Protein AF-A0A7K3KIQ4-F1 (afdb_monomer_lite)

Structure (mmCIF, N/CA/C/O backbone):
data_AF-A0A7K3KIQ4-F1
#
_entry.id   AF-A0A7K3KIQ4-F1
#
loop_
_atom_site.group_PDB
_atom_site.id
_atom_site.type_symbol
_atom_site.label_atom_id
_atom_site.label_alt_id
_atom_site.label_comp_id
_atom_site.label_asym_id
_atom_site.label_entity_id
_atom_site.label_seq_id
_atom_site.pdbx_PDB_ins_code
_atom_site.Cartn_x
_atom_site.Cartn_y
_atom_site.Cartn_z
_atom_site.occupancy
_atom_site.B_iso_or_equiv
_atom_site.auth_seq_id
_atom_site.auth_comp_id
_atom_site.auth_asym_id
_atom_site.auth_atom_id
_atom_site.pdbx_PDB_model_num
ATOM 1 N N . MET A 1 1 ? 15.482 20.827 85.074 1.00 37.62 1 MET A N 1
ATOM 2 C CA . MET A 1 1 ? 15.270 22.284 85.259 1.00 37.62 1 MET A CA 1
ATOM 3 C C . MET A 1 1 ? 13.821 22.625 84.924 1.00 37.62 1 MET A C 1
ATOM 5 O O . MET A 1 1 ? 13.287 21.995 84.029 1.00 37.62 1 MET A O 1
ATOM 9 N N . ARG A 1 2 ? 13.215 23.581 85.649 1.00 29.53 2 ARG A N 1
ATOM 10 C CA . ARG A 1 2 ? 11.905 24.237 85.406 1.00 29.53 2 ARG A CA 1
ATOM 11 C C . ARG A 1 2 ? 10.730 23.374 84.890 1.00 29.53 2 ARG A C 1
ATOM 13 O O . ARG A 1 2 ? 10.483 23.278 83.697 1.00 29.53 2 ARG A O 1
ATOM 20 N N . CYS A 1 3 ? 9.889 22.943 85.832 1.00 25.75 3 CYS A N 1
ATOM 21 C CA . CYS A 1 3 ? 8.436 23.132 85.689 1.00 25.75 3 CYS A CA 1
ATOM 22 C C . CYS A 1 3 ? 8.152 24.657 85.792 1.00 25.75 3 CYS A C 1
ATOM 24 O O . CYS A 1 3 ? 8.974 25.347 86.413 1.00 25.75 3 CYS A O 1
ATOM 26 N N . PRO A 1 4 ? 7.052 25.216 85.239 1.00 44.88 4 PRO A N 1
ATOM 27 C CA . PRO A 1 4 ? 5.773 25.130 85.963 1.00 44.88 4 PRO A CA 1
ATOM 28 C C . PRO A 1 4 ? 4.480 25.131 85.091 1.00 44.88 4 PRO A C 1
ATOM 30 O O . PRO A 1 4 ? 4.479 25.725 84.026 1.00 44.88 4 PRO A O 1
ATOM 33 N N . ARG A 1 5 ? 3.385 24.552 85.642 1.00 27.48 5 ARG A N 1
ATOM 34 C CA . ARG A 1 5 ? 2.016 25.140 85.861 1.00 27.48 5 ARG A CA 1
ATOM 35 C C . ARG A 1 5 ? 1.246 25.738 84.636 1.00 27.48 5 ARG A C 1
ATOM 37 O O . ARG A 1 5 ? 1.858 26.208 83.701 1.00 27.48 5 ARG A O 1
ATOM 44 N N . ILE A 1 6 ? -0.091 25.857 84.538 1.00 28.59 6 ILE A N 1
ATOM 45 C CA . ILE A 1 6 ? -1.303 25.663 85.384 1.00 28.59 6 ILE A CA 1
ATOM 46 C C . ILE A 1 6 ? -2.525 25.572 84.398 1.00 28.59 6 ILE A C 1
ATOM 48 O O . ILE A 1 6 ? -2.355 25.960 83.249 1.00 28.59 6 ILE A O 1
ATOM 52 N N . THR A 1 7 ? -3.744 25.057 84.648 1.00 27.72 7 THR A N 1
ATOM 53 C CA . THR A 1 7 ? -4.517 24.723 85.869 1.00 27.72 7 THR A CA 1
ATOM 54 C C . THR A 1 7 ? -5.458 23.500 85.668 1.00 27.72 7 THR A C 1
ATOM 56 O O . THR A 1 7 ? -5.598 22.951 84.584 1.00 27.72 7 THR A O 1
ATOM 59 N N . SER A 1 8 ? -6.144 23.138 86.756 1.00 24.94 8 SER A N 1
ATOM 60 C CA . SER A 1 8 ? -7.456 22.471 86.940 1.00 24.94 8 SER A CA 1
ATOM 61 C C . SER A 1 8 ? -8.624 22.953 86.042 1.00 24.94 8 SER A C 1
ATOM 63 O O . SER A 1 8 ? -8.556 24.067 85.542 1.00 24.94 8 SER A O 1
ATOM 65 N N . LEU A 1 9 ? -9.765 22.257 85.865 1.00 31.41 9 LEU A N 1
ATOM 66 C CA . LEU A 1 9 ? -10.692 21.585 86.820 1.00 31.41 9 LEU A CA 1
ATOM 67 C C . LEU A 1 9 ? -11.381 20.377 86.121 1.00 31.41 9 LEU A C 1
ATOM 69 O O . LEU A 1 9 ? -11.616 20.446 84.925 1.00 31.41 9 LEU A O 1
ATOM 73 N N . ARG A 1 10 ? -11.651 19.194 86.702 1.00 25.69 10 ARG A N 1
ATOM 74 C CA . ARG A 1 10 ? -12.289 18.752 87.973 1.00 25.69 10 ARG A CA 1
ATOM 75 C C . ARG A 1 10 ? -13.822 18.527 87.893 1.00 25.69 10 ARG A C 1
ATOM 77 O O . ARG A 1 10 ? -14.587 19.326 88.415 1.00 25.69 10 ARG A O 1
ATOM 84 N N . GLY A 1 11 ? -14.222 17.323 87.453 1.00 27.09 11 GLY A N 1
ATOM 85 C CA . GLY A 1 11 ? -15.498 16.656 87.806 1.00 27.09 11 GLY A CA 1
ATOM 86 C C . GLY A 1 11 ? -16.768 17.123 87.064 1.00 27.09 11 GLY A C 1
ATOM 87 O O . GLY A 1 11 ? -16.708 18.069 86.297 1.00 27.09 11 GLY A O 1
ATOM 88 N N . LYS A 1 12 ? -17.953 16.514 87.262 1.00 28.52 12 LYS A N 1
ATOM 89 C CA . LYS A 1 12 ? -18.332 15.279 88.001 1.00 28.52 12 LYS A CA 1
ATOM 90 C C . LYS A 1 12 ? -19.821 14.946 87.713 1.00 28.52 12 LYS A C 1
ATOM 92 O O . LYS A 1 12 ? -20.615 15.873 87.793 1.00 28.52 12 LYS A O 1
ATOM 97 N N . ARG A 1 13 ? -20.208 13.654 87.628 1.00 29.17 13 ARG A N 1
ATOM 98 C CA . ARG A 1 13 ? -21.619 13.138 87.606 1.00 29.17 13 ARG A CA 1
ATOM 99 C C . ARG A 1 13 ? -22.435 13.553 86.356 1.00 29.17 13 ARG A C 1
ATOM 101 O O . ARG A 1 13 ? -22.040 14.481 85.672 1.00 29.17 13 ARG A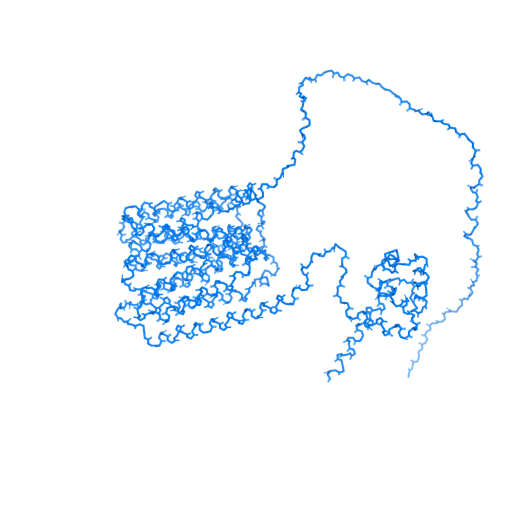 O 1
ATOM 108 N N . GLY A 1 14 ? -23.542 12.908 85.975 1.00 27.58 14 GLY A N 1
ATOM 109 C CA . GLY A 1 14 ? -24.229 11.670 86.401 1.00 27.58 14 GLY A CA 1
ATOM 110 C C . GLY A 1 14 ? -25.168 11.237 85.250 1.00 27.58 14 GLY A C 1
ATOM 111 O O . GLY A 1 14 ? -25.540 12.076 84.442 1.00 27.58 14 GLY A O 1
ATOM 112 N N . ARG A 1 15 ? -25.358 9.941 84.973 1.00 28.09 15 ARG A N 1
ATOM 113 C CA . ARG A 1 15 ? -26.522 9.144 85.423 1.00 28.09 15 ARG A CA 1
ATOM 114 C C . ARG A 1 15 ? -27.868 9.856 85.185 1.00 28.09 15 ARG A C 1
ATOM 116 O O . ARG A 1 15 ? -28.173 10.751 85.957 1.00 28.09 15 ARG A O 1
ATOM 123 N N . ASP A 1 16 ? -28.607 9.424 84.155 1.00 29.34 16 ASP A N 1
ATOM 124 C CA . ASP A 1 16 ? -30.064 9.147 84.122 1.00 29.34 16 ASP A CA 1
ATOM 125 C C . ASP A 1 16 ? -30.517 8.829 82.674 1.00 29.34 16 ASP A C 1
ATOM 127 O O . ASP A 1 16 ? -29.780 9.108 81.728 1.00 29.34 16 ASP A O 1
ATOM 131 N N . GLY A 1 17 ? -31.701 8.223 82.485 1.00 33.38 17 GLY A N 1
ATOM 132 C CA . GLY A 1 17 ? -32.368 8.182 81.166 1.00 33.38 17 GLY A CA 1
ATOM 133 C C . GLY A 1 17 ? -32.438 6.850 80.397 1.00 33.38 17 GLY A C 1
ATOM 134 O O . GLY A 1 17 ? -32.550 6.871 79.173 1.00 33.38 17 GLY A O 1
ATOM 135 N N . ALA A 1 18 ? -32.428 5.691 81.064 1.00 32.34 18 ALA A N 1
ATOM 136 C CA . ALA A 1 18 ? -33.070 4.506 80.475 1.00 32.34 18 ALA A CA 1
ATOM 137 C C . ALA A 1 18 ? -34.604 4.648 80.596 1.00 32.34 18 ALA A C 1
ATOM 139 O O . ALA A 1 18 ? -35.070 5.177 81.601 1.00 32.34 18 ALA A O 1
ATOM 140 N N . ASN A 1 19 ? -35.355 4.136 79.609 1.00 35.97 19 ASN A N 1
ATOM 141 C CA . ASN A 1 19 ? -36.813 4.278 79.399 1.00 35.97 19 ASN A CA 1
ATOM 142 C C . ASN A 1 19 ? -37.273 5.621 78.794 1.00 35.97 19 ASN A C 1
ATOM 144 O O . ASN A 1 19 ? -37.682 6.508 79.532 1.00 35.97 19 ASN A O 1
ATOM 148 N N . HIS A 1 20 ? -37.298 5.735 77.452 1.00 35.69 20 HIS A N 1
ATOM 149 C CA . HIS A 1 20 ? -38.235 6.651 76.759 1.00 35.69 20 HIS A CA 1
ATOM 150 C C . HIS A 1 20 ? -38.463 6.400 75.243 1.00 35.69 20 HIS A C 1
ATOM 152 O O . HIS A 1 20 ? -38.728 7.339 74.499 1.00 35.69 20 HIS A O 1
ATOM 158 N N . ILE A 1 21 ? -38.378 5.153 74.742 1.00 36.75 21 ILE A N 1
ATOM 159 C CA . ILE A 1 21 ? -38.642 4.846 73.305 1.00 36.75 21 ILE A CA 1
ATOM 160 C C . ILE A 1 21 ? -39.666 3.701 73.090 1.00 36.75 21 ILE A C 1
ATOM 162 O O . ILE A 1 21 ? -40.147 3.504 71.979 1.00 36.75 21 ILE A O 1
ATOM 166 N N . ILE A 1 22 ? -40.081 2.972 74.135 1.00 37.38 22 ILE A N 1
ATOM 167 C CA . ILE A 1 22 ? -40.973 1.798 73.989 1.00 37.38 22 ILE A CA 1
ATOM 168 C C . ILE A 1 22 ? -42.479 2.145 74.063 1.00 37.38 22 ILE A C 1
ATOM 170 O O . ILE A 1 22 ? -43.297 1.405 73.518 1.00 37.38 22 ILE A O 1
ATOM 174 N N . ASP A 1 23 ? -42.859 3.300 74.621 1.00 35.59 23 ASP A N 1
ATOM 175 C CA . ASP A 1 23 ? -44.274 3.645 74.874 1.00 35.59 23 ASP A CA 1
ATOM 176 C C . ASP A 1 23 ? -44.964 4.489 73.780 1.00 35.59 23 ASP A C 1
ATOM 178 O O . ASP A 1 23 ? -46.145 4.809 73.895 1.00 35.59 23 ASP A O 1
ATOM 182 N N . ALA A 1 24 ? -44.279 4.822 72.680 1.00 37.88 24 ALA A N 1
ATOM 183 C CA . ALA A 1 24 ? -44.804 5.736 71.653 1.00 37.88 24 ALA A CA 1
ATOM 184 C C . ALA A 1 24 ? -45.556 5.068 70.474 1.00 37.88 24 ALA A C 1
ATOM 186 O O . ALA A 1 24 ? -46.030 5.773 69.588 1.00 37.88 24 ALA A O 1
ATOM 187 N N . MET A 1 25 ? -45.666 3.731 70.420 1.00 35.94 25 MET A N 1
ATOM 188 C CA . MET A 1 25 ? -46.213 3.014 69.242 1.00 35.94 25 MET A CA 1
ATOM 189 C C . MET A 1 25 ? -47.381 2.044 69.514 1.00 35.94 25 MET A C 1
ATOM 191 O O . MET A 1 25 ? -47.837 1.373 68.593 1.00 35.94 25 MET A O 1
ATOM 195 N N . ARG A 1 26 ? -47.927 1.980 70.737 1.00 36.31 26 ARG A N 1
ATOM 196 C CA . ARG A 1 26 ? -49.080 1.105 71.072 1.00 36.31 26 ARG A CA 1
ATOM 197 C C . ARG A 1 26 ? -50.458 1.788 71.045 1.00 36.31 26 ARG A C 1
ATOM 199 O O . ARG A 1 26 ? -51.439 1.187 71.467 1.00 36.31 26 ARG A O 1
ATOM 206 N N . ALA A 1 27 ? -50.550 3.020 70.543 1.00 37.84 27 ALA A N 1
ATOM 207 C CA . ALA A 1 27 ? -51.735 3.868 70.711 1.00 37.84 27 ALA A CA 1
ATOM 208 C C . ALA A 1 27 ? -52.732 3.906 69.529 1.00 37.84 27 ALA A C 1
ATOM 210 O O . ALA A 1 27 ? -53.729 4.609 69.638 1.00 37.84 27 ALA A O 1
ATOM 211 N N . ASN A 1 28 ? -52.503 3.186 68.419 1.00 33.81 28 ASN A N 1
ATOM 212 C CA . ASN A 1 28 ? -53.307 3.355 67.191 1.00 33.81 28 ASN A CA 1
ATOM 213 C C . ASN A 1 28 ? -53.885 2.048 66.605 1.00 33.81 28 ASN A C 1
ATOM 215 O O . ASN A 1 28 ? -53.956 1.879 65.392 1.00 33.81 28 ASN A O 1
ATOM 219 N N . GLN A 1 29 ? -54.266 1.098 67.468 1.00 36.31 29 GLN A N 1
ATOM 220 C CA . GLN A 1 29 ? -54.850 -0.190 67.066 1.00 36.31 29 GLN A CA 1
ATOM 221 C C . GLN A 1 29 ? -56.190 -0.448 67.781 1.00 36.31 29 GLN A C 1
ATOM 223 O O . GLN A 1 29 ? -56.289 -1.320 68.643 1.00 36.31 29 GLN A O 1
ATOM 228 N N . ARG A 1 30 ? -57.204 0.361 67.445 1.00 33.44 30 ARG A N 1
ATOM 229 C CA . ARG A 1 30 ? -58.653 0.208 67.719 1.00 33.44 30 ARG A CA 1
ATOM 230 C C . ARG A 1 30 ? -59.374 1.311 66.931 1.00 33.44 30 ARG A C 1
ATOM 232 O O . ARG A 1 30 ? -58.949 2.455 67.049 1.00 33.44 30 ARG A O 1
ATOM 239 N N . ARG A 1 31 ? -60.470 0.971 66.232 1.00 31.03 31 ARG A N 1
ATOM 240 C CA . ARG A 1 31 ? -61.023 1.669 65.040 1.00 31.03 31 ARG A CA 1
ATOM 241 C C . ARG A 1 31 ? -60.203 1.349 63.774 1.00 31.03 31 ARG A C 1
ATOM 243 O O . ARG A 1 31 ? -58.992 1.529 63.798 1.00 31.03 31 ARG A O 1
ATOM 250 N N . ASP A 1 32 ? -60.749 0.801 62.688 1.00 29.69 32 ASP A N 1
ATOM 251 C CA . ASP A 1 32 ? -62.140 0.410 62.405 1.00 29.69 32 ASP A CA 1
ATOM 252 C C . ASP A 1 32 ? -62.231 -0.978 61.757 1.00 29.69 32 ASP A C 1
ATOM 254 O O . ASP A 1 32 ? -61.280 -1.501 61.174 1.00 29.69 32 ASP A O 1
ATOM 258 N N . SER A 1 33 ? -63.393 -1.610 61.904 1.00 27.58 33 SER A N 1
ATOM 259 C CA . SER A 1 33 ? -63.735 -2.881 61.267 1.00 27.58 33 SER A CA 1
ATOM 260 C C . SER A 1 33 ? -65.238 -2.912 61.013 1.00 27.58 33 SER A C 1
ATOM 262 O O . SER A 1 33 ? -65.973 -3.272 61.924 1.00 27.58 33 SER A O 1
ATOM 264 N N . MET A 1 34 ? -65.673 -2.509 59.813 1.00 29.83 34 MET A N 1
ATOM 265 C CA . MET A 1 34 ? -66.911 -2.914 59.115 1.00 29.83 34 MET A CA 1
ATOM 266 C C . MET A 1 34 ? -67.111 -2.059 57.849 1.00 29.83 34 MET A C 1
ATOM 268 O O . MET A 1 34 ? -66.831 -0.867 57.893 1.00 29.83 34 MET A O 1
ATOM 272 N N . GLU A 1 35 ? -67.646 -2.686 56.787 1.00 30.69 35 GLU A N 1
ATOM 273 C CA . GLU A 1 35 ? -68.237 -2.063 55.574 1.00 30.69 35 GLU A CA 1
ATOM 274 C C . GLU A 1 35 ? -67.273 -1.209 54.697 1.00 30.69 35 GLU A C 1
ATOM 276 O O . GLU A 1 35 ? -66.259 -0.703 55.157 1.00 30.69 35 GLU A O 1
ATOM 281 N N . GLY A 1 36 ? -67.439 -1.039 53.379 1.00 27.22 36 GLY A N 1
ATOM 282 C CA . GLY A 1 36 ? -68.392 -1.564 52.393 1.00 27.22 36 GLY A CA 1
ATOM 283 C C . GLY A 1 36 ? -67.894 -1.251 50.957 1.00 27.22 36 GLY A C 1
ATOM 284 O O . GLY A 1 36 ? -66.883 -0.577 50.777 1.00 27.22 36 GLY A O 1
ATOM 285 N N . THR A 1 37 ? -68.559 -1.780 49.924 1.00 30.84 37 THR A N 1
ATOM 286 C CA . THR A 1 37 ? -68.150 -1.728 48.493 1.00 30.84 37 THR A CA 1
ATOM 287 C C . THR A 1 37 ? -68.300 -0.345 47.795 1.00 30.84 37 THR A C 1
ATOM 289 O O . THR A 1 37 ? -68.918 0.551 48.364 1.00 30.84 37 THR A O 1
ATOM 292 N N . PRO A 1 38 ? -67.719 -0.121 46.586 1.00 43.19 38 PRO A N 1
ATOM 293 C CA . PRO A 1 38 ? -67.282 1.214 46.134 1.00 43.19 38 PRO A CA 1
ATOM 294 C C . PRO A 1 38 ? -68.250 2.000 45.220 1.00 43.19 38 PRO A C 1
ATOM 296 O O . PRO A 1 38 ? -69.052 1.420 44.493 1.00 43.19 38 PRO A O 1
ATOM 299 N N . SER A 1 39 ? -68.069 3.330 45.175 1.00 24.61 39 SER A N 1
ATOM 300 C CA . SER A 1 39 ? -68.641 4.285 44.197 1.00 24.61 39 SER A CA 1
ATOM 301 C C . SER A 1 39 ? -67.752 5.551 44.173 1.00 24.61 39 SER A C 1
ATOM 303 O O . SER A 1 39 ? -67.473 6.103 45.231 1.00 24.61 39 SER A O 1
ATOM 305 N N . ALA A 1 40 ? -67.007 5.840 43.099 1.00 30.50 40 ALA A N 1
ATOM 306 C CA . ALA A 1 40 ? -67.360 6.690 41.944 1.00 30.50 40 ALA A CA 1
ATOM 307 C C . ALA A 1 40 ? -67.444 8.209 42.237 1.00 30.50 40 ALA A C 1
ATOM 309 O O . ALA A 1 40 ? -68.277 8.643 43.024 1.00 30.50 40 ALA A O 1
ATOM 310 N N . VAL A 1 41 ? -66.618 9.012 41.539 1.00 31.42 41 VAL A N 1
ATOM 311 C CA . VAL A 1 41 ? -66.702 10.488 41.482 1.00 31.42 41 VAL A CA 1
ATOM 312 C C . VAL A 1 41 ? -66.436 10.989 40.050 1.00 31.42 41 VAL A C 1
ATOM 314 O O . VAL A 1 41 ? -65.316 10.945 39.553 1.00 31.42 41 VAL A O 1
ATOM 317 N N . ASP A 1 42 ? -67.529 11.409 39.419 1.00 27.11 42 ASP A N 1
ATOM 318 C CA . ASP A 1 42 ? -67.759 12.547 38.514 1.00 27.11 42 ASP A CA 1
ATOM 319 C C . ASP A 1 42 ? -66.946 12.883 37.235 1.00 27.11 42 ASP A C 1
ATOM 321 O O . ASP A 1 42 ? -65.725 12.982 37.161 1.00 27.11 42 ASP A O 1
ATOM 325 N N . ARG A 1 43 ? -67.770 13.165 36.210 1.00 31.38 43 ARG A N 1
ATOM 326 C CA . ARG A 1 43 ? -67.559 13.870 34.920 1.00 31.38 43 ARG A CA 1
ATOM 327 C C . ARG A 1 43 ? -67.711 15.421 35.170 1.00 31.38 43 ARG A C 1
ATOM 329 O O . ARG A 1 43 ? -67.873 15.744 36.343 1.00 31.38 43 ARG A O 1
ATOM 336 N N . PRO A 1 44 ? -67.772 16.399 34.203 1.00 39.66 44 PRO A N 1
ATOM 337 C CA . PRO A 1 44 ? -68.135 16.247 32.779 1.00 39.66 44 PRO A CA 1
ATOM 338 C C . PRO A 1 44 ? -67.666 17.260 31.679 1.00 39.66 44 PRO A C 1
ATOM 340 O O . PRO A 1 44 ? -67.275 18.388 31.925 1.00 39.66 44 PRO A O 1
ATOM 343 N N . CYS A 1 45 ? -67.904 16.830 30.426 1.00 22.83 45 CYS A N 1
ATOM 344 C CA . CYS A 1 45 ? -68.434 17.561 29.244 1.00 22.83 45 CYS A CA 1
ATOM 345 C C . CYS A 1 45 ? -67.781 18.815 28.591 1.00 22.83 45 CYS A C 1
ATOM 347 O O . CYS A 1 45 ? -67.768 19.891 29.173 1.00 22.83 45 CYS A O 1
ATOM 349 N N . LYS A 1 46 ? -67.664 18.693 27.244 1.00 26.75 46 LYS A N 1
ATOM 350 C CA . LYS A 1 46 ? -67.863 19.708 26.163 1.00 26.75 46 LYS A CA 1
ATOM 351 C C . LYS A 1 46 ? -66.718 20.734 25.935 1.00 26.75 46 LYS A C 1
ATOM 353 O O . LYS A 1 46 ? -66.061 21.124 26.884 1.00 26.75 46 LYS A O 1
ATOM 358 N N . ALA A 1 47 ? -66.418 21.201 24.707 1.00 25.88 47 ALA A N 1
ATOM 359 C CA . ALA A 1 47 ? -67.100 21.078 23.397 1.00 25.88 47 ALA A CA 1
ATOM 360 C C . ALA A 1 47 ? -66.142 21.160 22.170 1.00 25.88 47 ALA A C 1
ATOM 362 O O . ALA A 1 47 ? -65.092 21.772 22.300 1.00 25.88 47 ALA A O 1
ATOM 363 N N . ALA A 1 48 ? -66.623 20.675 21.002 1.00 26.75 48 ALA A N 1
ATOM 364 C CA . ALA A 1 48 ? -66.399 21.172 19.614 1.00 26.75 48 ALA A CA 1
ATOM 365 C C . ALA A 1 48 ? -64.955 21.185 19.011 1.00 26.75 48 ALA A C 1
ATOM 367 O O . ALA A 1 48 ? -63.988 21.403 19.726 1.00 26.75 48 ALA A O 1
ATOM 368 N N . THR A 1 49 ? -64.702 20.967 17.706 1.00 27.27 49 THR A N 1
ATOM 369 C CA . THR A 1 49 ? -65.559 20.718 16.507 1.00 27.27 49 THR A CA 1
ATOM 370 C C . THR A 1 49 ? -64.765 19.946 15.425 1.00 27.27 49 THR A C 1
ATOM 372 O O . THR A 1 49 ? -63.551 19.796 15.568 1.00 27.27 49 THR A O 1
ATOM 375 N N . GLU A 1 50 ? -65.421 19.469 14.354 1.00 27.09 50 GLU A N 1
ATOM 376 C CA . GLU A 1 50 ? -64.775 18.842 13.176 1.00 27.09 50 GLU A CA 1
ATOM 377 C C . GLU A 1 50 ? -63.736 19.782 12.516 1.00 27.09 50 GLU A C 1
ATOM 379 O O . GLU A 1 50 ? -63.871 20.999 12.587 1.00 27.09 50 GLU A O 1
ATOM 384 N N . GLN A 1 51 ? -62.608 19.317 11.967 1.00 26.19 51 GLN A N 1
ATOM 385 C CA . GLN A 1 51 ? -62.415 18.592 10.691 1.00 26.19 51 GLN A CA 1
ATOM 386 C C . GLN A 1 51 ? -60.909 18.156 10.624 1.00 26.19 51 GLN A C 1
ATOM 388 O O . GLN A 1 51 ? -60.117 18.660 11.416 1.00 26.19 51 GLN A O 1
ATOM 393 N N . GLU A 1 52 ? -60.365 17.247 9.795 1.00 27.66 52 GLU A N 1
ATOM 394 C CA . GLU A 1 52 ? -60.769 16.583 8.537 1.00 27.66 52 GLU A CA 1
ATOM 395 C C . GLU A 1 52 ? -60.378 15.069 8.491 1.00 27.66 52 GLU A C 1
ATOM 397 O O . GLU A 1 52 ? -59.973 14.456 9.477 1.00 27.66 52 GLU A O 1
ATOM 402 N N . VAL A 1 53 ? -60.537 14.467 7.307 1.00 31.12 53 VAL A N 1
ATOM 403 C CA . VAL A 1 53 ? -60.297 13.084 6.858 1.00 31.12 53 VAL A CA 1
ATOM 404 C C . VAL A 1 53 ? -58.808 12.723 6.639 1.00 31.12 53 VAL A C 1
ATOM 406 O O . VAL A 1 53 ? -58.074 13.482 6.017 1.00 31.12 53 VAL A O 1
ATOM 409 N N . GLY A 1 54 ? -58.416 11.476 6.964 1.00 25.97 54 GLY A N 1
ATOM 410 C CA . GLY A 1 54 ? -57.511 10.706 6.082 1.00 25.97 54 GLY A CA 1
ATOM 411 C C . GLY A 1 54 ? -56.161 10.191 6.612 1.00 25.97 54 GLY A C 1
ATOM 412 O O . GLY A 1 54 ? -55.121 10.714 6.229 1.00 25.97 54 GLY A O 1
ATOM 413 N N . ASN A 1 55 ? -56.155 9.075 7.359 1.00 28.48 55 ASN A N 1
ATOM 414 C CA . ASN A 1 55 ? -55.379 7.863 7.000 1.00 28.48 55 ASN A CA 1
ATOM 415 C C . ASN A 1 55 ? -55.509 6.750 8.056 1.00 28.48 55 ASN A C 1
ATOM 417 O O . ASN A 1 55 ? -54.905 6.807 9.125 1.00 28.48 55 ASN A O 1
ATOM 421 N N . ALA A 1 56 ? -56.224 5.676 7.715 1.00 31.47 56 ALA A N 1
ATOM 422 C CA . ALA A 1 56 ? -56.182 4.427 8.470 1.00 31.47 56 ALA A CA 1
ATOM 423 C C . ALA A 1 56 ? -54.957 3.598 8.038 1.00 31.47 56 ALA A C 1
ATOM 425 O O . ALA A 1 56 ? -55.057 2.705 7.197 1.00 31.47 56 ALA A O 1
ATOM 426 N N . ALA A 1 57 ? -53.787 3.899 8.605 1.00 30.95 57 ALA A N 1
ATOM 427 C CA . ALA A 1 57 ? -52.592 3.078 8.425 1.00 30.95 57 ALA A CA 1
ATOM 428 C C . ALA A 1 57 ? -52.625 1.878 9.389 1.00 30.95 57 ALA A C 1
ATOM 430 O O . ALA A 1 57 ? -52.366 2.000 10.585 1.00 30.95 57 ALA A O 1
ATOM 431 N N . MET A 1 58 ? -52.968 0.712 8.842 1.00 26.38 58 MET A N 1
ATOM 432 C CA . MET A 1 58 ? -52.949 -0.590 9.513 1.00 26.38 58 MET A CA 1
ATOM 433 C C . MET A 1 58 ? -51.581 -0.859 10.179 1.00 26.38 58 MET A C 1
ATOM 435 O O . MET A 1 58 ? -50.552 -0.644 9.531 1.00 26.38 58 MET A O 1
ATOM 439 N N . PRO A 1 59 ? -51.523 -1.353 11.434 1.00 30.81 59 PRO A N 1
ATOM 440 C CA . PRO A 1 59 ? -50.256 -1.662 12.086 1.00 30.81 59 PRO A CA 1
ATOM 441 C C . PRO A 1 59 ? -49.613 -2.867 11.395 1.00 30.81 59 PRO A C 1
ATOM 443 O O . PRO A 1 59 ? -50.007 -4.015 11.607 1.00 30.81 59 PRO A O 1
ATOM 446 N N . LEU A 1 60 ? -48.623 -2.600 10.542 1.00 32.03 60 LEU A N 1
ATOM 447 C CA . LEU A 1 60 ? -47.847 -3.645 9.890 1.00 32.03 60 LEU A CA 1
ATOM 448 C C . LEU A 1 60 ? -47.098 -4.453 10.948 1.00 32.03 60 LEU A C 1
ATOM 450 O O . LEU A 1 60 ? -46.179 -3.962 11.604 1.00 32.03 60 LEU A O 1
ATOM 454 N N . VAL A 1 61 ? -47.518 -5.713 11.073 1.00 34.75 61 VAL A N 1
ATOM 455 C CA . VAL A 1 61 ? -46.852 -6.775 11.826 1.00 34.75 61 VAL A CA 1
ATOM 456 C C . VAL A 1 61 ? -45.345 -6.679 11.609 1.00 34.75 61 VAL A C 1
ATOM 458 O O . VAL A 1 61 ? -44.873 -6.709 10.470 1.00 34.75 61 VAL A O 1
ATOM 461 N N . ALA A 1 62 ? -44.591 -6.589 12.705 1.00 37.59 62 ALA A N 1
ATOM 462 C CA . ALA A 1 62 ? -43.138 -6.626 12.675 1.00 37.59 62 ALA A CA 1
ATOM 463 C C . ALA A 1 62 ? -42.678 -8.006 12.179 1.00 37.59 62 ALA A C 1
ATOM 465 O O . ALA A 1 62 ? -42.489 -8.933 12.963 1.00 37.59 62 ALA A O 1
ATOM 466 N N . SER A 1 63 ? -42.535 -8.155 10.861 1.00 33.00 63 SER A N 1
ATOM 467 C CA . SER A 1 63 ? -42.058 -9.393 10.253 1.00 33.00 63 SER A CA 1
ATOM 468 C C . SER A 1 63 ? -40.657 -9.694 10.775 1.00 33.00 63 SER A C 1
ATOM 470 O O . SER A 1 63 ? -39.750 -8.870 10.602 1.00 33.00 63 SER A O 1
ATOM 472 N N . GLU A 1 64 ? -40.464 -10.875 11.357 1.00 37.75 64 GLU A N 1
ATOM 473 C CA . GLU A 1 64 ? -39.146 -11.372 11.740 1.00 37.75 64 GLU A CA 1
ATOM 474 C C . GLU A 1 64 ? -38.215 -11.391 10.519 1.00 37.75 64 GLU A C 1
ATOM 476 O O . GLU A 1 64 ? -38.238 -12.308 9.691 1.00 37.75 64 GLU A O 1
ATOM 481 N N . ARG A 1 65 ? -37.355 -10.375 10.394 1.00 35.25 65 ARG A N 1
ATOM 482 C CA . ARG A 1 65 ? -36.278 -10.393 9.404 1.00 35.25 65 ARG A CA 1
ATOM 483 C C . ARG A 1 65 ? -35.242 -11.422 9.846 1.00 35.25 65 ARG A C 1
ATOM 485 O O . ARG A 1 65 ? -34.300 -11.093 10.568 1.00 35.25 65 ARG A O 1
ATOM 492 N N . LYS A 1 66 ? -35.391 -12.664 9.369 1.00 36.06 66 LYS A N 1
ATOM 493 C CA . LYS A 1 66 ? -34.304 -13.657 9.361 1.00 36.06 66 LYS A CA 1
ATOM 494 C C . LYS A 1 66 ? -33.024 -12.998 8.825 1.00 36.06 66 LYS A C 1
ATOM 496 O O . LYS A 1 66 ? -33.099 -12.157 7.925 1.00 36.06 66 LYS A O 1
ATOM 501 N N . PRO A 1 67 ? -31.846 -13.332 9.373 1.00 41.97 67 PRO A N 1
ATOM 502 C CA . PRO A 1 67 ? -30.668 -12.500 9.198 1.00 41.97 67 PRO A CA 1
ATOM 503 C C . PRO A 1 67 ? -30.165 -12.536 7.753 1.00 41.97 67 PRO A C 1
ATOM 505 O O . PRO A 1 67 ? -29.521 -13.495 7.331 1.00 41.97 67 PRO A O 1
ATOM 508 N N . ILE A 1 68 ? -30.311 -11.414 7.042 1.00 46.41 68 ILE A N 1
ATOM 509 C CA . ILE A 1 68 ? -29.611 -11.102 5.777 1.00 46.41 68 ILE A CA 1
ATOM 510 C C . ILE A 1 68 ? -28.120 -10.797 6.085 1.00 46.41 68 ILE A C 1
ATOM 512 O O . ILE A 1 68 ? -27.484 -9.915 5.518 1.00 46.41 68 ILE A O 1
ATOM 516 N N . GLY A 1 69 ? -27.539 -11.509 7.056 1.00 50.09 69 GLY A N 1
ATOM 517 C CA . GLY A 1 69 ? -26.285 -11.151 7.715 1.00 50.09 69 GLY A CA 1
ATOM 518 C C . GLY A 1 69 ? -25.056 -11.325 6.831 1.00 50.09 69 GLY A C 1
ATOM 519 O O . GLY A 1 69 ? -24.070 -10.631 7.043 1.00 50.09 69 GLY A O 1
ATOM 520 N N . ALA A 1 70 ? -25.103 -12.214 5.835 1.00 50.69 70 ALA A N 1
ATOM 521 C CA . ALA A 1 70 ? -24.033 -12.352 4.847 1.00 50.69 70 ALA A CA 1
ATOM 522 C C . ALA A 1 70 ? -24.108 -11.246 3.782 1.00 50.69 70 ALA A C 1
ATOM 524 O O . ALA A 1 70 ? -23.122 -10.556 3.545 1.00 50.69 70 ALA A O 1
ATOM 525 N N . LEU A 1 71 ? -25.289 -11.029 3.195 1.00 48.56 71 LEU A N 1
ATOM 526 C CA . LEU A 1 71 ? -25.500 -10.059 2.115 1.00 48.56 71 LEU A CA 1
ATOM 527 C C . LEU A 1 71 ? -25.320 -8.610 2.597 1.00 48.56 71 LEU A C 1
ATOM 529 O O . LEU A 1 71 ? -24.640 -7.834 1.934 1.00 48.56 71 LEU A O 1
ATOM 533 N N . ALA A 1 72 ? -25.812 -8.274 3.795 1.00 56.19 72 ALA A N 1
ATOM 534 C CA . ALA A 1 72 ? -25.562 -6.974 4.421 1.00 56.19 72 ALA A CA 1
ATOM 535 C C . ALA A 1 72 ? -24.078 -6.773 4.785 1.00 56.19 72 ALA A C 1
ATOM 537 O O . ALA A 1 72 ? -23.547 -5.681 4.603 1.00 56.19 72 ALA A O 1
ATOM 538 N N . LYS A 1 73 ? -23.371 -7.825 5.235 1.00 58.59 73 LYS A N 1
ATOM 539 C CA . LYS A 1 73 ? -21.920 -7.743 5.476 1.00 58.59 73 LYS A CA 1
ATOM 540 C C . LYS A 1 73 ? -21.138 -7.522 4.186 1.00 58.59 73 LYS A C 1
ATOM 542 O O . LYS A 1 73 ? -20.248 -6.681 4.189 1.00 58.59 73 LYS A O 1
ATOM 547 N N . VAL A 1 74 ? -21.482 -8.212 3.097 1.00 61.22 74 VAL A N 1
ATOM 548 C CA . VAL A 1 74 ? -20.851 -8.011 1.781 1.00 61.22 74 VAL A CA 1
ATOM 549 C C . VAL A 1 74 ? -21.131 -6.605 1.244 1.00 61.22 74 VAL A C 1
ATOM 551 O O . VAL A 1 74 ? -20.198 -5.944 0.803 1.00 61.22 74 VAL A O 1
ATOM 554 N N . ALA A 1 75 ? -22.364 -6.105 1.361 1.00 61.41 75 ALA A N 1
ATOM 555 C CA . ALA A 1 75 ? -22.706 -4.727 0.997 1.00 61.41 75 ALA A CA 1
ATOM 556 C C . ALA A 1 75 ? -21.943 -3.671 1.826 1.00 61.41 75 ALA A C 1
ATOM 558 O O . ALA A 1 75 ? -21.698 -2.574 1.343 1.00 61.41 75 ALA A O 1
ATOM 559 N N . SER A 1 76 ? -21.526 -4.011 3.052 1.00 71.12 76 SER A N 1
ATOM 560 C CA . SER A 1 76 ? -20.737 -3.136 3.930 1.00 71.12 76 SER A CA 1
ATOM 561 C C . SER A 1 76 ? -19.214 -3.169 3.692 1.00 71.12 76 SER A C 1
ATOM 563 O O . SER A 1 76 ? -18.470 -2.533 4.445 1.00 71.12 76 SER A O 1
ATOM 565 N N . LEU A 1 77 ? -18.725 -3.926 2.697 1.00 82.62 77 LEU A N 1
ATOM 566 C CA . LEU A 1 77 ? -17.295 -4.021 2.380 1.00 82.62 77 LEU A CA 1
ATOM 567 C C . LEU A 1 77 ? -16.819 -2.819 1.538 1.00 82.62 77 LEU A C 1
ATOM 569 O O . LEU A 1 77 ? -17.509 -2.414 0.602 1.00 82.62 77 LEU A O 1
ATOM 573 N N . PRO A 1 78 ? -15.607 -2.285 1.790 1.00 89.06 78 PRO A N 1
ATOM 574 C CA . PRO A 1 78 ? -15.115 -1.048 1.177 1.00 89.06 78 PRO A CA 1
ATOM 575 C C . PRO A 1 78 ? -14.552 -1.270 -0.242 1.00 89.06 78 PRO A C 1
ATOM 577 O O . PRO A 1 78 ? -13.397 -0.954 -0.534 1.00 89.06 78 PRO A O 1
ATOM 580 N N . PHE A 1 79 ? -15.367 -1.823 -1.146 1.00 92.12 79 PHE A N 1
ATOM 581 C CA . PHE A 1 79 ? -14.989 -2.086 -2.540 1.00 92.12 79 PHE A CA 1
ATOM 582 C C . PHE A 1 79 ? -14.536 -0.813 -3.267 1.00 92.12 79 PHE A C 1
ATOM 584 O O . PHE A 1 79 ? -13.499 -0.819 -3.923 1.00 92.12 79 PHE A O 1
ATOM 591 N N . LEU A 1 80 ? -15.269 0.294 -3.112 1.00 93.25 80 LEU A N 1
ATOM 592 C CA . LEU A 1 80 ? -14.953 1.572 -3.760 1.00 93.25 80 LEU A CA 1
ATOM 593 C C . LEU A 1 80 ? -13.607 2.148 -3.290 1.00 93.25 80 LEU A C 1
ATOM 595 O O . LEU A 1 80 ? -12.810 2.591 -4.114 1.00 93.25 80 LEU A O 1
ATOM 599 N N . ALA A 1 81 ? -13.294 2.058 -1.993 1.00 92.88 81 ALA A N 1
ATOM 600 C CA . ALA A 1 81 ? -11.992 2.469 -1.466 1.00 92.88 81 ALA A CA 1
ATOM 601 C C . ALA A 1 81 ? -10.851 1.569 -1.973 1.00 92.88 81 ALA A C 1
ATOM 603 O O . ALA A 1 81 ? -9.757 2.055 -2.273 1.00 92.88 81 ALA A O 1
ATOM 604 N N . ALA A 1 82 ? -11.109 0.263 -2.118 1.00 94.81 82 ALA A N 1
ATOM 605 C CA . ALA A 1 82 ? -10.157 -0.672 -2.709 1.00 94.81 82 ALA A CA 1
ATOM 606 C C . ALA A 1 82 ? -9.881 -0.351 -4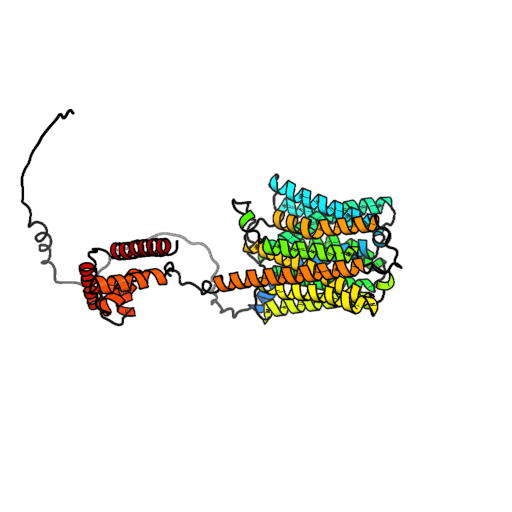.189 1.00 94.81 82 ALA A C 1
ATOM 608 O O . ALA A 1 82 ? -8.721 -0.332 -4.601 1.00 94.81 82 ALA A O 1
ATOM 609 N N . PHE A 1 83 ? -10.921 -0.029 -4.969 1.00 95.56 83 PHE A N 1
ATOM 610 C CA . PHE A 1 83 ? -10.779 0.446 -6.348 1.00 95.56 83 PHE A CA 1
ATOM 611 C C . PHE A 1 83 ? -10.020 1.772 -6.421 1.00 95.56 83 PHE A C 1
ATOM 613 O O . PHE A 1 83 ? -9.104 1.878 -7.229 1.00 95.56 83 PHE A O 1
ATOM 620 N N . ALA A 1 84 ? -10.307 2.741 -5.545 1.00 95.44 84 ALA A N 1
ATOM 621 C CA . ALA A 1 84 ? -9.581 4.012 -5.506 1.00 95.44 84 ALA A CA 1
ATOM 622 C C . ALA A 1 84 ? -8.072 3.803 -5.275 1.00 95.44 84 ALA A C 1
ATOM 624 O O . ALA A 1 84 ? -7.245 4.335 -6.017 1.00 95.44 84 ALA A O 1
ATOM 625 N N . LEU A 1 85 ? -7.699 2.973 -4.293 1.00 95.69 85 LEU A N 1
ATOM 626 C CA . LEU A 1 85 ? -6.296 2.652 -4.018 1.00 95.69 85 LEU A CA 1
ATOM 627 C C . LEU A 1 85 ? -5.642 1.835 -5.147 1.00 95.69 85 LEU A C 1
ATOM 629 O O . LEU A 1 85 ? -4.481 2.084 -5.482 1.00 95.69 85 LEU A O 1
ATOM 633 N N . ALA A 1 86 ? -6.366 0.897 -5.762 1.00 95.19 86 ALA A N 1
ATOM 634 C CA . ALA A 1 86 ? -5.874 0.145 -6.913 1.00 95.19 86 ALA A CA 1
ATOM 635 C C . ALA A 1 86 ? -5.606 1.072 -8.110 1.00 95.19 86 ALA A C 1
ATOM 637 O O . ALA A 1 86 ? -4.491 1.071 -8.631 1.00 95.19 86 ALA A O 1
ATOM 638 N N . SER A 1 87 ? -6.573 1.912 -8.499 1.00 94.75 87 SER A N 1
ATOM 639 C CA . SER A 1 87 ? -6.448 2.899 -9.582 1.00 94.75 87 SER A CA 1
ATOM 640 C C . SER A 1 87 ? -5.253 3.826 -9.373 1.00 94.75 87 SER A C 1
ATOM 642 O O . SER A 1 87 ? -4.451 4.008 -10.290 1.00 94.75 87 SER A O 1
ATOM 644 N N . PHE A 1 88 ? -5.066 4.334 -8.153 1.00 94.56 88 PHE A N 1
ATOM 645 C CA . PHE A 1 88 ? -3.916 5.159 -7.795 1.00 94.56 88 PHE A CA 1
ATOM 646 C C . PHE A 1 88 ? -2.575 4.430 -8.011 1.00 94.56 88 PHE A C 1
ATOM 648 O O . PHE A 1 88 ? -1.672 4.961 -8.666 1.00 94.56 88 PHE A O 1
ATOM 655 N N . ARG A 1 89 ? -2.440 3.187 -7.518 1.00 92.00 89 ARG A N 1
ATOM 656 C CA . ARG A 1 89 ? -1.213 2.381 -7.693 1.00 92.00 89 ARG A CA 1
ATOM 657 C C . ARG A 1 89 ? -0.958 1.996 -9.151 1.00 92.00 89 ARG A C 1
ATOM 659 O O . ARG A 1 89 ? 0.200 1.964 -9.570 1.00 92.00 89 ARG A O 1
ATOM 666 N N . ILE A 1 90 ? -2.013 1.702 -9.915 1.00 90.62 90 ILE A N 1
ATOM 667 C CA . ILE A 1 90 ? -1.937 1.396 -11.350 1.00 90.62 90 ILE A CA 1
ATOM 668 C C . ILE A 1 90 ? -1.310 2.581 -12.091 1.00 90.62 90 ILE A C 1
ATOM 670 O O . ILE A 1 90 ? -0.324 2.377 -12.792 1.00 90.62 90 ILE A O 1
ATOM 674 N N . GLY A 1 91 ? -1.800 3.806 -11.867 1.00 86.44 91 GLY A N 1
ATOM 675 C CA . GLY A 1 91 ? -1.244 5.012 -12.490 1.00 86.44 91 GLY A CA 1
ATOM 676 C C . GLY A 1 91 ? 0.239 5.228 -12.176 1.00 86.44 91 GLY A C 1
ATOM 677 O O . GLY A 1 91 ? 1.048 5.455 -13.073 1.00 86.44 91 GLY A O 1
ATOM 678 N N . ALA A 1 92 ? 0.637 5.092 -10.908 1.00 85.44 92 ALA A N 1
ATOM 679 C CA . ALA A 1 92 ? 2.048 5.206 -10.530 1.00 85.44 92 ALA A CA 1
ATOM 680 C C . ALA A 1 92 ? 2.932 4.126 -11.198 1.00 85.44 92 ALA A C 1
ATOM 682 O O . ALA A 1 92 ? 4.089 4.384 -11.535 1.00 85.44 92 ALA A O 1
ATOM 683 N N . TRP A 1 93 ? 2.402 2.917 -11.421 1.00 85.06 93 TRP A N 1
ATOM 684 C CA . TRP A 1 93 ? 3.107 1.861 -12.151 1.00 85.06 93 TRP A CA 1
ATOM 685 C C . TRP A 1 93 ? 3.219 2.171 -13.647 1.00 85.06 93 TRP A C 1
ATOM 687 O O . TRP A 1 93 ? 4.314 2.062 -14.194 1.00 85.06 93 TRP A O 1
ATOM 697 N N . THR A 1 94 ? 2.140 2.592 -14.310 1.00 81.56 94 THR A N 1
ATOM 698 C CA . THR A 1 94 ? 2.171 2.865 -15.753 1.00 81.56 94 THR A CA 1
ATOM 699 C C . THR A 1 94 ? 3.110 4.023 -16.103 1.00 81.56 94 THR A C 1
ATOM 701 O O . THR A 1 94 ? 3.864 3.902 -17.067 1.00 81.56 94 THR A O 1
ATOM 704 N N . MET A 1 95 ? 3.148 5.088 -15.291 1.00 77.62 95 MET A N 1
ATOM 705 C CA . MET A 1 95 ? 4.011 6.259 -15.515 1.00 77.62 95 MET A CA 1
ATOM 706 C C . MET A 1 95 ? 5.511 5.948 -15.371 1.00 77.62 95 MET A C 1
ATOM 708 O O . MET A 1 95 ? 6.299 6.308 -16.246 1.00 77.62 95 MET A O 1
ATOM 712 N N . PHE A 1 96 ? 5.920 5.278 -14.286 1.00 74.56 96 PHE A N 1
ATOM 713 C CA . PHE A 1 96 ? 7.346 5.102 -13.958 1.00 74.56 96 PHE A CA 1
ATOM 714 C C . PHE A 1 96 ? 7.936 3.737 -14.330 1.00 74.56 96 PHE A C 1
ATOM 716 O O . PHE A 1 96 ? 9.151 3.583 -14.279 1.00 74.56 96 PHE A O 1
ATOM 723 N N . ARG A 1 97 ? 7.121 2.722 -14.657 1.00 68.56 97 ARG A N 1
ATOM 724 C CA . ARG A 1 97 ? 7.610 1.356 -14.944 1.00 68.56 97 ARG A CA 1
ATOM 725 C C . ARG A 1 97 ? 7.410 0.904 -16.401 1.00 68.56 97 ARG A C 1
ATOM 727 O O . ARG A 1 97 ? 7.982 -0.119 -16.751 1.00 68.56 97 ARG A O 1
ATOM 734 N N . ASN A 1 98 ? 6.679 1.659 -17.236 1.00 62.75 98 ASN A N 1
ATOM 735 C CA . ASN A 1 98 ? 6.514 1.401 -18.685 1.00 62.75 98 ASN A CA 1
ATOM 736 C C . ASN A 1 98 ? 6.714 2.644 -19.587 1.00 62.75 98 ASN A C 1
ATOM 738 O O . ASN A 1 98 ? 6.498 2.554 -20.794 1.00 62.75 98 ASN A O 1
ATOM 742 N N . GLY A 1 99 ? 7.050 3.807 -19.019 1.00 60.84 99 GLY A N 1
ATOM 743 C CA . GLY A 1 99 ? 7.158 5.090 -19.731 1.00 60.84 99 GLY A CA 1
ATOM 744 C C . GLY A 1 99 ? 8.555 5.721 -19.630 1.00 60.84 99 GLY A C 1
ATOM 745 O O . GLY A 1 99 ? 9.495 5.040 -19.218 1.00 60.84 99 GLY A O 1
ATOM 746 N N . PRO A 1 100 ? 8.718 7.026 -19.933 1.00 58.06 100 PRO A N 1
ATOM 747 C CA . PRO A 1 100 ? 10.023 7.699 -19.880 1.00 58.06 100 PRO A CA 1
ATOM 748 C C . PRO A 1 100 ? 10.696 7.649 -18.497 1.00 58.06 100 PRO A C 1
ATOM 750 O O . PRO A 1 100 ? 11.920 7.664 -18.420 1.00 58.06 100 PRO A O 1
ATOM 753 N N . GLY A 1 101 ? 9.931 7.482 -17.408 1.00 56.03 101 GLY A N 1
ATOM 754 C CA . GLY A 1 101 ? 10.478 7.252 -16.062 1.00 56.03 101 GLY A CA 1
ATOM 755 C C . GLY A 1 101 ? 11.215 5.917 -15.860 1.00 56.03 101 GLY A C 1
ATOM 756 O O . GLY A 1 101 ? 11.820 5.729 -14.809 1.00 56.03 101 GLY A O 1
ATOM 757 N N . LEU A 1 102 ? 11.170 5.004 -16.840 1.00 60.56 102 LEU A N 1
ATOM 758 C CA . LEU A 1 102 ? 12.030 3.818 -16.900 1.00 60.56 102 LEU A CA 1
ATOM 759 C C . LEU A 1 102 ? 13.395 4.135 -17.541 1.00 60.56 102 LEU A C 1
ATOM 761 O O . LEU A 1 102 ? 14.384 3.505 -17.184 1.00 60.56 102 LEU A O 1
ATOM 765 N N . ALA A 1 103 ? 13.442 5.100 -18.467 1.00 65.25 103 ALA A N 1
ATOM 766 C CA . ALA A 1 103 ? 14.647 5.479 -19.207 1.00 65.25 103 ALA A CA 1
ATOM 767 C C . ALA A 1 103 ? 15.540 6.463 -18.433 1.00 65.25 103 ALA A C 1
ATOM 769 O O . ALA A 1 103 ? 16.761 6.392 -18.542 1.00 65.25 103 ALA A O 1
ATOM 770 N N . ASP A 1 104 ? 14.946 7.352 -17.630 1.00 77.50 104 ASP A N 1
ATOM 771 C CA . ASP A 1 104 ? 15.675 8.245 -16.725 1.00 77.50 104 ASP A CA 1
ATOM 772 C C . ASP A 1 104 ? 15.176 8.085 -15.279 1.00 77.50 104 ASP A C 1
ATOM 774 O O . ASP A 1 104 ? 14.053 8.459 -14.925 1.00 77.50 104 ASP A O 1
ATOM 778 N N . GLY A 1 105 ? 16.048 7.539 -14.425 1.00 76.56 105 GLY A N 1
ATOM 779 C CA . GLY A 1 105 ? 15.789 7.321 -13.002 1.00 76.56 105 GLY A CA 1
ATOM 780 C C . GLY A 1 105 ? 15.642 8.606 -12.176 1.00 76.56 105 GLY A C 1
ATOM 781 O O . GLY A 1 105 ? 15.150 8.543 -11.045 1.00 76.56 105 GLY A O 1
ATOM 782 N N . ALA A 1 106 ? 16.018 9.772 -12.714 1.00 85.00 106 ALA A N 1
ATOM 783 C CA . ALA A 1 106 ? 15.839 11.056 -12.043 1.00 85.00 106 ALA A CA 1
ATOM 784 C C . ALA A 1 106 ? 14.350 11.400 -11.919 1.00 85.00 106 ALA A C 1
ATOM 786 O O . ALA A 1 106 ? 13.921 11.939 -10.900 1.00 85.00 106 ALA A O 1
ATOM 787 N N . ILE A 1 107 ? 13.540 10.999 -12.902 1.00 86.75 107 ILE A N 1
ATOM 788 C CA . ILE A 1 107 ? 12.097 11.244 -12.950 1.00 86.75 107 ILE A CA 1
ATOM 789 C C . ILE A 1 107 ? 11.371 10.627 -11.729 1.00 86.75 107 ILE A C 1
ATOM 791 O O . ILE A 1 107 ? 10.731 11.384 -10.989 1.00 86.75 107 ILE A O 1
ATOM 795 N N . PRO A 1 108 ? 11.452 9.303 -11.449 1.00 86.50 108 PRO A N 1
ATOM 796 C CA . PRO A 1 108 ? 10.839 8.727 -10.252 1.00 86.50 108 PRO A CA 1
ATOM 797 C C . PRO A 1 108 ? 11.504 9.207 -8.953 1.00 86.50 108 PRO A C 1
ATOM 799 O O . PRO A 1 108 ? 10.802 9.387 -7.959 1.00 86.50 108 PRO A O 1
ATOM 802 N N . PHE A 1 109 ? 12.818 9.472 -8.939 1.00 90.31 109 PHE A N 1
ATOM 803 C CA . PHE A 1 109 ? 13.494 10.044 -7.768 1.00 90.31 109 PHE A CA 1
ATOM 804 C C . PHE A 1 109 ? 12.885 11.393 -7.357 1.00 90.31 109 PHE A C 1
ATOM 806 O O . PHE A 1 109 ? 12.476 11.550 -6.204 1.00 90.31 109 PHE A O 1
ATOM 813 N N . THR A 1 110 ? 12.745 12.336 -8.296 1.00 92.12 110 THR A N 1
ATOM 814 C CA . THR A 1 110 ? 12.109 13.639 -8.054 1.00 92.12 110 THR A CA 1
ATOM 815 C C . THR A 1 110 ? 10.683 13.472 -7.531 1.00 92.12 110 THR A C 1
ATOM 817 O O . THR A 1 110 ? 10.330 14.095 -6.530 1.00 92.12 110 THR A O 1
ATOM 820 N N . ALA A 1 111 ? 9.884 12.587 -8.137 1.00 92.88 111 ALA A N 1
ATOM 821 C CA . ALA A 1 111 ? 8.518 12.324 -7.685 1.00 92.88 111 ALA A CA 1
ATOM 822 C C . ALA A 1 111 ? 8.467 11.813 -6.231 1.00 92.88 111 ALA A C 1
ATOM 824 O O . ALA A 1 111 ? 7.689 12.333 -5.429 1.00 92.88 111 ALA A O 1
ATOM 825 N N . TYR A 1 112 ? 9.317 10.848 -5.857 1.00 93.12 112 TYR A N 1
ATOM 826 C CA . TYR A 1 112 ? 9.351 10.300 -4.495 1.00 93.12 112 TYR A CA 1
ATOM 827 C C . TYR A 1 112 ? 9.861 11.304 -3.453 1.00 93.12 112 TYR A C 1
ATOM 829 O O . TYR A 1 112 ? 9.327 11.351 -2.342 1.00 93.12 112 TYR A O 1
ATOM 837 N N . VAL A 1 113 ? 10.849 12.138 -3.796 1.00 95.12 113 VAL A N 1
ATOM 838 C CA . VAL A 1 113 ? 11.337 13.209 -2.910 1.00 95.12 113 VAL A CA 1
ATOM 839 C C . VAL A 1 113 ? 10.246 14.253 -2.673 1.00 95.12 113 VAL A C 1
ATOM 841 O O . VAL A 1 113 ? 9.961 14.583 -1.521 1.00 95.12 113 VAL A O 1
ATOM 844 N N . VAL A 1 114 ? 9.577 14.733 -3.727 1.00 96.44 114 VAL A N 1
ATOM 845 C CA . VAL A 1 114 ? 8.489 15.717 -3.589 1.00 96.44 114 VAL A CA 1
ATOM 846 C C . VAL A 1 114 ? 7.305 15.125 -2.818 1.00 96.44 114 VAL A C 1
ATOM 848 O O . VAL A 1 114 ? 6.763 15.794 -1.940 1.00 96.44 114 VAL A O 1
ATOM 851 N N . GLN A 1 115 ? 6.959 13.855 -3.049 1.00 95.38 115 GLN A N 1
ATOM 852 C CA . GLN A 1 115 ? 5.939 13.149 -2.269 1.00 95.38 115 GLN A CA 1
ATOM 853 C C . GLN A 1 115 ? 6.288 13.103 -0.774 1.00 95.38 115 GLN A C 1
ATOM 855 O O . GLN A 1 115 ? 5.437 13.401 0.067 1.00 95.38 115 GLN A O 1
ATOM 860 N N . ALA A 1 116 ? 7.535 12.774 -0.424 1.00 95.62 116 ALA A N 1
ATOM 861 C CA . ALA A 1 116 ? 7.994 12.756 0.963 1.00 95.62 116 ALA A CA 1
ATOM 862 C C . ALA A 1 116 ? 7.940 14.155 1.612 1.00 95.62 116 ALA A C 1
ATOM 864 O O . ALA A 1 116 ? 7.475 14.288 2.747 1.00 95.62 116 ALA A O 1
ATOM 865 N N . LEU A 1 117 ? 8.343 15.203 0.884 1.00 96.25 117 LEU A N 1
ATOM 866 C CA . LEU A 1 117 ? 8.265 16.594 1.346 1.00 96.25 117 LEU A CA 1
ATOM 867 C C . LEU A 1 117 ? 6.818 17.057 1.560 1.00 96.25 117 LEU A C 1
ATOM 869 O O . LEU A 1 117 ? 6.523 17.666 2.588 1.00 96.25 117 LEU A O 1
ATOM 873 N N . VAL A 1 118 ? 5.898 16.732 0.648 1.00 95.75 118 VAL A N 1
ATOM 874 C CA . VAL A 1 118 ? 4.475 17.082 0.791 1.00 95.75 118 VAL A CA 1
ATOM 875 C C . VAL A 1 118 ? 3.826 16.322 1.946 1.00 95.75 118 VAL A C 1
ATOM 877 O O . VAL A 1 118 ? 3.099 16.928 2.729 1.00 95.75 118 VAL A O 1
ATOM 880 N N . MET A 1 119 ? 4.148 15.043 2.152 1.00 95.19 119 MET A N 1
ATOM 881 C CA . MET A 1 119 ? 3.700 14.310 3.344 1.00 95.19 119 MET A CA 1
ATOM 882 C C . MET A 1 119 ? 4.217 14.945 4.646 1.00 95.19 119 MET A C 1
ATOM 884 O O . MET A 1 119 ? 3.451 15.092 5.598 1.00 95.19 119 MET A O 1
ATOM 888 N N . ALA A 1 120 ? 5.482 15.376 4.691 1.00 94.81 120 ALA A N 1
ATOM 889 C CA . ALA A 1 120 ? 6.032 16.097 5.840 1.00 94.81 120 ALA A CA 1
ATOM 890 C C . ALA A 1 120 ? 5.340 17.457 6.065 1.00 94.81 120 ALA A C 1
ATOM 892 O O . ALA A 1 120 ? 5.036 17.811 7.206 1.00 94.81 120 ALA A O 1
ATOM 893 N N . ALA A 1 121 ? 5.034 18.190 4.989 1.00 94.19 121 ALA A N 1
ATOM 894 C CA . ALA A 1 121 ? 4.299 19.451 5.044 1.00 94.19 121 ALA A CA 1
ATOM 895 C C . ALA A 1 121 ? 2.860 19.265 5.556 1.00 94.19 121 ALA A C 1
ATOM 897 O O . ALA A 1 121 ? 2.424 20.036 6.407 1.00 94.19 121 ALA A O 1
ATOM 898 N N . ILE A 1 122 ? 2.156 18.212 5.123 1.00 92.75 122 ILE A N 1
ATOM 899 C CA . ILE A 1 122 ? 0.819 17.847 5.622 1.00 92.75 122 ILE A CA 1
ATOM 900 C C . ILE A 1 122 ? 0.858 17.595 7.140 1.00 92.75 122 ILE A C 1
ATOM 902 O O . ILE A 1 122 ? 0.066 18.178 7.877 1.00 92.75 122 ILE A O 1
ATOM 906 N N . ILE A 1 123 ? 1.826 16.811 7.634 1.00 91.56 123 ILE A N 1
ATOM 907 C CA . ILE A 1 123 ? 2.003 16.543 9.078 1.00 91.56 123 ILE A CA 1
ATOM 908 C C . ILE A 1 123 ? 2.323 17.830 9.862 1.00 91.56 123 ILE A C 1
ATOM 910 O O . ILE A 1 123 ? 1.906 17.985 11.012 1.00 91.56 123 ILE A O 1
ATOM 914 N N . ALA A 1 124 ? 3.082 18.756 9.271 1.00 90.94 124 ALA A N 1
ATOM 915 C CA . ALA A 1 124 ? 3.414 20.035 9.894 1.00 90.94 124 ALA A CA 1
ATOM 916 C C . ALA A 1 124 ? 2.232 21.024 9.902 1.00 90.94 124 ALA A C 1
ATOM 918 O O . ALA A 1 124 ? 2.104 21.803 10.850 1.00 90.94 124 ALA A O 1
ATOM 919 N N . ALA A 1 125 ? 1.379 20.987 8.874 1.00 89.38 125 ALA A N 1
ATOM 920 C CA . ALA A 1 125 ? 0.180 21.811 8.741 1.00 89.38 125 ALA A CA 1
ATOM 921 C C . ALA A 1 125 ? -0.945 21.360 9.686 1.00 89.38 125 ALA A C 1
ATOM 923 O O . ALA A 1 125 ? -1.548 22.203 10.344 1.00 89.38 125 ALA A O 1
ATOM 924 N N . ASP A 1 126 ? -1.152 20.048 9.839 1.00 86.06 126 ASP A N 1
ATOM 925 C CA . ASP A 1 126 ? -2.147 19.442 10.744 1.00 86.06 126 ASP A CA 1
ATOM 926 C C . ASP A 1 126 ? -1.980 19.878 12.214 1.00 86.06 126 ASP A C 1
ATOM 928 O O . ASP A 1 126 ? -2.942 19.978 12.966 1.00 86.06 126 ASP A O 1
ATOM 932 N N . ARG A 1 127 ? -0.755 20.232 12.624 1.00 80.56 127 ARG A N 1
ATOM 933 C CA . ARG A 1 127 ? -0.464 20.774 13.965 1.00 80.56 127 ARG A CA 1
ATOM 934 C C . ARG A 1 127 ? -0.803 22.257 14.149 1.00 80.56 127 ARG A C 1
ATOM 936 O O . ARG A 1 127 ? -0.672 22.756 15.264 1.00 80.56 127 ARG A O 1
ATOM 943 N N . LYS A 1 128 ? -1.110 22.981 13.071 1.00 83.88 128 LYS A N 1
ATOM 944 C CA . LYS A 1 128 ? -1.199 24.453 13.043 1.00 83.88 128 LYS A CA 1
ATOM 945 C C . LYS A 1 128 ? -2.512 24.992 12.481 1.00 83.88 128 LYS A C 1
ATOM 947 O O . LYS A 1 128 ? -2.822 26.152 12.730 1.00 83.88 128 LYS A O 1
ATOM 952 N N . ILE A 1 129 ? -3.228 24.201 11.687 1.00 84.56 129 ILE A N 1
ATOM 953 C CA . ILE A 1 129 ? -4.399 24.631 10.924 1.00 84.56 129 ILE A CA 1
ATOM 954 C C . ILE A 1 129 ? -5.550 23.679 11.242 1.00 84.56 129 ILE A C 1
ATOM 956 O O . ILE A 1 129 ? -5.479 22.503 10.897 1.00 84.56 129 ILE A O 1
ATOM 960 N N . ASP A 1 130 ? -6.623 24.192 11.844 1.00 79.12 130 ASP A N 1
ATOM 961 C CA . ASP A 1 130 ? -7.910 23.494 11.865 1.00 79.12 130 ASP A CA 1
ATOM 962 C C . ASP A 1 130 ? -8.553 23.606 10.469 1.00 79.12 130 ASP A C 1
ATOM 964 O O . ASP A 1 130 ? -8.753 24.707 9.950 1.00 79.12 130 ASP A O 1
ATOM 968 N N . TYR A 1 131 ? -8.879 22.472 9.845 1.00 81.62 131 TYR A N 1
ATOM 969 C CA . TYR A 1 131 ? -9.516 22.404 8.525 1.00 81.62 131 TYR A CA 1
ATOM 970 C C . TYR A 1 131 ? -10.836 21.623 8.575 1.00 81.62 131 TYR A C 1
ATOM 972 O O . TYR A 1 131 ? -11.005 20.675 9.337 1.00 81.62 131 TYR A O 1
ATOM 980 N N . SER A 1 132 ? -11.791 22.018 7.729 1.00 84.06 132 SER A N 1
ATOM 981 C CA . SER A 1 132 ? -13.048 21.284 7.537 1.00 84.06 132 SER A CA 1
ATOM 982 C C . SER A 1 132 ? -12.833 20.038 6.668 1.00 84.06 132 SER A C 1
ATOM 984 O O . SER A 1 132 ? -12.052 20.084 5.715 1.00 84.06 132 SER A O 1
ATOM 986 N N . GLU A 1 133 ? -13.592 18.963 6.914 1.00 80.56 133 GLU A N 1
ATOM 987 C CA . GLU A 1 133 ? -13.622 17.766 6.051 1.00 80.56 133 GLU A CA 1
ATOM 988 C C . GLU A 1 133 ? -13.902 18.142 4.581 1.00 80.56 133 GLU A C 1
ATOM 990 O O . GLU A 1 133 ? -13.230 17.655 3.675 1.00 80.56 133 GLU A O 1
ATOM 995 N N . HIS A 1 134 ? -14.793 19.108 4.328 1.00 83.75 134 HIS A N 1
ATOM 996 C CA . HIS A 1 134 ? -15.071 19.597 2.972 1.00 83.75 134 HIS A CA 1
ATOM 997 C C . HIS A 1 134 ? -13.880 20.325 2.327 1.00 83.75 134 HIS A C 1
ATOM 999 O O . HIS A 1 134 ? -13.699 20.246 1.111 1.00 83.75 134 HIS A O 1
ATOM 1005 N N . ALA A 1 135 ? -13.060 21.029 3.113 1.00 86.19 135 ALA A N 1
ATOM 1006 C CA . ALA A 1 135 ? -11.848 21.674 2.608 1.00 86.19 135 ALA A CA 1
ATOM 1007 C C . ALA A 1 135 ? -10.778 20.627 2.255 1.00 86.19 135 ALA A C 1
ATOM 1009 O O . ALA A 1 135 ? -10.142 20.731 1.207 1.00 86.19 135 ALA A O 1
ATOM 1010 N N . PHE A 1 136 ? -10.648 19.581 3.076 1.00 85.56 136 PHE A N 1
ATOM 1011 C CA . PHE A 1 136 ? -9.759 18.447 2.819 1.00 85.56 136 PHE A CA 1
ATOM 1012 C C . PHE A 1 136 ? -10.158 17.682 1.545 1.00 85.56 136 PHE A C 1
ATOM 1014 O O . PHE A 1 136 ? -9.317 17.457 0.677 1.00 85.56 136 PHE A O 1
ATOM 1021 N N . VAL A 1 137 ? -11.448 17.378 1.360 1.00 87.75 137 VAL A N 1
ATOM 1022 C CA . VAL A 1 137 ? -11.959 16.724 0.138 1.00 87.75 137 VAL A CA 1
ATOM 1023 C C . VAL A 1 137 ? -11.713 17.575 -1.114 1.00 87.75 137 VAL A C 1
ATOM 1025 O O . VAL A 1 137 ? -11.231 17.055 -2.121 1.00 87.75 137 VAL A O 1
ATOM 1028 N N . ARG A 1 138 ? -11.953 18.894 -1.055 1.00 90.38 138 ARG A N 1
ATOM 1029 C CA . ARG A 1 138 ? -11.636 19.810 -2.170 1.00 90.38 138 ARG A CA 1
ATOM 1030 C C . ARG A 1 138 ? -10.144 19.818 -2.508 1.00 90.38 138 ARG A C 1
ATOM 1032 O O . ARG A 1 138 ? -9.797 19.821 -3.686 1.00 90.38 138 ARG A O 1
ATOM 1039 N N . LEU A 1 139 ? -9.270 19.783 -1.501 1.00 90.69 139 LEU A N 1
ATOM 1040 C CA . LEU A 1 139 ? -7.819 19.725 -1.696 1.00 90.69 139 LEU A CA 1
ATOM 1041 C C . LEU A 1 139 ? -7.386 18.425 -2.395 1.00 90.69 139 LEU A C 1
ATOM 1043 O O . LEU A 1 139 ? -6.529 18.468 -3.275 1.00 90.69 139 LEU A O 1
ATOM 1047 N N . ILE A 1 140 ? -8.025 17.293 -2.081 1.00 91.44 140 ILE A N 1
ATOM 1048 C CA . ILE A 1 140 ? -7.813 16.019 -2.791 1.00 91.44 140 ILE A CA 1
ATOM 1049 C C . ILE A 1 140 ? -8.295 16.116 -4.246 1.00 91.44 140 ILE A C 1
ATOM 1051 O O . ILE A 1 140 ? -7.606 15.632 -5.140 1.00 91.44 140 ILE A O 1
ATOM 1055 N N . GLY A 1 141 ? -9.420 16.786 -4.514 1.00 92.75 141 GLY A N 1
ATOM 1056 C CA . GLY A 1 141 ? -9.896 17.036 -5.881 1.00 92.75 141 GLY A CA 1
ATOM 1057 C C . GLY A 1 141 ? -8.916 17.868 -6.714 1.00 92.75 141 GLY A C 1
ATOM 1058 O O . GLY A 1 141 ? -8.605 17.510 -7.851 1.00 92.75 141 GLY A O 1
ATOM 1059 N N . VAL A 1 142 ? -8.351 18.930 -6.128 1.00 95.19 142 VAL A N 1
ATOM 1060 C CA . VAL A 1 142 ? -7.280 19.731 -6.752 1.00 95.19 142 VAL A CA 1
ATOM 1061 C C . VAL A 1 142 ? -6.023 18.886 -6.980 1.00 95.19 142 VAL A C 1
ATOM 1063 O O . VAL A 1 142 ? -5.440 18.939 -8.062 1.00 95.19 142 VAL A O 1
ATOM 1066 N N . ALA A 1 143 ? -5.631 18.057 -6.008 1.00 94.88 143 ALA A N 1
ATOM 1067 C CA . ALA A 1 143 ? -4.506 17.137 -6.151 1.00 94.88 143 ALA A CA 1
ATOM 1068 C C . ALA A 1 143 ? -4.734 16.108 -7.274 1.00 94.88 143 ALA A C 1
ATOM 1070 O O . ALA A 1 143 ? -3.823 15.858 -8.058 1.00 94.88 143 ALA A O 1
ATOM 1071 N N . ALA A 1 144 ? -5.941 15.554 -7.418 1.00 94.75 144 ALA A N 1
ATOM 1072 C CA . ALA A 1 144 ? -6.278 14.616 -8.488 1.00 94.75 144 ALA A CA 1
ATOM 1073 C C . ALA A 1 144 ? -6.273 15.280 -9.878 1.00 94.75 144 ALA A C 1
ATOM 1075 O O . ALA A 1 144 ? -5.731 14.717 -10.834 1.00 94.75 144 ALA A O 1
ATOM 1076 N N . ALA A 1 145 ? -6.798 16.504 -9.999 1.00 95.75 145 ALA A N 1
ATOM 1077 C CA . ALA A 1 145 ? -6.698 17.287 -11.230 1.00 95.75 145 ALA A CA 1
ATOM 1078 C C . ALA A 1 145 ? -5.227 17.571 -11.595 1.00 95.75 145 ALA A C 1
ATOM 1080 O O . ALA A 1 145 ? -4.805 17.303 -12.721 1.00 95.75 145 ALA A O 1
ATOM 1081 N N . GLY A 1 146 ? -4.418 18.003 -10.621 1.00 95.06 146 GLY A N 1
ATOM 1082 C CA . GLY A 1 146 ? -2.972 18.186 -10.782 1.00 95.06 146 GLY A CA 1
ATOM 1083 C C . GLY A 1 146 ? -2.247 16.897 -11.182 1.00 95.06 146 GLY A C 1
ATOM 1084 O O . GLY A 1 146 ? -1.418 16.919 -12.085 1.00 95.06 146 GLY A O 1
ATOM 1085 N N . GLY A 1 147 ? -2.610 15.756 -10.592 1.00 93.94 147 GLY A N 1
ATOM 1086 C CA . GLY A 1 147 ? -2.086 14.438 -10.957 1.00 93.94 147 GLY A CA 1
ATOM 1087 C C . GLY A 1 147 ? -2.437 14.021 -12.390 1.00 93.94 147 GLY A C 1
ATOM 1088 O O . GLY A 1 147 ? -1.605 13.450 -13.094 1.00 93.94 147 GLY A O 1
ATOM 1089 N N . THR A 1 148 ? -3.631 14.372 -12.870 1.00 94.75 148 THR A N 1
ATOM 1090 C CA . THR A 1 148 ? -4.040 14.145 -14.268 1.00 94.75 148 THR A CA 1
ATOM 1091 C C . THR A 1 148 ? -3.184 14.974 -15.232 1.00 94.75 148 THR A C 1
ATOM 1093 O O . THR A 1 148 ? -2.651 14.440 -16.205 1.00 94.75 148 THR A O 1
ATOM 1096 N N . VAL A 1 149 ? -2.966 16.259 -14.922 1.00 95.25 149 VAL A N 1
ATOM 1097 C CA . VAL A 1 149 ? -2.076 17.147 -15.695 1.00 95.25 149 VAL A CA 1
ATOM 1098 C C . VAL A 1 149 ? -0.633 16.636 -15.670 1.00 95.25 149 VAL A C 1
ATOM 1100 O O . VAL A 1 149 ? -0.007 16.521 -16.721 1.00 95.25 149 VAL A O 1
ATOM 1103 N N . ALA A 1 150 ? -0.120 16.247 -14.501 1.00 93.06 150 ALA A N 1
ATOM 1104 C CA . ALA A 1 150 ? 1.197 15.633 -14.347 1.00 93.06 150 ALA A CA 1
ATOM 1105 C C . ALA A 1 150 ? 1.370 14.397 -15.239 1.00 93.06 150 ALA A C 1
ATOM 1107 O O . ALA A 1 150 ? 2.403 14.230 -15.884 1.00 93.06 150 ALA A O 1
ATOM 1108 N N . THR A 1 151 ? 0.335 13.561 -15.319 1.00 91.56 151 THR A N 1
ATOM 1109 C CA . THR A 1 151 ? 0.320 12.365 -16.167 1.00 91.56 151 THR A CA 1
ATOM 1110 C C . THR A 1 151 ? 0.427 12.726 -17.648 1.00 91.56 151 THR A C 1
ATOM 1112 O O . THR A 1 151 ? 1.250 12.151 -18.357 1.00 91.56 151 THR A O 1
ATOM 1115 N N . ALA A 1 152 ? -0.346 13.712 -18.115 1.00 91.88 152 ALA A N 1
ATOM 1116 C CA . ALA A 1 152 ? -0.273 14.198 -19.494 1.00 91.88 152 ALA A CA 1
ATOM 1117 C C . ALA A 1 152 ? 1.113 14.783 -19.833 1.00 91.88 152 ALA A C 1
ATOM 1119 O O . ALA A 1 152 ? 1.665 14.495 -20.896 1.00 91.88 152 ALA A O 1
ATOM 1120 N N . LEU A 1 153 ? 1.712 15.540 -18.906 1.00 91.38 153 LEU A N 1
ATOM 1121 C CA . LEU A 1 153 ? 3.064 16.087 -19.052 1.00 91.38 153 LEU A CA 1
ATOM 1122 C C . LEU A 1 153 ? 4.133 14.984 -19.135 1.00 91.38 153 LEU A C 1
ATOM 1124 O O . LEU A 1 153 ? 5.006 15.058 -19.997 1.00 91.38 153 LEU A O 1
ATOM 1128 N N . ILE A 1 154 ? 4.042 13.935 -18.311 1.00 88.31 154 ILE A N 1
ATOM 1129 C CA . ILE A 1 154 ? 4.957 12.780 -18.366 1.00 88.31 154 ILE A CA 1
ATOM 1130 C C . ILE A 1 154 ? 4.798 12.013 -19.691 1.00 88.31 154 ILE A C 1
ATOM 1132 O O . ILE A 1 154 ? 5.796 11.643 -20.304 1.00 88.31 154 ILE A O 1
ATOM 1136 N N . ILE A 1 155 ? 3.566 11.813 -20.174 1.00 86.69 155 ILE A N 1
ATOM 1137 C CA . ILE A 1 155 ? 3.298 11.123 -21.450 1.00 86.69 155 ILE A CA 1
ATOM 1138 C C . ILE A 1 155 ? 3.845 11.913 -22.652 1.00 86.69 155 ILE A C 1
ATOM 1140 O O . ILE A 1 155 ? 4.311 11.301 -23.614 1.00 86.69 155 ILE A O 1
ATOM 1144 N N . SER A 1 156 ? 3.868 13.252 -22.587 1.00 84.75 156 SER A N 1
ATOM 1145 C CA . SER A 1 156 ? 4.374 14.113 -23.673 1.00 84.75 156 SER A CA 1
ATOM 1146 C C . SER A 1 156 ? 5.823 13.828 -24.093 1.00 84.75 156 SER A C 1
ATOM 1148 O O . SER A 1 156 ? 6.218 14.200 -25.194 1.00 84.75 156 SER A O 1
ATOM 1150 N N . SER A 1 157 ? 6.609 13.167 -23.233 1.00 79.75 157 SER A N 1
ATOM 1151 C CA . SER A 1 157 ? 7.993 12.737 -23.490 1.00 79.75 157 SER A CA 1
ATOM 1152 C C . SER A 1 157 ? 8.992 13.864 -23.818 1.00 79.75 157 SER A C 1
ATOM 1154 O O . SER A 1 157 ? 10.148 13.589 -24.130 1.00 79.75 157 SER A O 1
ATOM 1156 N N . LEU A 1 158 ? 8.595 15.136 -23.685 1.00 85.62 158 LEU A N 1
ATOM 1157 C CA . LEU A 1 158 ? 9.490 16.292 -23.771 1.00 85.62 158 LEU A CA 1
ATOM 1158 C C . LEU A 1 158 ? 10.237 16.464 -22.435 1.00 85.62 158 LEU A C 1
ATOM 1160 O O . LEU A 1 158 ? 9.578 16.756 -21.434 1.00 85.62 158 LEU A O 1
ATOM 1164 N N . PRO A 1 159 ? 11.582 16.358 -22.383 1.00 85.12 159 PRO A N 1
ATOM 1165 C CA . PRO A 1 159 ? 12.338 16.320 -21.127 1.00 85.12 159 PRO A CA 1
ATOM 1166 C C . PRO A 1 159 ? 11.953 17.376 -20.069 1.00 85.12 159 PRO A C 1
ATOM 1168 O O . PRO A 1 159 ? 11.657 16.976 -18.942 1.00 85.12 159 PRO A O 1
ATOM 1171 N N . PRO A 1 160 ? 11.852 18.692 -20.374 1.00 88.25 160 PRO A N 1
ATOM 1172 C CA . PRO A 1 160 ? 11.478 19.679 -19.356 1.00 88.25 160 PRO A CA 1
ATOM 1173 C C . PRO A 1 160 ? 10.047 19.486 -18.829 1.00 88.25 160 PRO A C 1
ATOM 1175 O O . PRO A 1 160 ? 9.802 19.679 -17.638 1.00 88.25 160 PRO A O 1
ATOM 1178 N N . LEU A 1 161 ? 9.103 19.059 -19.677 1.00 90.56 161 LEU A N 1
ATOM 1179 C CA . LEU A 1 161 ? 7.724 18.794 -19.258 1.00 90.56 161 LEU A CA 1
ATOM 1180 C C . LEU A 1 161 ? 7.631 17.541 -18.384 1.00 90.56 161 LEU A C 1
ATOM 1182 O O . LEU A 1 161 ? 6.857 17.530 -17.432 1.00 90.56 161 LEU A O 1
ATOM 1186 N N . VAL A 1 162 ? 8.446 16.518 -18.650 1.00 89.75 162 VAL A N 1
ATOM 1187 C CA . VAL A 1 162 ? 8.474 15.283 -17.853 1.00 89.75 162 VAL A CA 1
ATOM 1188 C C . VAL A 1 162 ? 8.966 15.552 -16.423 1.00 89.75 162 VAL A C 1
ATOM 1190 O O . VAL A 1 162 ? 8.372 15.031 -15.478 1.00 89.75 162 VAL A O 1
ATOM 1193 N N . PHE A 1 163 ? 9.969 16.420 -16.230 1.00 90.25 163 PHE A N 1
ATOM 1194 C CA . PHE A 1 163 ? 10.407 16.848 -14.891 1.00 90.25 163 PHE A CA 1
ATOM 1195 C C . PHE A 1 163 ? 9.369 17.717 -14.165 1.00 90.25 163 PHE A C 1
ATOM 1197 O O . PHE A 1 163 ? 9.117 17.511 -12.978 1.00 90.25 163 PHE A O 1
ATOM 1204 N N . ILE A 1 164 ? 8.712 18.651 -14.859 1.00 93.69 164 ILE A N 1
ATOM 1205 C CA . ILE A 1 164 ? 7.600 19.423 -14.272 1.00 93.69 164 ILE A CA 1
ATOM 1206 C C . ILE A 1 164 ? 6.459 18.471 -13.870 1.00 93.69 164 ILE A C 1
ATOM 1208 O O . ILE A 1 164 ? 5.917 18.566 -12.768 1.00 93.69 164 ILE A O 1
ATOM 1212 N N . GLY A 1 165 ? 6.148 17.497 -14.727 1.00 92.94 165 GLY A N 1
ATOM 1213 C CA . GLY A 1 165 ? 5.179 16.441 -14.463 1.00 92.94 165 GLY A CA 1
ATOM 1214 C C . GLY A 1 165 ? 5.543 15.585 -13.248 1.00 92.94 165 GLY A C 1
ATOM 1215 O O . GLY A 1 165 ? 4.672 15.331 -12.422 1.00 92.94 165 GLY A O 1
ATOM 1216 N N . SER A 1 166 ? 6.806 15.187 -13.064 1.00 92.12 166 SER A N 1
ATOM 1217 C CA . SER A 1 166 ? 7.211 14.373 -11.906 1.00 92.12 166 SER A CA 1
ATOM 1218 C C . SER A 1 166 ? 7.107 15.128 -10.576 1.00 92.12 166 SER A C 1
ATOM 1220 O O . SER A 1 166 ? 6.669 14.546 -9.580 1.00 92.12 166 SER A O 1
ATOM 1222 N N . VAL A 1 167 ? 7.397 16.435 -10.561 1.00 95.88 167 VAL A N 1
ATOM 1223 C CA . VAL A 1 167 ? 7.177 17.309 -9.393 1.00 95.88 167 VAL A CA 1
ATOM 1224 C C . VAL A 1 167 ? 5.687 17.408 -9.056 1.00 95.88 167 VAL A C 1
ATOM 1226 O O . VAL A 1 167 ? 5.299 17.173 -7.909 1.00 95.88 167 VAL A O 1
ATOM 1229 N N . ILE A 1 168 ? 4.830 17.701 -10.041 1.00 96.00 168 ILE A N 1
ATOM 1230 C CA . ILE A 1 168 ? 3.377 17.810 -9.818 1.00 96.00 168 ILE A CA 1
ATOM 1231 C C . ILE A 1 168 ? 2.790 16.447 -9.407 1.00 96.00 168 ILE A C 1
ATOM 1233 O O . ILE A 1 168 ? 1.964 16.393 -8.495 1.00 96.00 168 ILE A O 1
ATOM 1237 N N . HIS A 1 169 ? 3.258 15.341 -10.000 1.00 94.19 169 HIS A N 1
ATOM 1238 C CA . HIS A 1 169 ? 2.885 13.982 -9.602 1.00 94.19 169 HIS A CA 1
ATOM 1239 C C . HIS A 1 169 ? 3.239 13.720 -8.137 1.00 94.19 169 HIS A C 1
ATOM 1241 O O . HIS A 1 169 ? 2.383 13.257 -7.390 1.00 94.19 169 HIS A O 1
ATOM 1247 N N . GLY A 1 170 ? 4.471 14.029 -7.713 1.00 94.44 170 GLY A N 1
ATOM 1248 C CA . GLY A 1 170 ? 4.914 13.850 -6.328 1.00 94.44 170 GLY A CA 1
ATOM 1249 C C . GLY A 1 170 ? 4.047 14.627 -5.334 1.00 94.44 170 GLY A C 1
ATOM 1250 O O . GLY A 1 170 ? 3.657 14.099 -4.292 1.00 94.44 170 GLY A O 1
ATOM 1251 N N . ALA A 1 171 ? 3.665 15.859 -5.677 1.00 95.88 171 ALA A N 1
ATOM 1252 C CA . ALA A 1 171 ? 2.763 16.643 -4.841 1.00 95.88 171 ALA A CA 1
ATOM 1253 C C . ALA A 1 171 ? 1.350 16.033 -4.782 1.00 95.88 171 ALA A C 1
ATOM 1255 O O . ALA A 1 171 ? 0.810 15.818 -3.695 1.00 95.88 171 ALA A O 1
ATOM 1256 N N . ALA A 1 172 ? 0.772 15.691 -5.936 1.00 95.88 172 ALA A N 1
ATOM 1257 C CA . ALA A 1 172 ? -0.552 15.081 -6.043 1.00 95.88 172 ALA A CA 1
ATOM 1258 C C . ALA A 1 172 ? -0.647 13.723 -5.324 1.00 95.88 172 ALA A C 1
ATOM 1260 O O . ALA A 1 172 ? -1.618 13.445 -4.613 1.00 95.88 172 ALA A O 1
ATOM 1261 N N . SER A 1 173 ? 0.369 12.872 -5.490 1.00 94.38 173 SER A N 1
ATOM 1262 C CA . SER A 1 173 ? 0.444 11.541 -4.887 1.00 94.38 173 SER A CA 1
ATOM 1263 C C . SER A 1 173 ? 0.562 11.603 -3.363 1.00 94.38 173 SER A C 1
ATOM 1265 O O . SER A 1 173 ? -0.051 10.781 -2.682 1.00 94.38 173 SER A O 1
ATOM 1267 N N . GLY A 1 174 ? 1.254 12.611 -2.816 1.00 94.25 174 GLY A N 1
ATOM 1268 C CA . GLY A 1 174 ? 1.349 12.855 -1.374 1.00 94.25 174 GLY A CA 1
ATOM 1269 C C . GLY A 1 174 ? -0.021 13.034 -0.715 1.00 94.25 174 GLY A C 1
ATOM 1270 O O . GLY A 1 174 ? -0.324 12.350 0.265 1.00 94.25 174 GLY A O 1
ATOM 1271 N N . PHE A 1 175 ? -0.884 13.877 -1.293 1.00 94.69 175 PHE A N 1
ATOM 1272 C CA . PHE A 1 175 ? -2.260 14.054 -0.813 1.00 94.69 175 PHE A CA 1
ATOM 1273 C C . PHE A 1 175 ? -3.103 12.782 -0.973 1.00 94.69 175 PHE A C 1
ATOM 1275 O O . PHE A 1 175 ? -3.783 12.387 -0.028 1.00 94.69 175 PHE A O 1
ATOM 1282 N N . CYS A 1 176 ? -3.026 12.106 -2.126 1.00 94.38 176 CYS A N 1
ATOM 1283 C CA . CYS A 1 176 ? -3.813 10.894 -2.388 1.00 94.38 176 CYS A CA 1
ATOM 1284 C C . CYS A 1 176 ? -3.468 9.747 -1.420 1.00 94.38 176 CYS A C 1
ATOM 1286 O O . CYS A 1 176 ? -4.370 9.108 -0.879 1.00 94.38 176 CYS A O 1
ATOM 1288 N N . VAL A 1 177 ? -2.177 9.511 -1.152 1.00 94.50 177 VAL A N 1
ATOM 1289 C CA . VAL A 1 177 ? -1.716 8.470 -0.214 1.00 94.50 177 VAL A CA 1
ATOM 1290 C C . VAL A 1 177 ? -2.195 8.746 1.207 1.00 94.50 177 VAL A C 1
ATOM 1292 O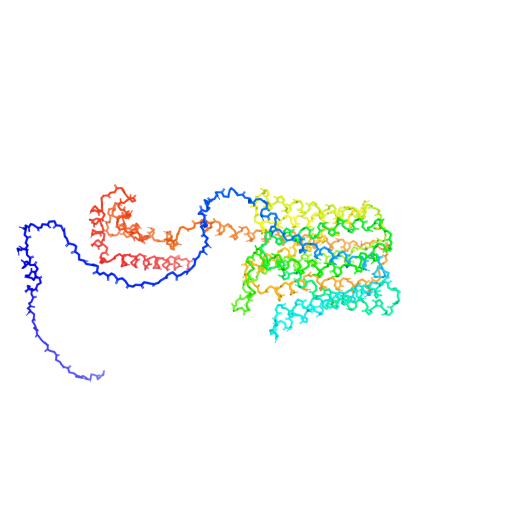 O . VAL A 1 177 ? -2.684 7.830 1.867 1.00 94.50 177 VAL A O 1
ATOM 1295 N N . VAL A 1 178 ? -2.085 9.991 1.682 1.00 94.12 178 VAL A N 1
ATOM 1296 C CA . VAL A 1 178 ? -2.546 10.350 3.031 1.00 94.12 178 VAL A CA 1
ATOM 1297 C C . VAL A 1 178 ? -4.069 10.247 3.132 1.00 94.12 178 VAL A C 1
ATOM 1299 O O . VAL A 1 178 ? -4.564 9.672 4.096 1.00 94.12 178 VAL A O 1
ATOM 1302 N N . ALA A 1 179 ? -4.817 10.724 2.135 1.00 93.12 179 ALA A N 1
ATOM 1303 C CA . ALA A 1 179 ? -6.278 10.667 2.124 1.00 93.12 179 ALA A CA 1
ATOM 1304 C C . ALA A 1 179 ? -6.830 9.232 2.154 1.00 93.12 179 ALA A C 1
ATOM 1306 O O . ALA A 1 179 ? -7.686 8.916 2.984 1.00 93.12 179 ALA A O 1
ATOM 1307 N N . LEU A 1 180 ? -6.317 8.358 1.281 1.00 94.81 180 LEU A N 1
ATOM 1308 C CA . LEU A 1 180 ? -6.700 6.945 1.235 1.00 94.81 180 LEU A CA 1
ATOM 1309 C C . LEU A 1 180 ? -6.297 6.225 2.528 1.00 94.81 180 LEU A C 1
ATOM 1311 O O . LEU A 1 180 ? -7.101 5.495 3.100 1.00 94.81 180 LEU A O 1
ATOM 1315 N N . GLY A 1 181 ? -5.085 6.469 3.028 1.00 93.12 181 GLY A N 1
ATOM 1316 C CA . GLY A 1 181 ? -4.605 5.883 4.278 1.00 93.12 181 GLY A CA 1
ATOM 1317 C C . GLY A 1 181 ? -5.441 6.268 5.496 1.00 93.12 181 GLY A C 1
ATOM 1318 O O . GLY A 1 181 ? -5.848 5.400 6.262 1.00 93.12 181 GLY A O 1
ATOM 1319 N N . VAL A 1 182 ? -5.765 7.555 5.648 1.00 91.62 182 VAL A N 1
ATOM 1320 C CA . VAL A 1 182 ? -6.626 8.051 6.734 1.00 91.62 182 VAL A CA 1
ATOM 1321 C C . VAL A 1 182 ? -8.015 7.428 6.668 1.00 91.62 182 VAL A C 1
ATOM 1323 O O . VAL A 1 182 ? -8.522 6.999 7.699 1.00 91.62 182 VAL A O 1
ATOM 1326 N N . HIS A 1 183 ? -8.592 7.301 5.471 1.00 91.56 183 HIS A N 1
ATOM 1327 C CA . HIS A 1 183 ? -9.855 6.594 5.274 1.00 91.56 183 HIS A CA 1
ATOM 1328 C C . HIS A 1 183 ? -9.766 5.130 5.756 1.00 91.56 183 HIS A C 1
ATOM 1330 O O . HIS A 1 183 ? -10.587 4.708 6.570 1.00 91.56 183 HIS A O 1
ATOM 1336 N N . PHE A 1 184 ? -8.721 4.388 5.369 1.00 92.69 184 PHE A N 1
ATOM 1337 C CA . PHE A 1 184 ? -8.490 3.015 5.842 1.00 92.69 184 PHE A CA 1
ATOM 1338 C C . PHE A 1 184 ? -8.214 2.905 7.356 1.00 92.69 184 PHE A C 1
ATOM 1340 O O . PHE A 1 184 ? -8.544 1.878 7.947 1.00 92.69 184 PHE A O 1
ATOM 1347 N N . CYS A 1 185 ? -7.674 3.940 8.006 1.00 91.62 185 CYS A N 1
ATOM 1348 C CA . CYS A 1 185 ? -7.539 4.017 9.470 1.00 91.62 185 CYS A CA 1
ATOM 1349 C C . CYS A 1 185 ? -8.856 4.349 10.202 1.00 91.62 185 CYS A C 1
ATOM 1351 O O . CYS A 1 185 ? -8.943 4.166 11.416 1.00 91.62 185 CYS A O 1
ATOM 1353 N N . SER A 1 186 ? -9.861 4.900 9.510 1.00 87.38 186 SER A N 1
ATOM 1354 C CA . SER A 1 186 ? -11.135 5.348 10.103 1.00 87.38 186 SER A CA 1
ATOM 1355 C C . SER A 1 186 ? -12.264 4.311 10.039 1.00 87.38 186 SER A C 1
ATOM 1357 O O . SER A 1 186 ? -13.299 4.511 10.680 1.00 87.38 186 SER A O 1
ATOM 1359 N N . ILE A 1 187 ? -12.072 3.220 9.293 1.00 87.88 187 ILE A N 1
ATOM 1360 C CA . ILE A 1 187 ? -13.018 2.101 9.152 1.00 87.88 187 ILE A CA 1
ATOM 1361 C C . ILE A 1 187 ? -12.558 0.872 9.949 1.00 87.88 187 ILE A C 1
ATOM 1363 O O . ILE A 1 187 ? -11.383 0.748 10.287 1.00 87.88 187 ILE A O 1
ATOM 1367 N N . ASP A 1 188 ? -13.480 -0.053 10.232 1.00 87.88 188 ASP A N 1
ATOM 1368 C CA . ASP A 1 188 ? -13.207 -1.253 11.040 1.00 87.88 188 ASP A CA 1
ATOM 1369 C C . ASP A 1 188 ? -11.992 -2.057 10.515 1.00 87.88 188 ASP A C 1
ATOM 1371 O O . ASP A 1 188 ? -11.926 -2.304 9.305 1.00 87.88 188 ASP A O 1
ATOM 1375 N N . PRO A 1 189 ? -11.082 -2.574 11.371 1.00 88.75 189 PRO A N 1
ATOM 1376 C CA . PRO A 1 189 ? -9.857 -3.259 10.934 1.00 88.75 189 PRO A CA 1
ATOM 1377 C C . PRO A 1 189 ? -10.101 -4.442 9.989 1.00 88.75 189 PRO A C 1
ATOM 1379 O O . PRO A 1 189 ? -9.323 -4.679 9.069 1.00 88.75 189 PRO A O 1
ATOM 1382 N N . VAL A 1 190 ? -11.220 -5.153 10.162 1.00 89.06 190 VAL A N 1
ATOM 1383 C CA . VAL A 1 190 ? -11.659 -6.242 9.272 1.00 89.06 190 VAL A CA 1
ATOM 1384 C C . VAL A 1 190 ? -11.977 -5.730 7.862 1.00 89.06 190 VAL A C 1
ATOM 1386 O O . VAL A 1 190 ? -11.538 -6.322 6.875 1.00 89.06 190 VAL A O 1
ATOM 1389 N N . ARG A 1 191 ? -12.707 -4.611 7.756 1.00 89.19 191 ARG A N 1
ATOM 1390 C CA . ARG A 1 191 ? -13.028 -3.964 6.474 1.00 89.19 191 ARG A CA 1
ATOM 1391 C C . ARG A 1 191 ? -11.778 -3.362 5.845 1.00 89.19 191 ARG A C 1
ATOM 1393 O O . ARG A 1 191 ? -11.559 -3.544 4.652 1.00 89.19 191 ARG A O 1
ATOM 1400 N N . SER A 1 192 ? -10.948 -2.708 6.655 1.00 91.69 192 SER A N 1
ATOM 1401 C CA . SER A 1 192 ? -9.678 -2.117 6.238 1.00 91.69 192 SER A CA 1
ATOM 1402 C C . SER A 1 192 ? -8.730 -3.169 5.659 1.00 91.69 192 SER A C 1
ATOM 1404 O O . SER A 1 192 ? -8.298 -3.047 4.516 1.00 91.69 192 SER A O 1
ATOM 1406 N N . CYS A 1 193 ? -8.505 -4.274 6.376 1.00 92.25 193 CYS A N 1
ATOM 1407 C CA . CYS A 1 193 ? -7.670 -5.382 5.915 1.00 92.25 193 CYS A CA 1
ATOM 1408 C C . CYS A 1 193 ? -8.195 -6.011 4.613 1.00 92.25 193 CYS A C 1
ATOM 1410 O O . CYS A 1 193 ? -7.410 -6.252 3.691 1.00 92.25 193 CYS A O 1
ATOM 1412 N N . PHE A 1 194 ? -9.515 -6.212 4.490 1.00 92.44 194 PHE A N 1
ATOM 1413 C CA . PHE A 1 194 ? -10.128 -6.677 3.243 1.00 92.44 194 PHE A CA 1
ATOM 1414 C C . PHE A 1 194 ? -9.907 -5.689 2.089 1.00 92.44 194 PHE A C 1
ATOM 1416 O O . PHE A 1 194 ? -9.423 -6.093 1.035 1.00 92.44 194 PHE A O 1
ATOM 1423 N N . GLY A 1 195 ? -10.216 -4.403 2.284 1.00 92.75 195 GLY A N 1
ATOM 1424 C CA . GLY A 1 195 ? -10.101 -3.375 1.248 1.00 92.75 195 GLY A CA 1
ATOM 1425 C C . GLY A 1 195 ? -8.661 -3.141 0.789 1.00 92.75 195 GLY A C 1
ATOM 1426 O O . GLY A 1 195 ? -8.404 -3.072 -0.411 1.00 92.75 195 GLY A O 1
ATOM 1427 N N . LEU A 1 196 ? -7.707 -3.111 1.723 1.00 94.31 196 LEU A N 1
ATOM 1428 C CA . LEU A 1 196 ? -6.276 -3.033 1.423 1.00 94.31 196 LEU A CA 1
ATOM 1429 C C . LEU A 1 196 ? -5.799 -4.267 0.644 1.00 94.31 196 LEU A C 1
ATOM 1431 O O . LEU A 1 196 ? -5.152 -4.127 -0.393 1.00 94.31 196 LEU A O 1
ATOM 1435 N N . SER A 1 197 ? -6.152 -5.474 1.097 1.00 93.88 197 SER A N 1
ATOM 1436 C CA . SER A 1 197 ? -5.741 -6.715 0.424 1.00 93.88 197 SER A CA 1
ATOM 1437 C C . SER A 1 197 ? -6.360 -6.831 -0.976 1.00 93.88 197 SER A C 1
ATOM 1439 O O . SER A 1 197 ? -5.674 -7.215 -1.924 1.00 93.88 197 SER A O 1
ATOM 1441 N N . LEU A 1 198 ? -7.628 -6.432 -1.131 1.00 94.56 198 LEU A N 1
ATOM 1442 C CA . LEU A 1 198 ? -8.319 -6.377 -2.419 1.00 94.56 198 LEU A CA 1
ATOM 1443 C C . LEU A 1 198 ? -7.670 -5.357 -3.364 1.00 94.56 198 LEU A C 1
ATOM 1445 O O . LEU A 1 198 ? -7.453 -5.671 -4.531 1.00 94.56 198 LEU A O 1
ATOM 1449 N N . ALA A 1 199 ? -7.303 -4.169 -2.874 1.00 95.06 199 ALA A N 1
ATOM 1450 C CA . ALA A 1 199 ? -6.634 -3.149 -3.682 1.00 95.06 199 ALA A CA 1
ATOM 1451 C C . ALA A 1 199 ? -5.303 -3.650 -4.266 1.00 95.06 199 ALA A C 1
ATOM 1453 O O . ALA A 1 199 ? -4.998 -3.392 -5.430 1.00 95.06 199 ALA A O 1
ATOM 1454 N N . PHE A 1 200 ? -4.522 -4.401 -3.481 1.00 93.00 200 PHE A N 1
ATOM 1455 C CA . PHE A 1 200 ? -3.277 -5.012 -3.950 1.00 93.00 200 PHE A CA 1
ATOM 1456 C C . PHE A 1 200 ? -3.523 -6.159 -4.946 1.00 93.00 200 PHE A C 1
ATOM 1458 O O . PHE A 1 200 ? -2.803 -6.248 -5.940 1.00 93.00 200 PHE A O 1
ATOM 1465 N N . ALA A 1 201 ? -4.553 -6.988 -4.749 1.00 93.44 201 ALA A N 1
ATOM 1466 C CA . ALA A 1 201 ? -4.932 -8.017 -5.722 1.00 93.44 201 ALA A CA 1
ATOM 1467 C C . ALA A 1 201 ? -5.395 -7.409 -7.061 1.00 93.44 201 ALA A C 1
ATOM 1469 O O . ALA A 1 201 ? -4.910 -7.812 -8.118 1.00 93.44 201 ALA A O 1
ATOM 1470 N N . LEU A 1 202 ? -6.261 -6.389 -7.024 1.00 94.25 202 LEU A N 1
ATOM 1471 C CA . LEU A 1 202 ? -6.709 -5.640 -8.205 1.00 94.25 202 LEU A CA 1
ATOM 1472 C C . LEU A 1 202 ? -5.537 -4.959 -8.925 1.00 94.25 202 LEU A C 1
ATOM 1474 O O . LEU A 1 202 ? -5.441 -5.037 -10.147 1.00 94.25 202 LEU A O 1
ATOM 1478 N N . TYR A 1 203 ? -4.612 -4.346 -8.177 1.00 91.56 203 TYR A N 1
ATOM 1479 C CA . TYR A 1 203 ? -3.369 -3.786 -8.712 1.00 91.56 203 TYR A CA 1
ATOM 1480 C C . TYR A 1 203 ? -2.528 -4.848 -9.441 1.00 91.56 203 TYR A C 1
ATOM 1482 O O . TYR A 1 203 ? -2.092 -4.608 -10.568 1.00 91.56 203 TYR A O 1
ATOM 1490 N N . GLY A 1 204 ? -2.346 -6.033 -8.848 1.00 88.94 204 GLY A N 1
ATOM 1491 C CA . GLY A 1 204 ? -1.649 -7.156 -9.482 1.00 88.94 204 GLY A CA 1
ATOM 1492 C C . GLY A 1 204 ? -2.319 -7.615 -10.782 1.00 88.94 204 GLY A C 1
ATOM 1493 O O . GLY A 1 204 ? -1.660 -7.707 -11.815 1.00 88.94 204 GLY A O 1
ATOM 1494 N N . ILE A 1 205 ? -3.634 -7.849 -10.761 1.00 90.38 205 ILE A N 1
ATOM 1495 C CA . ILE A 1 205 ? -4.400 -8.288 -11.941 1.00 90.38 205 ILE A CA 1
ATOM 1496 C C . ILE A 1 205 ? -4.334 -7.239 -13.059 1.00 90.38 205 ILE A C 1
ATOM 1498 O O . ILE A 1 205 ? -4.022 -7.569 -14.202 1.00 90.38 205 ILE A O 1
ATOM 1502 N N . ALA A 1 206 ? -4.581 -5.968 -12.743 1.00 90.00 206 ALA A N 1
ATOM 1503 C CA . ALA A 1 206 ? -4.616 -4.905 -13.741 1.00 90.00 206 ALA A CA 1
ATOM 1504 C C . ALA A 1 206 ? -3.249 -4.693 -14.406 1.00 90.00 206 ALA A C 1
ATOM 1506 O O . ALA A 1 206 ? -3.156 -4.611 -15.626 1.00 90.00 206 ALA A O 1
ATOM 1507 N N . THR A 1 207 ? -2.169 -4.653 -13.624 1.00 85.75 207 THR A N 1
ATOM 1508 C CA . THR A 1 207 ? -0.806 -4.512 -14.164 1.00 85.75 207 THR A CA 1
ATOM 1509 C C . THR A 1 207 ? -0.361 -5.733 -14.974 1.00 85.75 207 THR A C 1
ATOM 1511 O O . THR A 1 207 ? 0.334 -5.564 -15.978 1.00 85.75 207 THR A O 1
ATOM 1514 N N . TRP A 1 208 ? -0.808 -6.945 -14.623 1.00 86.38 208 TRP A N 1
ATOM 1515 C CA . TRP A 1 208 ? -0.648 -8.130 -15.470 1.00 86.38 208 TRP A CA 1
ATOM 1516 C C . TRP A 1 208 ? -1.343 -7.950 -16.823 1.00 86.38 208 TRP A C 1
ATOM 1518 O O . TRP A 1 208 ? -0.692 -8.072 -17.857 1.00 86.38 208 TRP A O 1
ATOM 1528 N N . MET A 1 209 ? -2.624 -7.564 -16.828 1.00 87.38 209 MET A N 1
ATOM 1529 C CA . MET A 1 209 ? -3.389 -7.314 -18.057 1.00 87.38 209 MET A CA 1
ATOM 1530 C C . MET A 1 209 ? -2.755 -6.213 -18.920 1.00 87.38 209 MET A C 1
ATOM 1532 O O . MET A 1 209 ? -2.536 -6.414 -20.113 1.00 87.38 209 MET A O 1
ATOM 1536 N N . PHE A 1 210 ? -2.381 -5.075 -18.325 1.00 85.62 210 PHE A N 1
ATOM 1537 C CA . PHE A 1 210 ? -1.706 -3.984 -19.037 1.00 85.62 210 PHE A CA 1
ATOM 1538 C C . PHE A 1 210 ? -0.345 -4.390 -19.607 1.00 85.62 210 PHE A C 1
ATOM 1540 O O . PHE A 1 210 ? 0.083 -3.815 -20.602 1.00 85.62 210 PHE A O 1
ATOM 1547 N N . SER A 1 211 ? 0.315 -5.409 -19.051 1.00 80.56 211 SER A N 1
ATOM 1548 C CA . SER A 1 211 ? 1.595 -5.906 -19.568 1.00 80.56 211 SER A CA 1
ATOM 1549 C C . SER A 1 211 ? 1.496 -6.629 -20.925 1.00 80.56 211 SER A C 1
ATOM 1551 O O . SER A 1 211 ? 2.541 -6.981 -21.483 1.00 80.56 211 SER A O 1
ATOM 1553 N N . PHE A 1 212 ? 0.281 -6.842 -21.448 1.00 83.62 212 PHE A N 1
ATOM 1554 C CA . PHE A 1 212 ? -0.005 -7.353 -22.799 1.00 83.62 212 PHE A CA 1
ATOM 1555 C C . PHE A 1 212 ? -0.677 -6.314 -23.715 1.00 83.62 212 PHE A C 1
ATOM 1557 O O . PHE A 1 212 ? -0.938 -6.604 -24.880 1.00 83.62 212 PHE A O 1
ATOM 1564 N N . MET A 1 213 ? -0.979 -5.117 -23.203 1.00 85.62 213 MET A N 1
ATOM 1565 C CA . MET A 1 213 ? -1.704 -4.077 -23.936 1.00 85.62 213 MET A CA 1
ATOM 1566 C C . MET A 1 213 ? -0.746 -3.144 -24.696 1.00 85.62 213 MET A C 1
ATOM 1568 O O . MET A 1 213 ? 0.384 -2.930 -24.253 1.00 85.62 213 MET A O 1
ATOM 1572 N N . PRO A 1 214 ? -1.175 -2.541 -25.822 1.00 87.12 214 PRO A N 1
ATOM 1573 C CA . PRO A 1 214 ? -0.365 -1.561 -26.538 1.00 87.12 214 PRO A CA 1
ATOM 1574 C C . PRO A 1 214 ? -0.158 -0.290 -25.702 1.00 87.12 214 PRO A C 1
ATOM 1576 O O . PRO A 1 214 ? -1.021 0.101 -24.912 1.00 87.12 214 PRO A O 1
ATOM 1579 N N . ALA A 1 215 ? 0.955 0.413 -25.936 1.00 83.81 215 ALA A N 1
ATOM 1580 C CA . ALA A 1 215 ? 1.339 1.615 -25.184 1.00 83.81 215 ALA A CA 1
ATOM 1581 C C . ALA A 1 215 ? 0.241 2.700 -25.136 1.00 83.81 215 ALA A C 1
ATOM 1583 O O . ALA A 1 215 ? 0.088 3.378 -24.124 1.00 83.81 215 ALA A O 1
ATOM 1584 N N . GLN A 1 216 ? -0.575 2.818 -26.190 1.00 86.81 216 GLN A N 1
ATOM 1585 C CA . GLN A 1 216 ? -1.716 3.741 -26.244 1.00 86.81 216 GLN A CA 1
ATOM 1586 C C . GLN A 1 216 ? -2.770 3.437 -25.163 1.00 86.81 216 GLN A C 1
ATOM 1588 O O . GLN A 1 216 ? -3.233 4.344 -24.475 1.00 86.81 216 GLN A O 1
ATOM 1593 N N . ALA A 1 217 ? -3.105 2.160 -24.949 1.00 88.00 217 ALA A N 1
ATOM 1594 C CA . ALA A 1 217 ? -4.052 1.749 -23.912 1.00 88.00 217 ALA A CA 1
ATOM 1595 C C . ALA A 1 217 ? -3.480 1.974 -22.500 1.00 88.00 217 ALA A C 1
ATOM 1597 O O . ALA A 1 217 ? -4.202 2.393 -21.596 1.00 88.00 217 ALA A O 1
ATOM 1598 N N . ILE A 1 218 ? -2.168 1.773 -22.325 1.00 87.38 218 ILE A N 1
ATOM 1599 C CA . ILE A 1 218 ? -1.450 2.076 -21.076 1.00 87.38 218 ILE A CA 1
ATOM 1600 C C . ILE A 1 218 ? -1.471 3.590 -20.790 1.00 87.38 218 ILE A C 1
ATOM 1602 O O . ILE A 1 218 ? -1.708 3.999 -19.652 1.00 87.38 218 ILE A O 1
ATOM 1606 N N . ALA A 1 219 ? -1.288 4.437 -21.807 1.00 87.00 219 ALA A N 1
ATOM 1607 C CA . ALA A 1 219 ? -1.369 5.894 -21.678 1.00 87.00 219 ALA A CA 1
ATOM 1608 C C . ALA A 1 219 ? -2.781 6.366 -21.276 1.00 87.00 219 ALA A C 1
ATOM 1610 O O . ALA A 1 219 ? -2.918 7.158 -20.344 1.00 87.00 219 ALA A O 1
ATOM 1611 N N . VAL A 1 220 ? -3.836 5.822 -21.897 1.00 90.62 220 VAL A N 1
ATOM 1612 C CA . VAL A 1 220 ? -5.236 6.108 -21.521 1.00 90.62 220 VAL A CA 1
ATOM 1613 C C . VAL A 1 220 ? -5.527 5.668 -20.081 1.00 90.62 220 VAL A C 1
ATOM 1615 O O . VAL A 1 220 ? -6.064 6.451 -19.299 1.00 90.62 220 VAL A O 1
ATOM 1618 N N . ALA A 1 221 ? -5.112 4.460 -19.688 1.00 90.44 221 ALA A N 1
ATOM 1619 C CA . ALA A 1 221 ? -5.266 3.975 -18.314 1.00 90.44 221 ALA A CA 1
ATOM 1620 C C . ALA A 1 221 ? -4.518 4.846 -17.287 1.00 90.44 221 ALA A C 1
ATOM 1622 O O . ALA A 1 221 ? -5.003 5.040 -16.173 1.00 90.44 221 ALA A O 1
ATOM 1623 N N . SER A 1 222 ? -3.368 5.410 -17.674 1.00 89.31 222 SER A N 1
ATOM 1624 C CA . SER A 1 222 ? -2.619 6.366 -16.851 1.00 89.31 222 SER A CA 1
ATOM 1625 C C . SER A 1 222 ? -3.408 7.659 -16.651 1.00 89.31 222 SER A C 1
ATOM 1627 O O . SER A 1 222 ? -3.592 8.091 -15.520 1.00 89.31 222 SER A O 1
ATOM 1629 N N . LEU A 1 223 ? -3.911 8.268 -17.731 1.00 92.38 223 LEU A N 1
ATOM 1630 C CA . LEU A 1 223 ? -4.669 9.525 -17.665 1.00 92.38 223 LEU A CA 1
ATOM 1631 C C . LEU A 1 223 ? -5.947 9.393 -16.825 1.00 92.38 223 LEU A C 1
ATOM 1633 O O . LEU A 1 223 ? -6.314 10.317 -16.103 1.00 92.38 223 LEU A O 1
ATOM 1637 N N . LEU A 1 224 ? -6.599 8.230 -16.872 1.00 94.19 224 LEU A N 1
ATOM 1638 C CA . LEU A 1 224 ? -7.796 7.942 -16.082 1.00 94.19 224 LEU A CA 1
ATOM 1639 C C . LEU A 1 224 ? -7.502 7.598 -14.610 1.00 94.19 224 LEU A C 1
ATOM 1641 O O . LEU A 1 224 ? -8.436 7.580 -13.808 1.00 94.19 224 LEU A O 1
ATOM 1645 N N . SER A 1 225 ? -6.247 7.361 -14.208 1.00 93.06 225 SER A N 1
ATOM 1646 C CA . SER A 1 225 ? -5.937 6.841 -12.869 1.00 93.06 225 SER A CA 1
ATOM 1647 C C . SER A 1 225 ? -6.339 7.798 -11.744 1.00 93.06 225 SER A C 1
ATOM 1649 O O . SER A 1 225 ? -6.964 7.374 -10.771 1.00 93.06 225 SER A O 1
ATOM 1651 N N . TYR A 1 226 ? -6.010 9.087 -11.866 1.00 94.88 226 TYR A N 1
ATOM 1652 C CA . TYR A 1 226 ? -6.336 10.103 -10.859 1.00 94.88 226 TYR A CA 1
ATOM 1653 C C . TYR A 1 226 ? -7.834 10.463 -10.821 1.00 94.88 226 TYR A C 1
ATOM 1655 O O . TYR A 1 226 ? -8.386 10.470 -9.717 1.00 94.88 226 TYR A O 1
ATOM 1663 N N . PRO A 1 227 ? -8.530 10.685 -11.958 1.00 95.75 227 PRO A N 1
ATOM 1664 C CA . PRO A 1 227 ? -9.978 10.891 -11.964 1.00 95.75 227 PRO A CA 1
ATOM 1665 C C . PRO A 1 227 ? -10.749 9.715 -11.354 1.00 95.75 227 PRO A C 1
ATOM 1667 O O . PRO A 1 227 ? -11.622 9.936 -10.517 1.00 95.75 227 PRO A O 1
ATOM 1670 N N . LEU A 1 228 ? -10.384 8.470 -11.694 1.00 95.56 228 LEU A N 1
ATOM 1671 C CA . LEU A 1 228 ? -10.989 7.269 -11.103 1.00 95.56 228 LEU A CA 1
ATOM 1672 C C . LEU A 1 228 ? -10.702 7.168 -9.600 1.00 95.56 228 LEU A C 1
ATOM 1674 O O . LEU A 1 228 ? -11.616 6.896 -8.827 1.00 95.56 228 LEU A O 1
ATOM 1678 N N . THR A 1 229 ? -9.466 7.451 -9.170 1.00 95.38 229 THR A N 1
ATOM 1679 C CA . THR A 1 229 ? -9.106 7.487 -7.740 1.00 95.38 229 THR A CA 1
ATOM 1680 C C . THR A 1 229 ? -10.003 8.455 -6.971 1.00 95.38 229 THR A C 1
ATOM 1682 O O . THR A 1 229 ? -10.550 8.086 -5.935 1.00 95.38 229 THR A O 1
ATOM 1685 N N . TYR A 1 230 ? -10.185 9.678 -7.479 1.00 95.50 230 TYR A N 1
ATOM 1686 C CA . TYR A 1 230 ? -11.004 10.696 -6.822 1.00 95.50 230 TYR A CA 1
ATOM 1687 C C . TYR A 1 230 ? -12.496 10.346 -6.834 1.00 95.50 230 TYR A C 1
ATOM 1689 O O . TYR A 1 230 ? -13.142 10.425 -5.792 1.00 95.50 230 TYR A O 1
ATOM 1697 N N . ALA A 1 231 ? -13.035 9.892 -7.970 1.00 95.25 231 ALA A N 1
ATOM 1698 C CA . ALA A 1 231 ? -14.437 9.492 -8.081 1.00 95.25 231 ALA A CA 1
ATOM 1699 C C . ALA A 1 231 ? -14.776 8.323 -7.139 1.00 95.25 231 ALA A C 1
ATOM 1701 O O . ALA A 1 231 ? -15.718 8.417 -6.355 1.00 95.25 231 ALA A O 1
ATOM 1702 N N . CYS A 1 232 ? -13.971 7.255 -7.143 1.00 94.75 232 CYS A N 1
ATOM 1703 C CA . CYS A 1 232 ? -14.164 6.121 -6.240 1.00 94.75 232 CYS A CA 1
ATOM 1704 C C . CYS A 1 232 ? -13.959 6.503 -4.764 1.00 94.75 232 CYS A C 1
ATOM 1706 O O . CYS A 1 232 ? -14.659 5.973 -3.904 1.00 94.75 232 CYS A O 1
ATOM 1708 N N . TYR A 1 233 ? -13.051 7.438 -4.456 1.00 93.62 233 TYR A N 1
ATOM 1709 C CA . TYR A 1 233 ? -12.865 7.961 -3.099 1.00 93.62 233 TYR A CA 1
ATOM 1710 C C . TYR A 1 233 ? -14.091 8.739 -2.597 1.00 93.62 233 TYR A C 1
ATOM 1712 O O . TYR A 1 233 ? -14.533 8.497 -1.475 1.00 93.62 233 TYR A O 1
ATOM 1720 N N . LEU A 1 234 ? -14.680 9.617 -3.421 1.00 92.44 234 LEU A N 1
ATOM 1721 C CA . LEU A 1 234 ? -15.913 10.335 -3.072 1.00 92.44 234 LEU A CA 1
ATOM 1722 C C . LEU A 1 234 ? -17.069 9.364 -2.798 1.00 92.44 234 LEU A C 1
ATOM 1724 O O . LEU A 1 234 ? -17.650 9.403 -1.716 1.00 92.44 234 LEU A O 1
ATOM 1728 N N . MET A 1 235 ? -17.328 8.432 -3.721 1.00 90.44 235 MET A N 1
ATOM 1729 C CA . MET A 1 235 ? -18.396 7.436 -3.561 1.00 90.44 235 MET A CA 1
ATOM 1730 C C . MET A 1 235 ? -18.175 6.553 -2.322 1.00 90.44 235 MET A C 1
ATOM 1732 O O . MET A 1 235 ? -19.130 6.206 -1.629 1.00 90.44 235 MET A O 1
ATOM 1736 N N . ALA A 1 236 ? -16.921 6.202 -2.001 1.00 89.19 236 ALA A N 1
ATOM 1737 C CA . ALA A 1 236 ? -16.589 5.472 -0.777 1.00 89.19 236 ALA A CA 1
ATOM 1738 C C . ALA A 1 236 ? -16.888 6.294 0.488 1.00 89.19 236 ALA A C 1
ATOM 1740 O O . ALA A 1 236 ? -17.432 5.758 1.451 1.00 89.19 236 ALA A O 1
ATOM 1741 N N . MET A 1 237 ? -16.572 7.596 0.494 1.00 86.62 237 MET A N 1
ATOM 1742 C CA . MET A 1 237 ? -16.904 8.485 1.613 1.00 86.62 237 MET A CA 1
ATOM 1743 C C . MET A 1 237 ? -18.413 8.640 1.817 1.00 86.62 237 MET A C 1
ATOM 1745 O O . MET A 1 237 ? -18.856 8.651 2.964 1.00 86.62 237 MET A O 1
ATOM 1749 N N . GLU A 1 238 ? -19.183 8.758 0.736 1.00 85.19 238 GLU A N 1
ATOM 1750 C CA . GLU A 1 238 ? -20.647 8.858 0.773 1.00 85.19 238 GLU A CA 1
ATOM 1751 C C . GLU A 1 238 ? -21.269 7.555 1.298 1.00 85.19 238 GLU A C 1
ATOM 1753 O O . GLU A 1 238 ? -22.004 7.582 2.285 1.00 85.19 238 GLU A O 1
ATOM 1758 N N . THR A 1 239 ? -20.866 6.408 0.742 1.00 82.12 239 THR A N 1
ATOM 1759 C CA . THR A 1 239 ? -21.349 5.078 1.160 1.00 82.12 239 THR A CA 1
ATOM 1760 C C . THR A 1 239 ? -21.069 4.800 2.644 1.00 82.12 239 THR A C 1
ATOM 1762 O O . THR A 1 239 ? -21.952 4.351 3.375 1.00 82.12 239 THR A O 1
ATOM 1765 N N . ASP A 1 240 ? -19.857 5.097 3.128 1.00 77.38 240 ASP A N 1
ATOM 1766 C CA . ASP A 1 240 ? -19.507 4.904 4.543 1.00 77.38 240 ASP A CA 1
ATOM 1767 C C . ASP A 1 240 ? -20.284 5.842 5.476 1.00 77.38 240 ASP A C 1
ATOM 1769 O O . ASP A 1 240 ? -20.634 5.447 6.590 1.00 77.38 240 ASP A O 1
ATOM 1773 N N . ARG A 1 241 ? -20.553 7.078 5.035 1.00 74.31 241 ARG A N 1
ATOM 1774 C CA . ARG A 1 241 ? -21.299 8.089 5.799 1.00 74.31 241 ARG A CA 1
ATOM 1775 C C . ARG A 1 241 ? -22.768 7.703 5.987 1.00 74.31 241 ARG A C 1
ATOM 1777 O O . ARG A 1 241 ? -23.348 8.065 7.007 1.00 74.31 241 ARG A O 1
ATOM 1784 N N . GLU A 1 242 ? -23.348 6.972 5.041 1.00 66.12 242 GLU A N 1
ATOM 1785 C CA . GLU A 1 242 ? -24.706 6.425 5.145 1.00 66.12 242 GLU A CA 1
ATOM 1786 C C . GLU A 1 242 ? -24.751 5.085 5.901 1.00 66.12 242 GLU A C 1
ATOM 1788 O O . GLU A 1 242 ? -25.721 4.804 6.605 1.00 66.12 242 GLU A O 1
ATOM 1793 N N . GLY A 1 243 ? -23.709 4.254 5.773 1.00 58.00 243 GLY A N 1
ATOM 1794 C CA . GLY A 1 243 ? -23.746 2.848 6.185 1.00 58.00 243 GLY A CA 1
ATOM 1795 C C . GLY A 1 243 ? -23.041 2.462 7.491 1.00 58.00 243 GLY A C 1
ATOM 1796 O O . GLY A 1 243 ? -23.244 1.334 7.948 1.00 58.00 243 GLY A O 1
ATOM 1797 N N . SER A 1 244 ? -22.180 3.299 8.092 1.00 57.50 244 SER A N 1
ATOM 1798 C CA . SER A 1 244 ? -21.358 2.860 9.236 1.00 57.50 244 SER A CA 1
ATOM 1799 C C . SER A 1 244 ? -20.915 3.984 10.190 1.00 57.50 244 SER A C 1
ATOM 1801 O O . SER A 1 244 ? -20.505 5.053 9.739 1.00 57.50 244 SER A O 1
ATOM 1803 N N . PRO A 1 245 ? -20.885 3.757 11.520 1.00 54.12 245 PRO A N 1
ATOM 1804 C CA . PRO A 1 245 ? -20.329 4.729 12.456 1.00 54.12 245 PRO A CA 1
ATOM 1805 C C . PRO A 1 245 ? -18.799 4.810 12.319 1.00 54.12 245 PRO A C 1
ATOM 1807 O O . PRO A 1 245 ? -18.072 3.959 12.832 1.00 54.12 245 PRO A O 1
ATOM 1810 N N . ARG A 1 246 ? -18.288 5.858 11.661 1.00 59.06 246 ARG A N 1
ATOM 1811 C CA . ARG A 1 246 ? -16.865 6.229 11.765 1.00 59.06 246 ARG A CA 1
ATOM 1812 C C . ARG A 1 246 ? -16.529 6.585 13.214 1.00 59.06 246 ARG A C 1
ATOM 1814 O O . ARG A 1 246 ? -17.252 7.355 13.847 1.00 59.06 246 ARG A O 1
ATOM 1821 N N . LYS A 1 247 ? -15.374 6.130 13.712 1.00 60.72 247 LYS A N 1
ATOM 1822 C CA . LYS A 1 247 ? -14.772 6.745 14.905 1.00 60.72 247 LYS A CA 1
ATOM 1823 C C . LYS A 1 247 ? -14.406 8.199 14.554 1.00 60.72 247 LYS A C 1
ATOM 1825 O O . LYS A 1 247 ? -13.681 8.398 13.577 1.00 60.72 247 LYS A O 1
ATOM 1830 N N . PRO A 1 248 ? -14.881 9.215 15.299 1.00 53.69 248 PRO A N 1
ATOM 1831 C CA . PRO A 1 248 ? -14.473 10.594 15.058 1.00 53.69 248 PRO A CA 1
ATOM 1832 C C . PRO A 1 248 ? -12.967 10.740 15.296 1.00 53.69 248 PRO A C 1
ATOM 1834 O O . PRO A 1 248 ? -12.411 10.096 16.188 1.00 53.69 248 PRO A O 1
ATOM 1837 N N . ALA A 1 249 ? -12.310 11.593 14.505 1.00 54.53 249 ALA A N 1
ATOM 1838 C CA . ALA A 1 249 ? -10.877 11.832 14.625 1.00 54.53 249 ALA A CA 1
ATOM 1839 C C . ALA A 1 249 ? -10.527 12.284 16.053 1.00 54.53 249 ALA A C 1
ATOM 1841 O O . ALA A 1 249 ? -10.966 13.342 16.514 1.00 54.53 249 ALA A O 1
ATOM 1842 N N . SER A 1 250 ? -9.743 11.476 16.769 1.00 54.69 250 SER A N 1
ATOM 1843 C CA . SER A 1 250 ? -9.297 11.820 18.113 1.00 54.69 250 SER A CA 1
ATOM 1844 C C . SER A 1 250 ? -8.347 13.016 18.044 1.00 54.69 250 SER A C 1
ATOM 1846 O O . SER A 1 250 ? -7.365 13.009 17.300 1.00 54.69 250 SER A O 1
ATOM 1848 N N . LYS A 1 251 ? -8.620 14.066 18.829 1.00 55.97 251 LYS A N 1
ATOM 1849 C CA . LYS A 1 251 ? -7.648 15.153 19.007 1.00 55.97 251 LYS A CA 1
ATOM 1850 C C . LYS A 1 251 ? -6.420 14.627 19.776 1.00 55.97 251 LYS A C 1
ATOM 1852 O O . LYS A 1 251 ? -6.574 13.701 20.579 1.00 55.97 251 LYS A O 1
ATOM 1857 N N . PRO A 1 252 ? -5.210 15.190 19.579 1.00 56.09 252 PRO A N 1
ATOM 1858 C CA . PRO A 1 252 ? -4.000 14.721 20.258 1.00 56.09 252 PRO A CA 1
ATOM 1859 C C . PRO A 1 252 ? -4.079 14.896 21.785 1.00 56.09 252 PRO A C 1
ATOM 1861 O O . PRO A 1 252 ? -3.772 15.953 22.328 1.00 56.09 252 PRO A O 1
ATOM 1864 N N . GLY A 1 253 ? -4.499 13.845 22.490 1.00 56.28 253 GLY A N 1
ATOM 1865 C CA . GLY A 1 253 ? -4.545 13.821 23.950 1.00 56.28 253 GLY A CA 1
ATOM 1866 C C . GLY A 1 253 ? -3.168 13.617 24.589 1.00 56.28 253 GLY A C 1
ATOM 1867 O O . GLY A 1 253 ? -2.230 13.101 23.970 1.00 56.28 253 GLY A O 1
ATOM 1868 N N . ALA A 1 254 ? -3.052 13.954 25.875 1.00 50.53 254 ALA A N 1
ATOM 1869 C CA . ALA A 1 254 ? -1.892 13.556 26.665 1.00 50.53 254 ALA A CA 1
ATOM 1870 C C . ALA A 1 254 ? -1.746 12.019 26.654 1.00 50.53 254 ALA A C 1
ATOM 1872 O O . ALA A 1 254 ? -2.717 11.289 26.845 1.00 50.53 254 ALA A O 1
ATOM 1873 N N . GLY A 1 255 ? -0.530 11.522 26.407 1.00 60.38 255 GLY A N 1
ATOM 1874 C CA . GLY A 1 255 ? -0.229 10.085 26.420 1.00 60.38 255 GLY A CA 1
ATOM 1875 C C . GLY A 1 255 ? -0.271 9.351 25.071 1.00 60.38 255 GLY A C 1
ATOM 1876 O O . GLY A 1 255 ? 0.077 8.174 25.051 1.00 60.38 255 GLY A O 1
ATOM 1877 N N . VAL A 1 256 ? -0.579 9.999 23.933 1.00 68.19 256 VAL A N 1
ATOM 1878 C CA . VAL A 1 256 ? -0.569 9.344 22.593 1.00 68.19 256 VAL A CA 1
ATOM 1879 C C . VAL A 1 256 ? 0.716 8.536 22.335 1.00 68.19 256 VAL A C 1
ATOM 1881 O O . VAL A 1 256 ? 0.652 7.407 21.856 1.00 68.19 256 VAL A O 1
ATOM 1884 N N . ARG A 1 257 ? 1.890 9.051 22.734 1.00 64.75 257 ARG A N 1
ATOM 1885 C CA . ARG A 1 257 ? 3.190 8.371 22.556 1.00 64.75 257 ARG A CA 1
ATOM 1886 C C . ARG A 1 257 ? 3.293 7.009 23.267 1.00 64.75 257 ARG A C 1
ATOM 1888 O O . ARG A 1 257 ? 4.077 6.172 22.826 1.00 64.75 257 ARG A O 1
ATOM 1895 N N . GLN A 1 258 ? 2.538 6.798 24.348 1.00 68.75 258 GLN A N 1
ATOM 1896 C CA . GLN A 1 258 ? 2.534 5.554 25.131 1.00 68.75 258 GLN A CA 1
ATOM 1897 C C . GLN A 1 258 ? 1.649 4.463 24.509 1.00 68.75 258 GLN A C 1
ATOM 1899 O O . GLN A 1 258 ? 1.892 3.289 24.765 1.00 68.75 258 GLN A O 1
ATOM 1904 N N . ARG A 1 259 ? 0.671 4.842 23.673 1.00 74.12 259 ARG A N 1
ATOM 1905 C CA . ARG A 1 259 ? -0.222 3.912 22.957 1.00 74.12 259 ARG A CA 1
ATOM 1906 C C . ARG A 1 259 ? 0.370 3.375 21.652 1.00 74.12 259 ARG A C 1
ATOM 1908 O O . ARG A 1 259 ? -0.077 2.370 21.122 1.00 74.12 259 ARG A O 1
ATOM 1915 N N . ILE A 1 260 ? 1.392 4.041 21.116 1.00 80.75 260 ILE A N 1
ATOM 1916 C CA . ILE A 1 260 ? 2.046 3.620 19.873 1.00 80.75 260 ILE A CA 1
ATOM 1917 C C . ILE A 1 260 ? 2.736 2.251 20.078 1.00 80.75 260 ILE A C 1
ATOM 1919 O O . ILE A 1 260 ? 3.584 2.134 20.970 1.00 80.75 260 ILE A O 1
ATOM 1923 N N . PRO A 1 261 ? 2.470 1.229 19.237 1.00 81.75 261 PRO A N 1
ATOM 1924 C CA . PRO A 1 261 ? 3.082 -0.097 19.353 1.00 81.75 261 PRO A CA 1
ATOM 1925 C C . PRO A 1 261 ? 4.528 -0.105 18.824 1.00 81.75 261 PRO A C 1
ATOM 1927 O O . PRO A 1 261 ? 4.849 -0.710 17.798 1.00 81.75 261 PRO A O 1
ATOM 1930 N N . TRP A 1 262 ? 5.438 0.555 19.547 1.00 82.62 262 TRP A N 1
ATOM 1931 C CA . TRP A 1 262 ? 6.842 0.752 19.156 1.00 82.62 262 TRP A CA 1
ATOM 1932 C C . TRP A 1 262 ? 7.586 -0.540 18.792 1.00 82.62 262 TRP A C 1
ATOM 1934 O O . TRP A 1 262 ? 8.435 -0.511 17.909 1.00 82.62 262 TRP A O 1
ATOM 1944 N N . SER A 1 263 ? 7.257 -1.683 19.403 1.00 78.75 263 SER A N 1
ATOM 1945 C CA . SER A 1 263 ? 7.866 -2.973 19.046 1.00 78.75 263 SER A CA 1
ATOM 1946 C C . SER A 1 263 ? 7.474 -3.472 17.652 1.00 78.75 263 SER A C 1
ATOM 1948 O O . SER A 1 263 ? 8.291 -4.110 16.996 1.00 78.75 263 SER A O 1
ATOM 1950 N N . MET A 1 264 ? 6.250 -3.186 17.194 1.00 78.38 264 MET A N 1
ATOM 1951 C CA . MET A 1 264 ? 5.813 -3.516 15.832 1.00 78.38 264 MET A CA 1
ATOM 1952 C C . MET A 1 264 ? 6.418 -2.536 14.826 1.00 78.38 264 MET A C 1
ATOM 1954 O O . MET A 1 264 ? 6.963 -2.970 13.820 1.00 78.38 264 MET A O 1
ATOM 1958 N N . ILE A 1 265 ? 6.422 -1.232 15.132 1.00 84.81 265 ILE A N 1
ATOM 1959 C CA . ILE A 1 265 ? 7.040 -0.213 14.264 1.00 84.81 265 ILE A CA 1
ATOM 1960 C C . ILE A 1 265 ? 8.548 -0.451 14.111 1.00 84.81 265 ILE A C 1
ATOM 1962 O O . ILE A 1 265 ? 9.070 -0.328 13.008 1.00 84.81 265 ILE A O 1
ATOM 1966 N N . PHE A 1 266 ? 9.248 -0.842 15.180 1.00 84.50 266 PHE A N 1
ATOM 1967 C CA . PHE A 1 266 ? 10.665 -1.204 15.116 1.00 84.50 266 PHE A CA 1
ATOM 1968 C C . PHE A 1 266 ? 10.908 -2.447 14.248 1.00 84.50 266 PHE A C 1
ATOM 1970 O O . PHE A 1 266 ? 11.828 -2.447 13.435 1.00 84.50 266 PHE A O 1
ATOM 1977 N N . LEU A 1 267 ? 10.068 -3.485 14.371 1.00 81.81 267 LEU A N 1
ATOM 1978 C CA . LEU A 1 267 ? 10.159 -4.677 13.523 1.00 81.81 267 LEU A CA 1
ATOM 1979 C C . LEU A 1 267 ? 9.917 -4.331 12.045 1.00 81.81 267 LEU A C 1
ATOM 1981 O O . LEU A 1 267 ? 10.715 -4.718 11.196 1.00 81.81 267 LEU A O 1
ATOM 1985 N N . LEU A 1 268 ? 8.881 -3.538 11.747 1.00 84.81 268 LEU A N 1
ATOM 1986 C CA . LEU A 1 268 ? 8.635 -3.001 10.405 1.00 84.81 268 LEU A CA 1
ATOM 1987 C C . LEU A 1 268 ? 9.837 -2.185 9.907 1.00 84.81 268 LEU A C 1
ATOM 1989 O O . LEU A 1 268 ? 10.269 -2.399 8.784 1.00 84.81 268 LEU A O 1
ATOM 1993 N N . GLY A 1 269 ? 10.427 -1.317 10.731 1.00 85.38 269 GLY A N 1
ATOM 1994 C CA . GLY A 1 269 ? 11.619 -0.535 10.378 1.00 85.38 269 GLY A CA 1
ATOM 1995 C C . GLY A 1 269 ? 12.861 -1.385 10.079 1.00 85.38 269 GLY A C 1
ATOM 1996 O O . GLY A 1 269 ? 13.662 -1.035 9.216 1.00 85.38 269 GLY A O 1
ATOM 1997 N N . LEU A 1 270 ? 13.010 -2.538 10.734 1.00 82.56 270 LEU A N 1
ATOM 1998 C CA . LEU A 1 270 ? 14.063 -3.495 10.395 1.00 82.56 270 LEU A CA 1
ATOM 1999 C C . LEU A 1 270 ? 13.755 -4.201 9.060 1.00 82.56 270 LEU A C 1
ATOM 2001 O O . LEU A 1 270 ? 14.650 -4.386 8.234 1.00 82.56 270 LEU A O 1
ATOM 2005 N N . CYS A 1 271 ? 12.488 -4.548 8.805 1.00 80.69 271 CYS A N 1
ATOM 2006 C CA . CYS A 1 271 ? 12.046 -5.133 7.535 1.00 80.69 271 CYS A CA 1
ATOM 2007 C C . CYS A 1 271 ? 12.180 -4.156 6.352 1.00 80.69 271 CYS A C 1
ATOM 2009 O O . CYS A 1 271 ? 12.599 -4.573 5.270 1.00 80.69 271 CYS A O 1
ATOM 2011 N N . THR A 1 272 ? 11.895 -2.859 6.536 1.00 84.50 272 THR A N 1
ATOM 2012 C CA . THR A 1 272 ? 12.111 -1.836 5.496 1.00 84.50 272 THR A CA 1
ATOM 2013 C C . THR A 1 272 ? 13.596 -1.684 5.190 1.00 84.50 272 THR A C 1
ATOM 2015 O O . THR A 1 272 ? 13.958 -1.658 4.016 1.00 84.50 272 THR A O 1
ATOM 2018 N N . LEU A 1 273 ? 14.463 -1.677 6.210 1.00 82.81 273 LEU A N 1
ATOM 2019 C CA . LEU A 1 273 ? 15.917 -1.631 6.040 1.00 82.81 273 LEU A CA 1
ATOM 2020 C C . LEU A 1 273 ? 16.447 -2.847 5.261 1.00 82.81 273 LEU A C 1
ATOM 2022 O O . LEU A 1 273 ? 17.280 -2.695 4.370 1.00 82.81 273 LEU A O 1
ATOM 2026 N N . ALA A 1 274 ? 15.933 -4.048 5.521 1.00 77.50 274 ALA A N 1
ATOM 2027 C CA . ALA A 1 274 ? 16.299 -5.239 4.753 1.00 77.50 274 ALA A CA 1
ATOM 2028 C C . ALA A 1 274 ? 15.784 -5.208 3.304 1.00 77.50 274 ALA A C 1
ATOM 2030 O O . ALA A 1 274 ? 16.507 -5.562 2.367 1.00 77.50 274 ALA A O 1
ATOM 2031 N N . SER A 1 275 ? 14.548 -4.744 3.095 1.00 77.94 275 SER A N 1
ATOM 2032 C CA . SER A 1 275 ? 13.998 -4.518 1.755 1.00 77.94 275 SER A CA 1
ATOM 2033 C C . SER A 1 275 ? 14.833 -3.492 0.980 1.00 77.94 275 SER A C 1
ATOM 2035 O O . SER A 1 275 ? 15.126 -3.709 -0.193 1.00 77.94 275 SER A O 1
ATOM 2037 N N . PHE A 1 276 ? 15.266 -2.419 1.645 1.00 78.94 276 PHE A N 1
ATOM 2038 C CA . PHE A 1 276 ? 16.167 -1.400 1.111 1.00 78.94 276 PHE A CA 1
ATOM 2039 C C . PHE A 1 276 ? 17.517 -2.006 0.701 1.00 78.94 276 PHE A C 1
ATOM 2041 O O . PHE A 1 276 ? 17.892 -1.919 -0.467 1.00 78.94 276 PHE A O 1
ATOM 2048 N N . ILE A 1 277 ? 18.203 -2.705 1.614 1.00 76.88 277 ILE A N 1
ATOM 2049 C CA . ILE A 1 277 ? 19.500 -3.349 1.343 1.00 76.88 277 ILE A CA 1
ATOM 2050 C C . ILE A 1 277 ? 19.379 -4.304 0.151 1.00 76.88 277 ILE A C 1
ATOM 2052 O O . ILE A 1 277 ? 20.142 -4.201 -0.806 1.00 76.88 277 ILE A O 1
ATOM 2056 N N . THR A 1 278 ? 18.367 -5.175 0.130 1.00 73.31 278 THR A N 1
ATOM 2057 C CA . THR A 1 278 ? 18.159 -6.081 -1.011 1.00 73.31 278 THR A CA 1
ATOM 2058 C C . THR A 1 278 ? 17.772 -5.363 -2.309 1.00 73.31 278 THR A C 1
ATOM 2060 O O . THR A 1 278 ? 17.946 -5.935 -3.378 1.00 73.31 278 THR A O 1
ATOM 2063 N N . GLN A 1 279 ? 17.216 -4.150 -2.281 1.00 74.62 279 GLN A N 1
ATOM 2064 C CA . GLN A 1 279 ? 16.890 -3.396 -3.501 1.00 74.62 279 GLN A CA 1
ATOM 2065 C C . GLN A 1 279 ? 18.091 -2.601 -4.037 1.00 74.62 279 GLN A C 1
ATOM 2067 O O . GLN A 1 279 ? 18.163 -2.343 -5.240 1.00 74.62 279 GLN A O 1
ATOM 2072 N N . VAL A 1 280 ? 19.041 -2.239 -3.173 1.00 74.38 280 VAL A N 1
ATOM 2073 C CA . VAL A 1 280 ? 20.331 -1.665 -3.580 1.00 74.38 280 VAL A CA 1
ATOM 2074 C C . VAL A 1 280 ? 21.246 -2.753 -4.150 1.00 74.38 280 VAL A C 1
ATOM 2076 O O . VAL A 1 280 ? 21.821 -2.547 -5.214 1.00 74.38 280 VAL A O 1
ATOM 2079 N N . LEU A 1 281 ? 21.339 -3.909 -3.478 1.00 69.25 281 LEU A N 1
ATOM 2080 C CA . LEU A 1 281 ? 22.303 -4.976 -3.786 1.00 69.25 281 LEU A CA 1
ATOM 2081 C C . LEU A 1 281 ? 21.881 -5.931 -4.917 1.00 69.25 281 LEU A C 1
ATOM 2083 O O . LEU A 1 281 ? 22.739 -6.622 -5.459 1.00 69.25 281 LEU A O 1
ATOM 2087 N N . VAL A 1 282 ? 20.592 -6.012 -5.264 1.00 67.12 282 VAL A N 1
ATOM 2088 C CA . VAL A 1 282 ? 20.113 -6.867 -6.364 1.00 67.12 282 VAL A CA 1
ATOM 2089 C C . VAL A 1 282 ? 19.960 -6.020 -7.632 1.00 67.12 282 VAL A C 1
ATOM 2091 O O . VAL A 1 282 ? 19.036 -5.200 -7.686 1.00 67.12 282 VAL A O 1
ATOM 2094 N N . PRO A 1 283 ? 20.828 -6.186 -8.651 1.00 57.38 283 PRO A N 1
ATOM 2095 C CA . PRO A 1 283 ? 20.723 -5.422 -9.886 1.00 57.38 283 PRO A CA 1
ATOM 2096 C C . PRO A 1 283 ? 19.424 -5.764 -10.625 1.00 57.38 283 PRO A C 1
ATOM 2098 O O . PRO A 1 283 ? 19.076 -6.927 -10.832 1.00 57.38 283 PRO A O 1
ATOM 2101 N N . THR A 1 284 ? 18.701 -4.727 -11.037 1.00 55.38 284 THR A N 1
ATOM 2102 C CA . THR A 1 284 ? 17.520 -4.831 -11.896 1.00 55.38 284 THR A CA 1
ATOM 2103 C C . THR A 1 284 ? 17.962 -5.109 -13.330 1.00 55.38 284 THR A C 1
ATOM 2105 O O . THR A 1 284 ? 18.144 -4.179 -14.109 1.00 55.38 284 THR A O 1
ATOM 2108 N N . THR A 1 285 ? 18.177 -6.378 -13.673 1.00 49.97 285 THR A N 1
ATOM 2109 C CA . THR A 1 285 ? 18.551 -6.786 -15.032 1.00 49.97 285 THR A CA 1
ATOM 2110 C C . THR A 1 285 ? 17.386 -6.605 -16.008 1.00 49.97 285 THR A C 1
ATOM 2112 O O . THR A 1 285 ? 16.266 -7.034 -15.743 1.00 49.97 285 THR A O 1
ATOM 2115 N N . GLU A 1 286 ? 17.642 -6.044 -17.193 1.00 45.66 286 GLU A N 1
ATOM 2116 C CA . GLU A 1 286 ? 16.601 -5.863 -18.226 1.00 45.66 286 GLU A CA 1
ATOM 2117 C C . GLU A 1 286 ? 16.033 -7.188 -18.771 1.00 45.66 286 GLU A C 1
ATOM 2119 O O . GLU A 1 286 ? 14.947 -7.233 -19.345 1.00 45.66 286 GLU A O 1
ATOM 2124 N N . ARG A 1 287 ? 16.699 -8.316 -18.491 1.00 42.91 287 ARG A N 1
ATOM 2125 C CA . ARG A 1 287 ? 16.170 -9.668 -18.748 1.00 42.91 287 ARG A CA 1
ATOM 2126 C C . ARG A 1 287 ? 14.883 -9.988 -17.963 1.00 42.91 287 ARG A C 1
ATOM 2128 O O . ARG A 1 287 ? 14.223 -10.977 -18.274 1.00 42.91 287 ARG A O 1
ATOM 2135 N N . LEU A 1 288 ? 14.480 -9.146 -17.005 1.00 50.19 288 LEU A N 1
ATOM 2136 C CA . LEU A 1 288 ? 13.178 -9.212 -16.328 1.00 50.19 288 LEU A CA 1
ATOM 2137 C C . LEU A 1 288 ? 11.978 -8.853 -17.238 1.00 50.19 288 LEU A C 1
ATOM 2139 O O . LEU A 1 288 ? 10.845 -8.956 -16.787 1.00 50.19 288 LEU A O 1
ATOM 2143 N N . LEU A 1 289 ? 12.158 -8.475 -18.511 1.00 50.78 289 LEU A N 1
ATOM 2144 C CA . LEU A 1 289 ? 11.024 -8.249 -19.429 1.00 50.78 289 LEU A CA 1
ATOM 2145 C C . LEU A 1 289 ? 10.330 -9.532 -19.947 1.00 50.78 289 LEU A C 1
ATOM 2147 O O . LEU A 1 289 ? 9.347 -9.429 -20.687 1.00 50.78 289 LEU A O 1
ATOM 2151 N N . SER A 1 290 ? 10.789 -10.731 -19.566 1.00 56.88 290 SER A N 1
ATOM 2152 C CA . SER A 1 290 ? 10.182 -11.995 -20.008 1.00 56.88 290 SER A CA 1
ATOM 2153 C C . SER A 1 290 ? 8.706 -12.129 -19.593 1.00 56.88 290 SER A C 1
ATOM 2155 O O . SER A 1 290 ? 8.281 -11.661 -18.534 1.00 56.88 290 SER A O 1
ATOM 2157 N N . SER A 1 291 ? 7.895 -12.807 -20.414 1.00 59.72 291 SER A N 1
ATOM 2158 C CA . SER A 1 291 ? 6.459 -12.995 -20.136 1.00 59.72 291 SER A CA 1
ATOM 2159 C C . SER A 1 291 ? 6.187 -13.686 -18.792 1.00 59.72 291 SER A C 1
ATOM 2161 O O . SER A 1 291 ? 5.179 -13.396 -18.151 1.00 59.72 291 SER A O 1
ATOM 2163 N N . SER A 1 292 ? 7.106 -14.539 -18.327 1.00 60.97 292 SER A N 1
ATOM 2164 C CA . SER A 1 292 ? 7.021 -15.232 -17.035 1.00 60.97 292 SER A CA 1
ATOM 2165 C C . SER A 1 292 ? 7.141 -14.278 -15.838 1.00 60.97 292 SER A C 1
ATOM 2167 O O . SER A 1 292 ? 6.349 -14.376 -14.902 1.00 60.97 292 SER A O 1
ATOM 2169 N N . TYR A 1 293 ? 8.054 -13.294 -15.886 1.00 66.06 293 TYR A N 1
ATOM 2170 C CA . TYR A 1 293 ? 8.225 -12.283 -14.825 1.00 66.06 293 TYR A CA 1
ATOM 2171 C C . TYR A 1 293 ? 6.918 -11.532 -14.525 1.00 66.06 293 TYR A C 1
ATOM 2173 O O . TYR A 1 293 ? 6.583 -11.259 -13.369 1.00 66.06 293 TYR A O 1
ATOM 2181 N N . LYS A 1 294 ? 6.144 -11.236 -15.577 1.00 69.56 294 LYS A N 1
ATOM 2182 C CA . LYS A 1 294 ? 4.862 -10.529 -15.481 1.00 69.56 294 LYS A CA 1
ATOM 2183 C C . LYS A 1 294 ? 3.813 -11.318 -14.682 1.00 69.56 294 LYS A C 1
ATOM 2185 O O . LYS A 1 294 ? 2.958 -10.689 -14.068 1.00 69.56 294 LYS A O 1
ATOM 2190 N N . LEU A 1 295 ? 3.876 -12.655 -14.663 1.00 76.62 295 LEU A N 1
ATOM 2191 C CA . LEU A 1 295 ? 2.860 -13.535 -14.064 1.00 76.62 295 LEU A CA 1
ATOM 2192 C C . LEU A 1 295 ? 3.109 -13.882 -12.583 1.00 76.62 295 LEU A C 1
ATOM 2194 O O . LEU A 1 295 ? 2.148 -14.102 -11.848 1.00 76.62 295 LEU A O 1
ATOM 2198 N N . TYR A 1 296 ? 4.359 -13.929 -12.114 1.00 76.56 296 TYR A N 1
ATOM 2199 C CA . TYR A 1 296 ? 4.649 -14.444 -10.765 1.00 76.56 296 TYR A CA 1
ATOM 2200 C C . TYR A 1 296 ? 4.140 -13.546 -9.626 1.00 76.56 296 TYR A C 1
ATOM 2202 O O . TYR A 1 296 ? 3.564 -14.038 -8.654 1.00 76.56 296 TYR A O 1
ATOM 2210 N N . TRP A 1 297 ? 4.338 -12.228 -9.722 1.00 77.00 297 TRP A N 1
ATOM 2211 C CA . TRP A 1 297 ? 3.989 -11.318 -8.625 1.00 77.00 297 TRP A CA 1
ATOM 2212 C C . TRP A 1 297 ? 2.474 -11.059 -8.450 1.00 77.00 297 TRP A C 1
ATOM 2214 O O . TRP A 1 297 ? 2.039 -11.003 -7.297 1.00 77.00 297 TRP A O 1
ATOM 2224 N N . PRO A 1 298 ? 1.637 -10.985 -9.511 1.00 84.00 298 PRO A N 1
ATOM 2225 C CA . PRO A 1 298 ? 0.182 -10.902 -9.378 1.00 84.00 298 PRO A CA 1
ATOM 2226 C C . PRO A 1 298 ? -0.410 -12.160 -8.746 1.00 84.00 298 PRO A C 1
ATOM 2228 O O . PRO A 1 298 ? -1.260 -12.055 -7.865 1.00 84.00 298 PRO A O 1
ATOM 2231 N N . VAL A 1 299 ? 0.078 -13.345 -9.139 1.00 86.75 299 VAL A N 1
ATOM 2232 C CA . VAL A 1 299 ? -0.361 -14.625 -8.565 1.00 86.75 299 VAL A CA 1
ATOM 2233 C C . VAL A 1 299 ? -0.091 -14.661 -7.060 1.00 86.75 299 VAL A C 1
ATOM 2235 O O . VAL A 1 299 ? -0.992 -15.021 -6.304 1.00 86.75 299 VAL A O 1
ATOM 2238 N N . LEU A 1 300 ? 1.082 -14.209 -6.594 1.00 85.44 300 LEU A N 1
ATOM 2239 C CA . LEU A 1 300 ? 1.356 -14.139 -5.154 1.00 85.44 300 LEU A CA 1
ATOM 2240 C C . LEU A 1 300 ? 0.387 -13.195 -4.421 1.00 85.44 300 LEU A C 1
ATOM 2242 O O . LEU A 1 300 ? -0.107 -13.550 -3.353 1.00 85.44 300 LEU A O 1
ATOM 2246 N N . LEU A 1 301 ? 0.069 -12.026 -4.990 1.00 86.75 301 LEU A N 1
ATOM 2247 C CA . LEU A 1 301 ? -0.888 -11.091 -4.379 1.00 86.75 301 LEU A CA 1
ATOM 2248 C C . LEU A 1 301 ? -2.316 -11.653 -4.332 1.00 86.75 301 LEU A C 1
ATOM 2250 O O . LEU A 1 301 ? -3.012 -11.441 -3.341 1.00 86.75 301 LEU A O 1
ATOM 2254 N N . ILE A 1 302 ? -2.737 -12.414 -5.346 1.00 89.44 302 ILE A N 1
ATOM 2255 C CA . ILE A 1 302 ? -4.026 -13.125 -5.345 1.00 89.44 302 ILE A CA 1
ATOM 2256 C C . ILE A 1 302 ? -4.040 -14.215 -4.262 1.00 89.44 302 ILE A C 1
ATOM 2258 O O . ILE A 1 302 ? -5.017 -14.317 -3.523 1.00 89.44 302 ILE A O 1
ATOM 2262 N N . VAL A 1 303 ? -2.957 -14.987 -4.112 1.00 90.81 303 VAL A N 1
ATOM 2263 C CA . VAL A 1 303 ? -2.822 -16.008 -3.054 1.00 90.81 303 VAL A CA 1
ATOM 2264 C C . VAL A 1 303 ? -2.858 -15.372 -1.661 1.00 90.81 303 VAL A C 1
ATOM 2266 O O . VAL A 1 303 ? -3.573 -15.860 -0.787 1.00 90.81 303 VAL A O 1
ATOM 2269 N N . VAL A 1 304 ? -2.152 -14.256 -1.453 1.00 87.44 304 VAL A N 1
ATOM 2270 C CA . VAL A 1 304 ? -2.182 -13.494 -0.193 1.00 87.44 304 VAL A CA 1
ATOM 2271 C C . VAL A 1 304 ? -3.583 -12.949 0.088 1.00 87.44 304 VAL A C 1
ATOM 2273 O O . VAL A 1 304 ? -4.081 -13.117 1.197 1.00 87.44 304 VAL A O 1
ATOM 2276 N N . PHE A 1 305 ? -4.268 -12.374 -0.904 1.00 89.44 305 PHE A N 1
ATOM 2277 C CA . PHE A 1 305 ? -5.650 -11.907 -0.754 1.00 89.44 305 PHE A CA 1
ATOM 2278 C C . PHE A 1 305 ? -6.625 -13.044 -0.412 1.00 89.44 305 PHE A C 1
ATOM 2280 O O . PHE A 1 305 ? -7.438 -12.900 0.505 1.00 89.44 305 PHE A O 1
ATOM 2287 N N . ALA A 1 306 ? -6.518 -14.188 -1.094 1.00 89.19 306 ALA A N 1
ATOM 2288 C CA . ALA A 1 306 ? -7.321 -15.373 -0.810 1.00 89.19 306 ALA A CA 1
ATOM 2289 C C . ALA A 1 306 ? -7.067 -15.899 0.613 1.00 89.19 306 ALA A C 1
ATOM 2291 O O . ALA A 1 306 ? -8.022 -16.221 1.322 1.00 89.19 306 ALA A O 1
ATOM 2292 N N . PHE A 1 307 ? -5.809 -15.908 1.068 1.00 91.06 307 PHE A N 1
ATOM 2293 C CA . PHE A 1 307 ? -5.455 -16.268 2.440 1.00 91.06 307 PHE A CA 1
ATOM 2294 C C . PHE A 1 307 ? -6.035 -15.283 3.465 1.00 91.06 307 PHE A C 1
ATOM 2296 O O . PHE A 1 307 ? -6.651 -15.722 4.434 1.00 91.06 307 PHE A O 1
ATOM 2303 N N . CYS A 1 308 ? -5.927 -13.967 3.242 1.00 86.94 308 CYS A N 1
ATOM 2304 C CA . CYS A 1 308 ? -6.547 -12.954 4.106 1.00 86.94 308 CYS A CA 1
ATOM 2305 C C . CYS A 1 308 ? -8.069 -13.155 4.208 1.00 86.94 308 CYS A C 1
ATOM 2307 O O . CYS A 1 308 ? -8.627 -13.120 5.305 1.00 86.94 308 CYS A O 1
ATOM 2309 N N . CYS A 1 309 ? -8.744 -13.426 3.085 1.00 86.38 309 CYS A N 1
ATOM 2310 C CA . CYS A 1 309 ? -10.180 -13.708 3.065 1.00 86.38 309 CYS A CA 1
ATOM 2311 C C . CYS A 1 309 ? -10.531 -14.997 3.821 1.00 86.38 309 CYS A C 1
ATOM 2313 O O . CYS A 1 309 ? -11.476 -15.003 4.610 1.00 86.38 309 CYS A O 1
ATOM 2315 N N . LEU A 1 310 ? -9.761 -16.073 3.633 1.00 88.69 310 LEU A N 1
ATOM 2316 C CA . LEU A 1 310 ? -9.929 -17.332 4.362 1.00 88.69 310 LEU A CA 1
ATOM 2317 C C . LEU A 1 310 ? -9.749 -17.125 5.876 1.00 88.69 310 LEU A C 1
ATOM 2319 O O . LEU A 1 310 ? -10.578 -17.572 6.667 1.00 88.69 310 LEU A O 1
ATOM 2323 N N . TRP A 1 311 ? -8.705 -16.400 6.280 1.00 89.06 311 TRP A N 1
ATOM 2324 C CA . TRP A 1 311 ? -8.378 -16.114 7.679 1.00 89.06 311 TRP A CA 1
ATOM 2325 C C . TRP A 1 311 ? -9.482 -15.323 8.393 1.00 89.06 311 TRP A C 1
ATOM 2327 O O . TRP A 1 311 ? -9.895 -15.666 9.503 1.00 89.06 311 TRP A O 1
ATOM 2337 N N . ILE A 1 312 ? -10.000 -14.291 7.725 1.00 85.31 312 ILE A N 1
ATOM 2338 C CA . ILE A 1 312 ? -11.001 -13.374 8.275 1.00 85.31 312 ILE A CA 1
ATOM 2339 C C . ILE A 1 312 ? -12.411 -13.977 8.237 1.00 85.31 312 ILE A C 1
ATOM 2341 O O . ILE A 1 312 ? -13.119 -13.946 9.242 1.00 85.31 312 ILE A O 1
ATOM 2345 N N . PHE A 1 313 ? -12.849 -14.529 7.101 1.00 84.06 313 PHE A N 1
ATOM 2346 C CA . PHE A 1 313 ? -14.246 -14.944 6.925 1.00 84.06 313 PHE A CA 1
ATOM 2347 C C . PHE A 1 313 ? -14.504 -16.410 7.287 1.00 84.06 313 PHE A C 1
ATOM 2349 O O . PHE A 1 313 ? -15.542 -16.701 7.888 1.00 84.06 313 PHE A O 1
ATOM 2356 N N . ALA A 1 314 ? -13.581 -17.323 6.960 1.00 82.81 314 ALA A N 1
ATOM 2357 C CA . ALA A 1 314 ? -13.747 -18.751 7.241 1.00 82.81 314 ALA A CA 1
ATOM 2358 C C . ALA A 1 314 ? -13.192 -19.131 8.622 1.00 82.81 314 ALA A C 1
ATOM 2360 O O . ALA A 1 314 ? -13.914 -19.715 9.426 1.00 82.81 314 ALA A O 1
ATOM 2361 N N . LEU A 1 315 ? -11.946 -18.753 8.931 1.00 83.56 315 LEU A N 1
ATOM 2362 C CA . LEU A 1 315 ? -11.315 -19.056 10.224 1.00 83.56 315 LEU A CA 1
ATOM 2363 C C . LEU A 1 315 ? -11.744 -18.098 11.349 1.00 83.56 315 LEU A C 1
ATOM 2365 O O . LEU A 1 315 ? -11.511 -18.407 12.517 1.00 83.56 315 LEU A O 1
ATOM 2369 N N . ARG A 1 316 ? -12.367 -16.956 11.011 1.00 81.12 316 ARG A N 1
ATOM 2370 C CA . ARG A 1 316 ? -12.850 -15.918 11.948 1.00 81.12 316 ARG A CA 1
ATOM 2371 C C . ARG A 1 316 ? -11.794 -15.475 12.969 1.00 81.12 316 ARG A C 1
ATOM 2373 O O . ARG A 1 316 ? -12.109 -15.206 14.127 1.00 81.12 316 ARG A O 1
ATOM 2380 N N . ARG A 1 317 ? -10.532 -15.428 12.539 1.00 83.62 317 ARG A N 1
ATOM 2381 C CA . ARG A 1 317 ? -9.390 -15.016 13.363 1.00 83.62 317 ARG A CA 1
ATOM 2382 C C . ARG A 1 317 ? -9.241 -13.498 13.384 1.00 83.62 317 ARG A C 1
ATOM 2384 O O . ARG A 1 317 ? -9.757 -12.801 12.509 1.00 83.62 317 ARG A O 1
ATOM 2391 N N . SER A 1 318 ? -8.529 -12.985 14.388 1.00 83.81 318 SER A N 1
ATOM 2392 C CA . SER A 1 318 ? -8.240 -11.554 14.461 1.00 83.81 318 SER A CA 1
ATOM 2393 C C . SER A 1 318 ? -7.280 -11.134 13.340 1.00 83.81 318 SER A C 1
ATOM 2395 O O . SER A 1 318 ? -6.481 -11.940 12.849 1.00 83.81 318 SER A O 1
ATOM 2397 N N . VAL A 1 319 ? -7.350 -9.860 12.939 1.00 83.69 319 VAL A N 1
ATOM 2398 C CA . VAL A 1 319 ? -6.398 -9.270 11.977 1.00 83.69 319 VAL A CA 1
ATOM 2399 C C . VAL A 1 319 ? -4.987 -9.252 12.575 1.00 83.69 319 VAL A C 1
ATOM 2401 O O . VAL A 1 319 ? -4.025 -9.574 11.881 1.00 83.69 319 VAL A O 1
ATOM 2404 N N . ARG A 1 320 ? -4.880 -9.024 13.889 1.00 79.56 320 ARG A N 1
ATOM 2405 C CA . ARG A 1 320 ? -3.624 -9.043 14.642 1.00 79.56 320 ARG A CA 1
ATOM 2406 C C . ARG A 1 320 ? -2.855 -10.353 14.493 1.00 79.56 320 ARG A C 1
ATOM 2408 O O . ARG A 1 320 ? -1.638 -10.331 14.329 1.00 79.56 320 ARG A O 1
ATOM 2415 N N . ASP A 1 321 ? -3.553 -11.491 14.490 1.00 83.12 321 ASP A N 1
ATOM 2416 C CA . ASP A 1 321 ? -2.951 -12.829 14.362 1.00 83.12 321 ASP A CA 1
ATOM 2417 C C . ASP A 1 321 ? -2.381 -13.123 12.959 1.00 83.12 321 ASP A C 1
ATOM 2419 O O . ASP A 1 321 ? -1.753 -14.160 12.759 1.00 83.12 321 ASP A O 1
ATOM 2423 N N . LEU A 1 322 ? -2.580 -12.234 11.979 1.00 84.81 322 LEU A N 1
ATOM 2424 C CA . LEU A 1 322 ? -2.121 -12.394 10.594 1.00 84.81 322 LEU A CA 1
ATOM 2425 C C . LEU A 1 322 ? -0.618 -12.083 10.418 1.00 84.81 322 LEU A C 1
ATOM 2427 O O . LEU A 1 322 ? -0.014 -12.433 9.401 1.00 84.81 322 LEU A O 1
ATOM 2431 N N . TRP A 1 323 ? 0.016 -11.448 11.409 1.00 81.12 323 TRP A N 1
ATOM 2432 C CA . TRP A 1 323 ? 1.422 -11.032 11.338 1.00 81.12 323 TRP A CA 1
ATOM 2433 C C . TRP A 1 323 ? 2.453 -12.165 11.105 1.00 81.12 323 TRP A C 1
ATOM 2435 O O . TRP A 1 323 ? 3.406 -11.919 10.358 1.00 81.12 323 TRP A O 1
ATOM 2445 N N . PRO A 1 324 ? 2.310 -13.403 11.640 1.00 83.31 324 PRO A N 1
ATOM 2446 C CA . PRO A 1 324 ? 3.281 -14.472 11.405 1.00 83.31 324 PRO A CA 1
ATOM 2447 C C . PRO A 1 324 ? 3.239 -14.971 9.959 1.00 83.31 324 PRO A C 1
ATOM 2449 O O . PRO A 1 324 ? 4.274 -15.338 9.411 1.00 83.31 324 PRO A O 1
ATOM 2452 N N . PHE A 1 325 ? 2.061 -14.940 9.321 1.00 86.00 325 PHE A N 1
ATOM 2453 C CA . PHE A 1 325 ? 1.902 -15.281 7.908 1.00 86.00 325 PHE A CA 1
ATOM 2454 C C . PHE A 1 325 ? 2.658 -14.289 7.018 1.00 86.00 325 PHE A C 1
ATOM 2456 O O . PHE A 1 325 ? 3.464 -14.704 6.188 1.00 86.00 325 PHE A O 1
ATOM 2463 N N . PHE A 1 326 ? 2.484 -12.982 7.237 1.00 82.88 326 PHE A N 1
ATOM 2464 C CA . PHE A 1 326 ? 3.238 -11.977 6.483 1.00 82.88 326 PHE A CA 1
ATOM 2465 C C . PHE A 1 326 ? 4.749 -12.075 6.719 1.00 82.88 326 PHE A C 1
ATOM 2467 O O . PHE A 1 326 ? 5.516 -11.959 5.768 1.00 82.88 326 PHE A O 1
ATOM 2474 N N . MET A 1 327 ? 5.192 -12.369 7.945 1.00 81.62 327 MET A N 1
ATOM 2475 C CA . MET A 1 327 ? 6.607 -12.648 8.218 1.00 81.62 327 MET A CA 1
ATOM 2476 C C . MET A 1 327 ? 7.109 -13.884 7.467 1.00 81.62 327 MET A C 1
ATOM 2478 O O . MET A 1 327 ? 8.177 -13.830 6.864 1.00 81.62 327 MET A O 1
ATOM 2482 N N . LEU A 1 328 ? 6.334 -14.971 7.421 1.00 84.69 328 LEU A N 1
ATOM 2483 C CA . LEU A 1 328 ? 6.672 -16.165 6.643 1.00 84.69 328 LEU A CA 1
ATOM 2484 C C . LEU A 1 328 ? 6.791 -15.857 5.142 1.00 84.69 328 LEU A C 1
ATOM 2486 O O . LEU A 1 328 ? 7.738 -16.322 4.514 1.00 84.69 328 LEU A O 1
ATOM 2490 N N . VAL A 1 329 ? 5.904 -15.027 4.578 1.00 85.38 329 VAL A N 1
ATOM 2491 C CA . VAL A 1 329 ? 6.005 -14.541 3.185 1.00 85.38 329 VAL A CA 1
ATOM 2492 C C . VAL A 1 329 ? 7.264 -13.684 2.970 1.00 85.38 329 VAL A C 1
ATOM 2494 O O . VAL A 1 329 ? 7.911 -13.777 1.925 1.00 85.38 329 VAL A O 1
ATOM 2497 N N . ILE A 1 330 ? 7.654 -12.869 3.956 1.00 80.31 330 ILE A N 1
ATOM 2498 C CA . ILE A 1 330 ? 8.883 -12.057 3.908 1.00 80.31 330 ILE A CA 1
ATOM 2499 C C . ILE A 1 330 ? 10.134 -12.939 3.908 1.00 80.31 330 ILE A C 1
ATOM 2501 O O . ILE A 1 330 ? 11.019 -12.765 3.066 1.00 80.31 330 ILE A O 1
ATOM 2505 N N . PHE A 1 331 ? 10.192 -13.924 4.803 1.00 80.19 331 PHE A N 1
ATOM 2506 C CA . PHE A 1 331 ? 11.318 -14.851 4.883 1.00 80.19 331 PHE A CA 1
ATOM 2507 C C . PHE A 1 331 ? 11.386 -15.803 3.693 1.00 80.19 331 PHE A C 1
ATOM 2509 O O . PHE A 1 331 ? 12.484 -16.038 3.191 1.00 80.19 331 PHE A O 1
ATOM 2516 N N . SER A 1 332 ? 10.253 -16.291 3.179 1.00 86.00 332 SER A N 1
ATOM 2517 C CA . SER A 1 332 ? 10.249 -17.113 1.966 1.00 86.00 332 SER A CA 1
ATOM 2518 C C . SER A 1 332 ? 10.793 -16.333 0.768 1.00 86.00 332 SER A C 1
ATOM 2520 O O . SER A 1 332 ? 11.585 -16.888 0.012 1.00 86.00 332 SER A O 1
ATOM 2522 N N . GLY A 1 333 ? 10.467 -15.041 0.635 1.00 82.00 333 GLY A N 1
ATOM 2523 C CA . GLY A 1 333 ? 11.014 -14.163 -0.405 1.00 82.00 333 GLY A CA 1
ATOM 2524 C C . GLY A 1 333 ? 12.539 -14.068 -0.386 1.00 82.00 333 GLY A C 1
ATOM 2525 O O . GLY A 1 333 ? 13.194 -14.210 -1.419 1.00 82.00 333 GLY A O 1
ATOM 2526 N N . LEU A 1 334 ? 13.107 -13.870 0.805 1.00 79.69 334 LEU A N 1
ATOM 2527 C CA . LEU A 1 334 ? 14.554 -13.775 1.014 1.00 79.69 334 LEU A CA 1
ATOM 2528 C C . LEU A 1 334 ? 15.255 -15.126 0.800 1.00 79.69 334 LEU A C 1
ATOM 2530 O O . LEU A 1 334 ? 16.283 -15.180 0.127 1.00 79.69 334 LEU A O 1
ATOM 2534 N N . LEU A 1 335 ? 14.680 -16.222 1.305 1.00 82.25 335 LEU A N 1
ATOM 2535 C CA . LEU A 1 335 ? 15.214 -17.576 1.126 1.00 82.25 335 LEU A CA 1
ATOM 2536 C C . LEU A 1 335 ? 15.173 -18.022 -0.341 1.00 82.25 335 LEU A C 1
ATOM 2538 O O . LEU A 1 335 ? 16.177 -18.520 -0.845 1.00 82.25 335 LEU A O 1
ATOM 2542 N N . CYS A 1 336 ? 14.065 -17.783 -1.049 1.00 83.56 336 CYS A N 1
ATOM 2543 C CA . CYS A 1 336 ? 13.961 -18.072 -2.481 1.00 83.56 336 CYS A CA 1
ATOM 2544 C C . CYS A 1 336 ? 14.963 -17.245 -3.292 1.00 83.56 336 CYS A C 1
ATOM 2546 O O . CYS A 1 336 ? 15.564 -17.774 -4.223 1.00 83.56 336 CYS A O 1
ATOM 2548 N N . PHE A 1 337 ? 15.201 -15.980 -2.925 1.00 79.50 337 PHE A N 1
ATOM 2549 C CA . PHE A 1 337 ? 16.243 -15.195 -3.579 1.00 79.50 337 PHE A CA 1
ATOM 2550 C C . PHE A 1 337 ? 17.644 -15.778 -3.345 1.00 79.50 337 PHE A C 1
ATOM 2552 O O . PHE A 1 337 ? 18.428 -15.892 -4.283 1.00 79.50 337 PHE A O 1
ATOM 2559 N N . ILE A 1 338 ? 17.973 -16.173 -2.112 1.00 78.94 338 ILE A N 1
ATOM 2560 C CA . ILE A 1 338 ? 19.283 -16.761 -1.794 1.00 78.94 338 ILE A CA 1
ATOM 2561 C C . ILE A 1 338 ? 19.489 -18.090 -2.533 1.00 78.94 338 ILE A C 1
ATOM 2563 O O . ILE A 1 338 ? 20.582 -18.301 -3.058 1.00 78.94 338 ILE A O 1
ATOM 2567 N N . ALA A 1 339 ? 18.459 -18.940 -2.595 1.00 85.12 339 ALA A N 1
ATOM 2568 C CA . ALA A 1 339 ? 18.508 -20.248 -3.241 1.00 85.12 339 ALA A CA 1
ATOM 2569 C C . ALA A 1 339 ? 18.579 -20.152 -4.774 1.00 85.12 339 ALA A C 1
ATOM 2571 O O . ALA A 1 339 ? 19.524 -20.652 -5.369 1.00 85.12 339 ALA A O 1
ATOM 2572 N N . PHE A 1 340 ? 17.618 -19.476 -5.413 1.00 83.25 340 PHE A N 1
ATOM 2573 C CA . PHE A 1 340 ? 17.412 -19.576 -6.863 1.00 83.25 340 PHE A CA 1
ATOM 2574 C C . PHE A 1 340 ? 18.145 -18.522 -7.700 1.00 83.25 340 PHE A C 1
ATOM 2576 O O . PHE A 1 340 ? 18.106 -18.601 -8.921 1.00 83.25 340 PHE A O 1
ATOM 2583 N N . ARG A 1 341 ? 18.834 -17.535 -7.105 1.00 78.44 341 ARG A N 1
ATOM 2584 C CA . ARG A 1 341 ? 19.475 -16.440 -7.871 1.00 78.44 341 ARG A CA 1
ATOM 2585 C C . ARG A 1 341 ? 20.495 -16.874 -8.934 1.00 78.44 341 ARG A C 1
ATOM 2587 O O . ARG A 1 341 ? 20.820 -16.062 -9.794 1.00 78.44 341 ARG A O 1
ATOM 2594 N N . HIS A 1 342 ? 21.060 -18.075 -8.816 1.00 78.62 342 HIS A N 1
ATOM 2595 C CA . HIS A 1 342 ? 22.055 -18.595 -9.757 1.00 78.62 342 HIS A CA 1
ATOM 2596 C C . HIS A 1 342 ? 21.395 -19.421 -10.865 1.00 78.62 342 HIS A C 1
ATOM 2598 O O . HIS A 1 342 ? 21.767 -19.263 -12.023 1.00 78.62 342 HIS A O 1
ATOM 2604 N N . ASP A 1 343 ? 20.388 -20.229 -10.518 1.00 84.06 343 ASP A N 1
ATOM 2605 C CA . ASP A 1 343 ? 19.683 -21.115 -11.453 1.00 84.06 343 ASP A CA 1
ATOM 2606 C C . ASP A 1 343 ? 18.579 -20.384 -12.240 1.00 84.06 343 ASP A C 1
ATOM 2608 O O . ASP A 1 343 ? 18.499 -20.499 -13.461 1.00 84.06 343 ASP A O 1
ATOM 2612 N N . ASP A 1 344 ? 17.755 -19.581 -11.554 1.00 80.25 344 ASP A N 1
ATOM 2613 C CA . ASP A 1 344 ? 16.750 -18.693 -12.151 1.00 80.25 344 ASP A CA 1
ATOM 2614 C C . ASP A 1 344 ? 16.736 -17.314 -11.446 1.00 80.25 344 ASP A C 1
ATOM 2616 O O . ASP A 1 344 ? 15.916 -17.046 -10.551 1.00 80.25 344 ASP A O 1
ATOM 2620 N N . PRO A 1 345 ? 17.625 -16.386 -11.856 1.00 76.25 345 PRO A N 1
ATOM 2621 C CA . PRO A 1 345 ? 17.649 -15.023 -11.327 1.00 76.25 345 PRO A CA 1
ATOM 2622 C C . PRO A 1 345 ? 16.357 -14.238 -11.595 1.00 76.25 345 PRO A C 1
ATOM 2624 O O . PRO A 1 345 ? 16.052 -13.305 -10.847 1.00 76.25 345 PRO A O 1
ATOM 2627 N N . VAL A 1 346 ? 15.589 -14.583 -12.636 1.00 75.62 346 VAL A N 1
ATOM 2628 C CA . VAL A 1 346 ? 14.358 -13.866 -12.995 1.00 75.62 346 VAL A CA 1
ATOM 2629 C C . VAL A 1 346 ? 13.240 -14.252 -12.035 1.00 75.62 346 VAL A C 1
ATOM 2631 O O . VAL A 1 346 ? 12.590 -13.362 -11.480 1.00 75.62 346 VAL A O 1
ATOM 2634 N N . PHE A 1 347 ? 13.047 -15.544 -11.766 1.00 79.31 347 PHE A N 1
ATOM 2635 C CA . PHE A 1 347 ? 12.132 -16.026 -10.731 1.00 79.31 347 PHE A CA 1
ATOM 2636 C C . PHE A 1 347 ? 12.518 -15.481 -9.351 1.00 79.31 347 PHE A C 1
ATOM 2638 O O . PHE A 1 347 ? 11.680 -14.875 -8.678 1.00 79.31 347 PHE A O 1
ATOM 2645 N N . ALA A 1 348 ? 13.794 -15.597 -8.967 1.00 79.75 348 ALA A N 1
ATOM 2646 C CA . ALA A 1 348 ? 14.311 -15.098 -7.694 1.00 79.75 348 ALA A CA 1
ATOM 2647 C C . ALA A 1 348 ? 13.998 -13.603 -7.481 1.00 79.75 348 ALA A C 1
ATOM 2649 O O . ALA A 1 348 ? 13.471 -13.211 -6.435 1.00 79.75 348 ALA A O 1
ATOM 2650 N N . ALA A 1 349 ? 14.262 -12.759 -8.485 1.00 75.94 349 ALA A N 1
ATOM 2651 C CA . ALA A 1 349 ? 13.963 -11.329 -8.429 1.00 75.94 349 ALA A CA 1
ATOM 2652 C C . ALA A 1 349 ? 12.450 -11.028 -8.467 1.00 75.94 349 ALA A C 1
ATOM 2654 O O . ALA A 1 349 ? 11.994 -10.115 -7.771 1.00 75.94 349 ALA A O 1
ATOM 2655 N N . SER A 1 350 ? 11.665 -11.798 -9.232 1.00 77.56 350 SER A N 1
ATOM 2656 C CA . SER A 1 350 ? 10.196 -11.684 -9.293 1.00 77.56 350 SER A CA 1
ATOM 2657 C C . SER A 1 350 ? 9.564 -11.937 -7.931 1.00 77.56 350 SER A C 1
ATOM 2659 O O . SER A 1 350 ? 8.757 -11.139 -7.452 1.00 77.56 350 SER A O 1
ATOM 2661 N N . PHE A 1 351 ? 9.949 -13.044 -7.297 1.00 80.56 351 PHE A N 1
ATOM 2662 C CA . PHE A 1 351 ? 9.389 -13.493 -6.033 1.00 80.56 351 PHE A CA 1
ATOM 2663 C C . PHE A 1 351 ? 9.789 -12.549 -4.894 1.00 80.56 351 PHE A C 1
ATOM 2665 O O . PHE A 1 351 ? 8.926 -12.080 -4.156 1.00 80.56 351 PHE A O 1
ATOM 2672 N N . LEU A 1 352 ? 11.059 -12.127 -4.841 1.00 79.62 352 LEU A N 1
ATOM 2673 C CA . LEU A 1 352 ? 11.517 -11.104 -3.897 1.00 79.62 352 LEU A CA 1
ATOM 2674 C C . LEU A 1 352 ? 10.761 -9.773 -4.067 1.00 79.62 352 LEU A C 1
ATOM 2676 O O . LEU A 1 352 ? 10.390 -9.140 -3.079 1.00 79.62 352 LEU A O 1
ATOM 2680 N N . ARG A 1 353 ? 10.487 -9.338 -5.304 1.00 79.75 353 ARG A N 1
ATOM 2681 C CA . ARG A 1 353 ? 9.678 -8.137 -5.572 1.00 79.75 353 ARG A CA 1
ATOM 2682 C C . ARG A 1 353 ? 8.235 -8.303 -5.097 1.00 79.75 353 ARG A C 1
ATOM 2684 O O . ARG A 1 353 ? 7.714 -7.397 -4.453 1.00 79.75 353 ARG A O 1
ATOM 2691 N N . ALA A 1 354 ? 7.612 -9.443 -5.381 1.00 82.88 354 ALA A N 1
ATOM 2692 C CA . ALA A 1 354 ? 6.259 -9.758 -4.934 1.00 82.88 354 ALA A CA 1
ATOM 2693 C C . ALA A 1 354 ? 6.159 -9.717 -3.398 1.00 82.88 354 ALA A C 1
ATOM 2695 O O . ALA A 1 354 ? 5.257 -9.088 -2.843 1.00 82.88 354 ALA A O 1
ATOM 2696 N N . THR A 1 355 ? 7.154 -10.281 -2.711 1.00 84.06 355 THR A N 1
ATOM 2697 C CA . THR A 1 355 ? 7.307 -10.214 -1.257 1.00 84.06 355 THR A CA 1
ATOM 2698 C C . THR A 1 355 ? 7.407 -8.776 -0.727 1.00 84.06 355 THR A C 1
ATOM 2700 O O . THR A 1 355 ? 6.798 -8.468 0.297 1.00 84.06 355 THR A O 1
ATOM 2703 N N . ARG A 1 356 ? 8.110 -7.862 -1.415 1.00 82.62 356 ARG A N 1
ATOM 2704 C CA . ARG A 1 356 ? 8.172 -6.434 -1.026 1.00 82.62 356 ARG A CA 1
ATOM 2705 C C . ARG A 1 356 ? 6.817 -5.731 -1.135 1.00 82.62 356 ARG A C 1
ATOM 2707 O O . ARG A 1 356 ? 6.469 -4.942 -0.260 1.00 82.62 356 ARG A O 1
ATOM 2714 N N . GLU A 1 357 ? 6.037 -6.027 -2.175 1.00 84.88 357 GLU A N 1
ATOM 2715 C CA . GLU A 1 357 ? 4.674 -5.494 -2.322 1.00 84.88 357 GLU A CA 1
ATOM 2716 C C . GLU A 1 357 ? 3.754 -6.063 -1.211 1.00 84.88 357 GLU A C 1
ATOM 2718 O O . GLU A 1 357 ? 3.008 -5.307 -0.588 1.00 84.88 357 GLU A O 1
ATOM 2723 N N . CYS A 1 358 ? 3.888 -7.351 -0.855 1.00 87.56 358 CYS A N 1
ATOM 2724 C CA . CYS A 1 358 ? 3.196 -7.961 0.295 1.00 87.56 358 CYS A CA 1
ATOM 2725 C C . CYS A 1 358 ? 3.591 -7.317 1.636 1.00 87.56 358 CYS A C 1
ATOM 2727 O O . CYS A 1 358 ? 2.748 -7.123 2.509 1.00 87.56 358 CYS A O 1
ATOM 2729 N N . PHE A 1 359 ? 4.864 -6.954 1.804 1.00 86.56 359 PHE A N 1
ATOM 2730 C CA . PHE A 1 359 ? 5.337 -6.237 2.985 1.00 86.56 359 PHE A CA 1
ATOM 2731 C C . PHE A 1 359 ? 4.760 -4.816 3.074 1.00 86.56 359 PHE A C 1
ATOM 2733 O O . PHE A 1 359 ? 4.371 -4.382 4.156 1.00 86.56 359 PHE A O 1
ATOM 2740 N N . MET A 1 360 ? 4.626 -4.102 1.950 1.00 87.75 360 MET A N 1
ATOM 2741 C CA . MET A 1 360 ? 3.958 -2.795 1.931 1.00 87.75 360 MET A CA 1
ATOM 2742 C C . MET A 1 360 ? 2.479 -2.905 2.335 1.00 87.75 360 MET A C 1
ATOM 2744 O O . MET A 1 360 ? 2.011 -2.089 3.131 1.00 87.75 360 MET A O 1
ATOM 2748 N N . LEU A 1 361 ? 1.770 -3.926 1.838 1.00 91.31 361 LEU A N 1
ATOM 2749 C CA . LEU A 1 361 ? 0.405 -4.256 2.261 1.00 91.31 361 LEU A CA 1
ATOM 2750 C C . LEU A 1 361 ? 0.341 -4.513 3.776 1.00 91.31 361 LEU A C 1
ATOM 2752 O O . LEU A 1 361 ? -0.470 -3.899 4.466 1.00 91.31 361 LEU A O 1
ATOM 2756 N N . PHE A 1 362 ? 1.235 -5.352 4.307 1.00 89.88 362 PHE A N 1
ATOM 2757 C CA . PHE A 1 362 ? 1.317 -5.640 5.741 1.00 89.88 362 PHE A CA 1
ATOM 2758 C C . PHE A 1 362 ? 1.562 -4.382 6.585 1.00 89.88 362 PHE A C 1
ATOM 2760 O O . PHE A 1 362 ? 0.869 -4.171 7.579 1.00 89.88 362 PHE A O 1
ATOM 2767 N N . CYS A 1 363 ? 2.485 -3.508 6.167 1.00 90.06 363 CYS A N 1
ATOM 2768 C CA . CYS A 1 363 ? 2.713 -2.218 6.817 1.00 90.06 363 CYS A CA 1
ATOM 2769 C C . CYS A 1 363 ? 1.427 -1.389 6.903 1.00 90.06 363 CYS A C 1
ATOM 2771 O O . CYS A 1 363 ? 1.114 -0.867 7.969 1.00 90.06 363 CYS A O 1
ATOM 2773 N N . TRP A 1 364 ? 0.670 -1.280 5.807 1.00 92.81 364 TRP A N 1
ATOM 2774 C CA . TRP A 1 364 ? -0.567 -0.495 5.781 1.00 92.81 364 TRP A CA 1
ATOM 2775 C C . TRP A 1 364 ? -1.663 -1.116 6.656 1.00 92.81 364 TRP A C 1
ATOM 2777 O O . TRP A 1 364 ? -2.331 -0.376 7.371 1.00 92.81 364 TRP A O 1
ATOM 2787 N N . ILE A 1 365 ? -1.796 -2.449 6.675 1.00 92.25 365 ILE A N 1
ATOM 2788 C CA . ILE A 1 365 ? -2.736 -3.155 7.564 1.00 92.25 365 ILE A CA 1
ATOM 2789 C C . ILE A 1 365 ? -2.389 -2.893 9.036 1.00 92.25 365 ILE A C 1
ATOM 2791 O O . ILE A 1 365 ? -3.261 -2.485 9.797 1.00 92.25 365 ILE A O 1
ATOM 2795 N N . VAL A 1 366 ? -1.122 -3.065 9.435 1.00 89.94 366 VAL A N 1
ATOM 2796 C CA . VAL A 1 366 ? -0.684 -2.863 10.829 1.00 89.94 366 VAL A CA 1
ATOM 2797 C C . VAL A 1 366 ? -0.867 -1.413 11.275 1.00 89.94 366 VAL A C 1
ATOM 2799 O O . VAL A 1 366 ? -1.310 -1.188 12.396 1.00 89.94 366 VAL A O 1
ATOM 2802 N N . ILE A 1 367 ? -0.557 -0.435 10.414 1.00 91.44 367 ILE A N 1
ATOM 2803 C CA . ILE A 1 367 ? -0.748 0.996 10.710 1.00 91.44 367 ILE A CA 1
ATOM 2804 C C . ILE A 1 367 ? -2.244 1.345 10.815 1.00 91.44 367 ILE A C 1
ATOM 2806 O O . ILE A 1 367 ? -2.616 2.152 11.664 1.00 91.44 367 ILE A O 1
ATOM 2810 N N . ALA A 1 368 ? -3.104 0.752 9.981 1.00 91.62 368 ALA A N 1
ATOM 2811 C CA . ALA A 1 368 ? -4.547 0.982 10.038 1.00 91.62 368 ALA A CA 1
ATOM 2812 C C . ALA A 1 368 ? -5.188 0.353 11.287 1.00 91.62 368 ALA A C 1
ATOM 2814 O O . ALA A 1 368 ? -5.945 1.029 11.985 1.00 91.62 368 ALA A O 1
ATOM 2815 N N . GLU A 1 369 ? -4.841 -0.898 11.611 1.00 88.94 369 GLU A N 1
ATOM 2816 C CA . GLU A 1 369 ? -5.288 -1.583 12.832 1.00 88.94 369 GLU A CA 1
ATOM 2817 C C . GLU A 1 369 ? -4.850 -0.812 14.084 1.00 88.94 369 GLU A C 1
ATOM 2819 O O . GLU A 1 369 ? -5.685 -0.474 14.922 1.00 88.94 369 GLU A O 1
ATOM 2824 N N . SER A 1 370 ? -3.564 -0.459 14.198 1.00 87.50 370 SER A N 1
ATOM 2825 C CA . SER A 1 370 ? -3.057 0.244 15.380 1.00 87.50 370 SER A CA 1
ATOM 2826 C C . SER A 1 370 ? -3.628 1.654 15.528 1.00 87.50 370 SER A C 1
ATOM 2828 O O . SER A 1 370 ? -3.852 2.092 16.655 1.00 87.50 370 SER A O 1
ATOM 2830 N N . ALA A 1 371 ? -3.905 2.367 14.430 1.00 88.81 371 ALA A N 1
ATOM 2831 C CA . ALA A 1 371 ? -4.587 3.658 14.485 1.00 88.81 371 ALA A CA 1
ATOM 2832 C C . ALA A 1 371 ? -6.012 3.521 15.044 1.00 88.81 371 ALA A C 1
ATOM 2834 O O . ALA A 1 371 ? -6.402 4.283 15.936 1.00 88.81 371 ALA A O 1
ATOM 2835 N N . TYR A 1 372 ? -6.767 2.539 14.541 1.00 87.38 372 TYR A N 1
ATOM 2836 C CA . TYR A 1 372 ? -8.161 2.308 14.909 1.00 87.38 372 TYR A CA 1
ATOM 2837 C C . TYR A 1 372 ? -8.308 1.792 16.348 1.00 87.38 372 TYR A C 1
ATOM 2839 O O . TYR A 1 372 ? -9.147 2.306 17.097 1.00 87.38 372 TYR A O 1
ATOM 2847 N N . ASP A 1 373 ? -7.515 0.795 16.745 1.00 84.19 373 ASP A N 1
ATOM 2848 C CA . ASP A 1 373 ? -7.624 0.125 18.048 1.00 84.19 373 ASP A CA 1
ATOM 2849 C C . ASP A 1 373 ? -7.180 1.038 19.199 1.00 84.19 373 ASP A C 1
ATOM 2851 O O . ASP A 1 373 ? -7.916 1.220 20.167 1.00 84.19 373 ASP A O 1
ATOM 2855 N N . GLU A 1 374 ? -6.016 1.681 19.071 1.00 81.94 374 GLU A N 1
ATOM 2856 C CA . GLU A 1 374 ? -5.431 2.543 20.113 1.00 81.94 374 GLU A CA 1
ATOM 2857 C C . GLU A 1 374 ? -6.048 3.963 20.146 1.00 81.94 374 GLU A C 1
ATOM 2859 O O . GLU A 1 374 ? -5.758 4.782 21.035 1.00 81.94 374 GLU A O 1
ATOM 2864 N N . GLY A 1 375 ? -6.899 4.281 19.160 1.00 78.81 375 GLY A N 1
ATOM 2865 C CA . GLY A 1 375 ? -7.557 5.579 19.004 1.00 78.81 375 GLY A CA 1
ATOM 2866 C C . GLY A 1 375 ? -6.571 6.722 18.755 1.00 78.81 375 GLY A C 1
ATOM 2867 O O . GLY A 1 375 ? -6.736 7.816 19.304 1.00 78.81 375 GLY A O 1
ATOM 2868 N N . ILE A 1 376 ? -5.513 6.463 17.984 1.00 84.88 376 ILE A N 1
ATOM 2869 C CA . ILE A 1 376 ? -4.446 7.425 17.673 1.00 84.88 376 ILE A CA 1
ATOM 2870 C C . ILE A 1 376 ? -4.920 8.361 16.540 1.00 84.88 376 ILE A C 1
ATOM 2872 O O . ILE A 1 376 ? -5.586 7.886 15.620 1.00 84.88 376 ILE A O 1
ATOM 2876 N N . PRO A 1 377 ? -4.568 9.667 16.543 1.00 86.94 377 PRO A N 1
ATOM 2877 C CA . PRO A 1 377 ? -4.939 10.580 15.460 1.00 86.94 377 PRO A CA 1
ATOM 2878 C C . PRO A 1 377 ? -4.439 10.070 14.097 1.00 86.94 377 PRO A C 1
ATOM 2880 O O . PRO A 1 377 ? -3.232 10.024 13.839 1.00 86.94 377 PRO A O 1
ATOM 2883 N N . ALA A 1 378 ? -5.376 9.666 13.234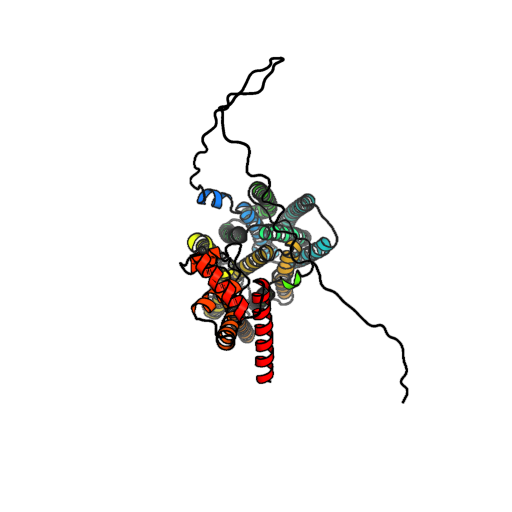 1.00 87.81 378 ALA A N 1
ATOM 2884 C CA . ALA A 1 378 ? -5.090 8.859 12.048 1.00 87.81 378 ALA A CA 1
ATOM 2885 C C . ALA A 1 378 ? -4.135 9.538 11.054 1.00 87.81 378 ALA A C 1
ATOM 2887 O O . ALA A 1 378 ? -3.219 8.888 10.556 1.00 87.81 378 ALA A O 1
ATOM 2888 N N . LEU A 1 379 ? -4.312 10.837 10.788 1.00 90.12 379 LEU A N 1
ATOM 2889 C CA . LEU A 1 379 ? -3.534 11.562 9.779 1.00 90.12 379 LEU A CA 1
ATOM 2890 C C . LEU A 1 379 ? -2.041 11.689 10.120 1.00 90.12 379 LEU A C 1
ATOM 2892 O O . LEU A 1 379 ? -1.232 11.170 9.346 1.00 90.12 379 LEU A O 1
ATOM 2896 N N . PRO A 1 380 ? -1.622 12.285 11.254 1.00 90.38 380 PRO A N 1
ATOM 2897 C CA . PRO A 1 380 ? -0.199 12.407 11.565 1.00 90.38 380 PRO A CA 1
ATOM 2898 C C . PRO A 1 380 ? 0.460 11.046 11.836 1.00 90.38 380 PRO A C 1
ATOM 2900 O O . PRO A 1 380 ? 1.656 10.893 11.583 1.00 90.38 380 PRO A O 1
ATOM 2903 N N . TYR A 1 381 ? -0.295 10.045 12.306 1.00 90.94 381 TYR A N 1
ATOM 2904 C CA . TYR A 1 381 ? 0.225 8.697 12.531 1.00 90.94 381 TYR A CA 1
ATOM 2905 C C . TYR A 1 381 ? 0.425 7.914 11.228 1.00 90.94 381 TYR A C 1
ATOM 2907 O O . TYR A 1 381 ? 1.536 7.440 10.981 1.00 90.94 381 TYR A O 1
ATOM 2915 N N . PHE A 1 382 ? -0.595 7.826 10.364 1.00 93.12 382 PHE A N 1
ATOM 2916 C CA . PHE A 1 382 ? -0.485 7.142 9.073 1.00 93.12 382 PHE A CA 1
ATOM 2917 C C . PHE A 1 382 ? 0.542 7.826 8.172 1.00 93.12 382 PHE A C 1
ATOM 2919 O O . PHE A 1 382 ? 1.418 7.156 7.619 1.00 93.12 382 PHE A O 1
ATOM 2926 N N . ALA A 1 383 ? 0.475 9.156 8.048 1.00 93.12 383 ALA A N 1
ATOM 2927 C CA . ALA A 1 383 ? 1.411 9.910 7.224 1.00 93.12 383 ALA A CA 1
ATOM 2928 C C . ALA A 1 383 ? 2.841 9.795 7.769 1.00 93.12 383 ALA A C 1
ATOM 2930 O O . ALA A 1 383 ? 3.756 9.545 6.991 1.00 93.12 383 ALA A O 1
ATOM 2931 N N . GLY A 1 384 ? 3.042 9.896 9.089 1.00 92.88 384 GLY A N 1
ATOM 2932 C CA . GLY A 1 384 ? 4.360 9.766 9.715 1.00 92.88 384 GLY A CA 1
ATOM 2933 C C . GLY A 1 384 ? 4.970 8.370 9.561 1.00 92.88 384 GLY A C 1
ATOM 2934 O O . GLY A 1 384 ? 6.133 8.248 9.172 1.00 92.88 384 GLY A O 1
ATOM 2935 N N . CYS A 1 385 ? 4.186 7.314 9.801 1.00 92.81 385 CYS A N 1
ATOM 2936 C CA . CYS A 1 385 ? 4.647 5.936 9.621 1.00 92.81 385 CYS A CA 1
ATOM 2937 C C . CYS A 1 385 ? 4.926 5.627 8.145 1.00 92.81 385 CYS A C 1
ATOM 2939 O O . CYS A 1 385 ? 5.980 5.084 7.834 1.00 92.81 385 CYS A O 1
ATOM 2941 N N . THR A 1 386 ? 4.044 6.027 7.225 1.00 93.19 386 THR A N 1
ATOM 2942 C CA . THR A 1 386 ? 4.238 5.818 5.778 1.00 93.19 386 THR A CA 1
ATOM 2943 C C . THR A 1 386 ? 5.436 6.610 5.249 1.00 93.19 386 THR A C 1
ATOM 2945 O O . THR A 1 386 ? 6.225 6.071 4.477 1.00 93.19 386 THR A O 1
ATOM 2948 N N . LEU A 1 387 ? 5.638 7.849 5.709 1.00 94.12 387 LEU A N 1
ATOM 2949 C CA . LEU A 1 387 ? 6.800 8.668 5.361 1.00 94.12 387 LEU A CA 1
ATOM 2950 C C . LEU A 1 387 ? 8.112 7.989 5.782 1.00 94.12 387 LEU A C 1
ATOM 2952 O O . LEU A 1 387 ? 8.998 7.811 4.949 1.00 94.12 387 LEU A O 1
ATOM 2956 N N . GLY A 1 388 ? 8.223 7.589 7.053 1.00 90.81 388 GLY A N 1
ATOM 2957 C CA . GLY A 1 388 ? 9.452 7.012 7.606 1.00 90.81 388 GLY A CA 1
ATOM 2958 C C . GLY A 1 388 ? 9.737 5.574 7.163 1.00 90.81 388 GLY A C 1
ATOM 2959 O O . GLY A 1 388 ? 10.891 5.228 6.925 1.00 90.81 388 GLY A O 1
ATOM 2960 N N . LEU A 1 389 ? 8.705 4.733 7.038 1.00 90.19 389 LEU A N 1
ATOM 2961 C CA . LEU A 1 389 ? 8.859 3.319 6.682 1.00 90.19 389 LEU A CA 1
ATOM 2962 C C . LEU A 1 389 ? 8.896 3.084 5.167 1.00 90.19 389 LEU A C 1
ATOM 2964 O O . LEU A 1 389 ? 9.533 2.133 4.727 1.00 90.19 389 LEU A O 1
ATOM 2968 N N . LEU A 1 390 ? 8.217 3.902 4.358 1.00 89.38 390 LEU A N 1
ATOM 2969 C CA . LEU A 1 390 ? 7.994 3.597 2.940 1.00 89.38 390 LEU A CA 1
ATOM 2970 C C . LEU A 1 390 ? 8.527 4.701 2.018 1.00 89.38 390 LEU A C 1
ATOM 2972 O O . LEU A 1 390 ? 9.393 4.420 1.192 1.00 89.38 390 LEU A O 1
ATOM 2976 N N . SER A 1 391 ? 8.080 5.950 2.171 1.00 91.00 391 SER A N 1
ATOM 2977 C CA . SER A 1 391 ? 8.439 7.027 1.232 1.00 91.00 391 SER A CA 1
ATOM 2978 C C . SER A 1 391 ? 9.930 7.384 1.272 1.00 91.00 391 SER A C 1
ATOM 2980 O O . SER A 1 391 ? 10.567 7.465 0.223 1.00 91.00 391 SER A O 1
ATOM 2982 N N . VAL A 1 392 ? 10.515 7.549 2.466 1.00 91.75 392 VAL A N 1
ATOM 2983 C CA . VAL A 1 392 ? 11.942 7.886 2.621 1.00 91.75 392 VAL A CA 1
ATOM 2984 C C . VAL A 1 392 ? 12.860 6.755 2.123 1.00 91.75 392 VAL A C 1
ATOM 2986 O O . VAL A 1 392 ? 13.713 7.046 1.285 1.00 91.75 392 VAL A O 1
ATOM 2989 N N . PRO A 1 393 ? 12.695 5.473 2.515 1.00 89.38 393 PRO A N 1
ATOM 2990 C CA . PRO A 1 393 ? 13.518 4.387 1.971 1.00 89.38 393 PRO A CA 1
ATOM 2991 C C . PRO A 1 393 ? 13.431 4.241 0.444 1.00 89.38 393 PRO A C 1
ATOM 2993 O O . PRO A 1 393 ? 14.450 3.991 -0.205 1.00 89.38 393 PRO A O 1
ATOM 2996 N N . VAL A 1 394 ? 12.249 4.440 -0.153 1.00 86.69 394 VAL A N 1
ATOM 2997 C CA . VAL A 1 394 ? 12.076 4.407 -1.616 1.00 86.69 394 VAL A CA 1
ATOM 2998 C C . VAL A 1 394 ? 12.808 5.572 -2.291 1.00 86.69 394 VAL A C 1
ATOM 3000 O O . VAL A 1 394 ? 13.539 5.337 -3.254 1.00 86.69 394 VAL A O 1
ATOM 3003 N N . ALA A 1 395 ? 12.699 6.794 -1.760 1.00 88.94 395 ALA A N 1
ATOM 3004 C CA . ALA A 1 395 ? 13.423 7.958 -2.276 1.00 88.94 395 ALA A CA 1
ATOM 3005 C C . ALA A 1 395 ? 14.953 7.789 -2.174 1.00 88.94 395 ALA A C 1
ATOM 3007 O O . ALA A 1 395 ? 15.663 8.064 -3.142 1.00 88.94 395 ALA A O 1
ATOM 3008 N N . ILE A 1 396 ? 15.464 7.260 -1.053 1.00 87.88 396 ILE A N 1
ATOM 3009 C CA . ILE A 1 396 ? 16.896 6.949 -0.896 1.00 87.88 396 ILE A CA 1
ATOM 3010 C C . ILE A 1 396 ? 17.320 5.884 -1.914 1.00 87.88 396 ILE A C 1
ATOM 3012 O O . ILE A 1 396 ? 18.354 6.040 -2.554 1.00 87.88 396 ILE A O 1
ATOM 3016 N N . THR A 1 397 ? 16.527 4.827 -2.123 1.00 82.44 397 THR A N 1
ATOM 3017 C CA . THR A 1 397 ? 16.882 3.777 -3.098 1.00 82.44 397 THR A CA 1
ATOM 3018 C C . THR A 1 397 ? 16.938 4.314 -4.527 1.00 82.44 397 THR A C 1
ATOM 3020 O O . THR A 1 397 ? 17.834 3.942 -5.282 1.00 82.44 397 THR A O 1
ATOM 3023 N N . ALA A 1 398 ? 16.008 5.200 -4.898 1.00 83.31 398 ALA A N 1
ATOM 3024 C CA . ALA A 1 398 ? 16.028 5.871 -6.194 1.00 83.31 398 ALA A CA 1
ATOM 3025 C C . ALA A 1 398 ? 17.267 6.777 -6.341 1.00 83.31 398 ALA A C 1
ATOM 3027 O O . ALA A 1 398 ? 17.947 6.710 -7.360 1.00 83.31 398 ALA A O 1
ATOM 3028 N N . GLY A 1 399 ? 17.628 7.534 -5.297 1.00 85.94 399 GLY A N 1
ATOM 3029 C CA . GLY A 1 399 ? 18.834 8.372 -5.281 1.00 85.94 399 GLY A CA 1
ATOM 3030 C C . GLY A 1 399 ? 20.140 7.573 -5.369 1.00 85.94 399 GLY A C 1
ATOM 3031 O O . GLY A 1 399 ? 21.033 7.924 -6.134 1.00 85.94 399 GLY A O 1
ATOM 3032 N N . VAL A 1 400 ? 20.245 6.447 -4.656 1.00 83.19 400 VAL A N 1
ATOM 3033 C CA . VAL A 1 400 ? 21.396 5.530 -4.762 1.00 83.19 400 VAL A CA 1
ATOM 3034 C C . VAL A 1 400 ? 21.507 4.942 -6.173 1.00 83.19 400 VAL A C 1
ATOM 3036 O O . VAL A 1 400 ? 22.614 4.807 -6.685 1.00 83.19 400 VAL A O 1
ATOM 3039 N N . GLY A 1 401 ? 20.377 4.651 -6.827 1.00 77.62 401 GLY A N 1
ATOM 3040 C CA . GLY A 1 401 ? 20.339 4.197 -8.221 1.00 77.62 401 GLY A CA 1
ATOM 3041 C C . GLY A 1 401 ? 20.810 5.232 -9.251 1.00 77.62 401 GLY A C 1
ATOM 3042 O O . GLY A 1 401 ? 21.166 4.837 -10.355 1.00 77.62 401 GLY A O 1
ATOM 3043 N N . LEU A 1 402 ? 20.842 6.522 -8.897 1.00 80.00 402 LEU A N 1
ATOM 3044 C CA . LEU A 1 402 ? 21.398 7.596 -9.734 1.00 80.00 402 LEU A CA 1
ATOM 3045 C C . LEU A 1 402 ? 22.897 7.799 -9.515 1.00 80.00 402 LEU A C 1
ATOM 3047 O O . LEU A 1 402 ? 23.626 8.093 -10.456 1.00 80.00 402 LEU A O 1
ATOM 3051 N N . LEU A 1 403 ? 23.353 7.659 -8.268 1.00 81.19 403 LEU A N 1
ATOM 3052 C CA . LEU A 1 403 ? 24.747 7.896 -7.885 1.00 81.19 403 LEU A CA 1
ATOM 3053 C C . LEU A 1 403 ? 25.673 6.715 -8.200 1.00 81.19 403 LEU A C 1
ATOM 3055 O O . LEU A 1 403 ? 26.879 6.909 -8.335 1.00 81.19 403 LEU A O 1
ATOM 3059 N N . LEU A 1 404 ? 25.128 5.499 -8.294 1.00 75.69 404 LEU A N 1
ATOM 3060 C CA . LEU A 1 404 ? 25.873 4.278 -8.593 1.00 75.69 404 LEU A CA 1
ATOM 3061 C C . LEU A 1 404 ? 25.348 3.661 -9.899 1.00 75.69 404 LEU A C 1
ATOM 3063 O O . LEU A 1 404 ? 24.346 2.938 -9.858 1.00 75.69 404 LEU A O 1
ATOM 3067 N N . PRO A 1 405 ? 26.011 3.914 -11.048 1.00 62.75 405 PRO A N 1
ATOM 3068 C CA . PRO A 1 405 ? 25.683 3.267 -12.312 1.00 62.75 405 PRO A CA 1
ATOM 3069 C C . PRO A 1 405 ? 25.666 1.747 -12.147 1.00 62.75 405 PRO A C 1
ATOM 3071 O O . PRO A 1 405 ? 26.646 1.134 -11.722 1.00 62.75 405 PRO A O 1
ATOM 3074 N N . ARG A 1 406 ? 24.520 1.133 -12.442 1.00 61.97 406 ARG A N 1
ATOM 3075 C CA . ARG A 1 406 ? 24.339 -0.313 -12.315 1.00 61.97 406 ARG A CA 1
ATOM 3076 C C . ARG A 1 406 ? 24.798 -1.003 -13.585 1.00 61.97 406 ARG A C 1
ATOM 3078 O O . ARG A 1 406 ? 23.984 -1.222 -14.477 1.00 61.97 406 ARG A O 1
ATOM 3085 N N . ASP A 1 407 ? 26.067 -1.389 -13.634 1.00 57.94 407 ASP A N 1
ATOM 3086 C CA . ASP A 1 407 ? 26.541 -2.315 -14.660 1.00 57.94 407 ASP A CA 1
ATOM 3087 C C . ASP A 1 407 ? 25.753 -3.636 -14.566 1.00 57.94 407 ASP A C 1
ATOM 3089 O O . ASP A 1 407 ? 25.868 -4.353 -13.566 1.00 57.94 407 ASP A O 1
ATOM 3093 N N . PRO A 1 408 ? 24.948 -4.002 -15.584 1.00 56.75 408 PRO A N 1
ATOM 3094 C CA . PRO A 1 408 ? 24.097 -5.194 -15.537 1.00 56.75 408 PRO A CA 1
ATOM 3095 C C . PRO A 1 408 ? 24.899 -6.502 -15.652 1.00 56.75 408 PRO A C 1
ATOM 3097 O O . PRO A 1 408 ? 24.332 -7.589 -15.540 1.00 56.75 408 PRO A O 1
ATOM 3100 N N . THR A 1 409 ? 26.205 -6.395 -15.906 1.00 53.12 409 THR A N 1
ATOM 3101 C CA . THR A 1 409 ? 27.179 -7.485 -16.029 1.00 53.12 409 THR A CA 1
ATOM 3102 C C . THR A 1 409 ? 27.891 -7.805 -14.714 1.00 53.12 409 THR A C 1
ATOM 3104 O O . THR A 1 409 ? 28.375 -8.928 -14.561 1.00 53.12 409 THR A O 1
ATOM 3107 N N . LEU A 1 410 ? 27.940 -6.876 -13.748 1.00 55.34 410 LEU A N 1
ATOM 3108 C CA . LEU A 1 410 ? 28.503 -7.165 -12.431 1.00 55.34 410 LEU A CA 1
ATOM 3109 C C . LEU A 1 410 ? 27.531 -8.036 -11.628 1.00 55.34 410 LEU A C 1
ATOM 3111 O O . LEU A 1 410 ? 26.495 -7.581 -11.139 1.00 55.34 410 LEU A O 1
ATOM 3115 N N . GLN A 1 411 ? 27.903 -9.303 -11.443 1.00 58.41 411 GLN A N 1
ATOM 3116 C CA . GLN A 1 411 ? 27.269 -10.149 -10.437 1.00 58.41 411 GLN A CA 1
ATOM 3117 C C . GLN A 1 411 ? 27.418 -9.498 -9.049 1.00 58.41 411 GLN A C 1
ATOM 3119 O O . GLN A 1 411 ? 28.480 -8.945 -8.746 1.00 58.41 411 GLN A O 1
ATOM 3124 N N . PRO A 1 412 ? 26.390 -9.568 -8.179 1.00 61.03 412 PRO A N 1
ATOM 3125 C CA . PRO A 1 412 ? 26.500 -9.048 -6.823 1.00 61.03 412 PRO A CA 1
ATOM 3126 C C . PRO A 1 412 ? 27.659 -9.743 -6.107 1.00 61.03 412 PRO A C 1
ATOM 3128 O O . PRO A 1 412 ? 27.727 -10.974 -6.065 1.00 61.03 412 PRO A O 1
ATOM 3131 N N . SER A 1 413 ? 28.574 -8.947 -5.551 1.00 65.31 413 SER A N 1
ATOM 3132 C CA . SER A 1 413 ? 29.773 -9.462 -4.889 1.00 65.31 413 SER A CA 1
ATOM 3133 C C . SER A 1 413 ? 29.416 -10.455 -3.777 1.00 65.31 413 SER A C 1
ATOM 3135 O O . SER A 1 413 ? 28.356 -10.367 -3.149 1.00 65.31 413 SER A O 1
ATOM 3137 N N . SER A 1 414 ? 30.320 -11.390 -3.479 1.00 69.06 414 SER A N 1
ATOM 3138 C CA . SER A 1 414 ? 30.144 -12.321 -2.354 1.00 69.06 414 SER A CA 1
ATOM 3139 C C . SER A 1 414 ? 29.842 -11.578 -1.044 1.00 69.06 414 SER A C 1
ATOM 3141 O O . SER A 1 414 ? 28.984 -12.005 -0.276 1.00 69.06 414 SER A O 1
ATOM 3143 N N . LEU A 1 415 ? 30.450 -10.406 -0.838 1.00 68.00 415 LEU A N 1
ATOM 3144 C CA . LEU A 1 415 ? 30.160 -9.501 0.276 1.00 68.00 415 LEU A CA 1
ATOM 3145 C C . LEU A 1 415 ? 28.696 -9.019 0.303 1.00 68.00 415 LEU A C 1
ATOM 3147 O O . LEU A 1 415 ? 28.069 -9.045 1.360 1.00 68.00 415 LEU A O 1
ATOM 3151 N N . ALA A 1 416 ? 28.129 -8.621 -0.842 1.00 65.88 416 ALA A N 1
ATOM 3152 C CA . ALA A 1 416 ? 26.721 -8.229 -0.947 1.00 65.88 416 ALA A CA 1
ATOM 3153 C C . ALA A 1 416 ? 25.786 -9.397 -0.581 1.00 65.88 416 ALA A C 1
ATOM 3155 O O . ALA A 1 416 ? 24.825 -9.233 0.174 1.00 65.88 416 ALA A O 1
ATOM 3156 N N . VAL A 1 417 ? 26.110 -10.606 -1.044 1.00 68.25 417 VAL A N 1
ATOM 3157 C CA . VAL A 1 417 ? 25.396 -11.836 -0.674 1.00 68.25 417 VAL A CA 1
ATOM 3158 C C . VAL A 1 417 ? 25.437 -12.081 0.838 1.00 68.25 417 VAL A C 1
ATOM 3160 O O . VAL A 1 417 ? 24.390 -12.321 1.449 1.00 68.25 417 VAL A O 1
ATOM 3163 N N . PHE A 1 418 ? 26.619 -12.004 1.456 1.00 71.25 418 PHE A N 1
ATOM 3164 C CA . PHE A 1 418 ? 26.769 -12.169 2.903 1.00 71.25 418 PHE A CA 1
ATOM 3165 C C . PHE A 1 418 ? 25.991 -11.104 3.683 1.00 71.25 418 PHE A C 1
ATOM 3167 O O . PHE A 1 418 ? 25.311 -11.453 4.646 1.00 71.25 418 PHE A O 1
ATOM 3174 N N . ALA A 1 419 ? 25.997 -9.844 3.237 1.00 69.44 419 ALA A N 1
ATOM 3175 C CA . ALA A 1 419 ? 25.224 -8.768 3.856 1.00 69.44 419 ALA A CA 1
ATOM 3176 C C . ALA A 1 419 ? 23.708 -9.040 3.818 1.00 69.44 419 ALA A C 1
ATOM 3178 O O . ALA A 1 419 ? 23.054 -8.985 4.859 1.00 69.44 419 ALA A O 1
ATOM 3179 N N . VAL A 1 420 ? 23.146 -9.413 2.660 1.00 69.06 420 VAL A N 1
ATOM 3180 C CA . VAL A 1 420 ? 21.720 -9.789 2.536 1.00 69.06 420 VAL A CA 1
ATOM 3181 C C . VAL A 1 420 ? 21.370 -10.966 3.448 1.00 69.06 420 VAL A C 1
ATOM 3183 O O . VAL A 1 420 ? 20.326 -10.963 4.105 1.00 69.06 420 VAL A O 1
ATOM 3186 N N . THR A 1 421 ? 22.252 -11.960 3.524 1.00 70.19 421 THR A N 1
ATOM 3187 C CA . THR A 1 421 ? 22.036 -13.172 4.324 1.00 70.19 421 THR A CA 1
ATOM 3188 C C . THR A 1 421 ? 22.077 -12.854 5.823 1.00 70.19 421 THR A C 1
ATOM 3190 O O . THR A 1 421 ? 21.158 -13.217 6.553 1.00 70.19 421 THR A O 1
ATOM 3193 N N . ALA A 1 422 ? 23.072 -12.090 6.286 1.00 77.44 422 ALA A N 1
ATOM 3194 C CA . ALA A 1 422 ? 23.198 -11.657 7.679 1.00 77.44 422 ALA A CA 1
ATOM 3195 C C . ALA A 1 422 ? 22.014 -10.784 8.137 1.00 77.44 422 ALA A C 1
ATOM 3197 O O . ALA A 1 422 ? 21.489 -10.975 9.238 1.00 77.44 422 ALA A O 1
ATOM 3198 N N . VAL A 1 423 ? 21.546 -9.876 7.274 1.00 73.75 423 VAL A N 1
ATOM 3199 C CA . VAL A 1 423 ? 20.344 -9.053 7.500 1.00 73.75 423 VAL A CA 1
ATOM 3200 C C . VAL A 1 423 ? 19.079 -9.919 7.573 1.00 73.75 423 VAL A C 1
ATOM 3202 O O . VAL A 1 423 ? 18.225 -9.703 8.430 1.00 73.75 423 VAL A O 1
ATOM 3205 N N . THR A 1 424 ? 18.977 -10.951 6.732 1.00 68.44 424 THR A N 1
ATOM 3206 C CA . THR A 1 424 ? 17.872 -11.924 6.780 1.00 68.44 424 THR A CA 1
ATOM 3207 C C . THR A 1 424 ? 17.871 -12.698 8.103 1.00 68.44 424 THR A C 1
ATOM 3209 O O . THR A 1 424 ? 16.831 -12.798 8.750 1.00 68.44 424 THR A O 1
ATOM 3212 N N . PHE A 1 425 ? 19.027 -13.180 8.571 1.00 74.12 425 PHE A N 1
ATOM 3213 C CA . PHE A 1 425 ? 19.130 -13.860 9.868 1.00 74.12 425 PHE A CA 1
ATOM 3214 C C . PHE A 1 425 ? 18.809 -12.940 11.055 1.00 74.12 425 PHE A C 1
ATOM 3216 O O . PHE A 1 425 ? 18.086 -13.352 11.963 1.00 74.12 425 PHE A O 1
ATOM 3223 N N . THR A 1 426 ? 19.274 -11.685 11.051 1.00 78.25 426 THR A N 1
ATOM 3224 C CA . THR A 1 426 ? 18.917 -10.725 12.117 1.00 78.25 426 THR A CA 1
ATOM 3225 C C . THR A 1 426 ? 17.426 -10.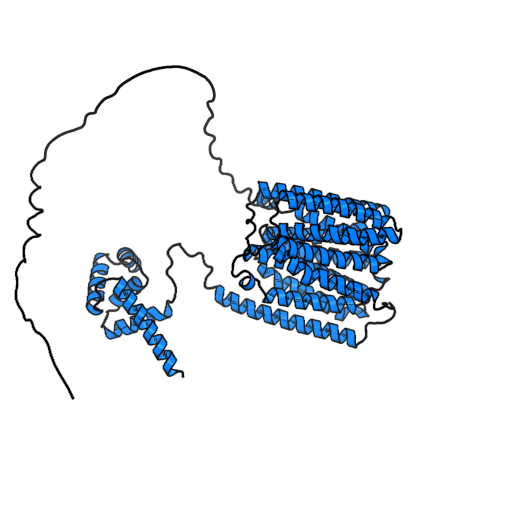401 12.121 1.00 78.25 426 THR A C 1
ATOM 3227 O O . THR A 1 426 ? 16.841 -10.306 13.200 1.00 78.25 426 THR A O 1
ATOM 3230 N N . LEU A 1 427 ? 16.781 -10.320 10.952 1.00 71.88 427 LEU A N 1
ATOM 3231 C CA . LEU A 1 427 ? 15.324 -10.224 10.859 1.00 71.88 427 LEU A CA 1
ATOM 3232 C C . LEU A 1 427 ? 14.607 -11.439 11.452 1.00 71.88 427 LEU A C 1
ATOM 3234 O O . LEU A 1 427 ? 13.663 -11.248 12.214 1.00 71.88 427 LEU A O 1
ATOM 3238 N N . VAL A 1 428 ? 15.033 -12.667 11.129 1.00 71.88 428 VAL A N 1
ATOM 3239 C CA . VAL A 1 428 ? 14.435 -13.898 11.685 1.00 71.88 428 VAL A CA 1
ATOM 3240 C C . VAL A 1 428 ? 14.516 -13.872 13.211 1.00 71.88 428 VAL A C 1
ATOM 3242 O O . VAL A 1 428 ? 13.506 -14.056 13.890 1.00 71.88 428 VAL A O 1
ATOM 3245 N N . ILE A 1 429 ? 15.692 -13.561 13.762 1.00 79.12 429 ILE A N 1
ATOM 3246 C CA . ILE A 1 429 ? 15.914 -13.475 15.211 1.00 79.12 429 ILE A CA 1
ATOM 3247 C C . ILE A 1 429 ? 15.038 -12.378 15.838 1.00 79.12 429 ILE A C 1
ATOM 3249 O O . ILE A 1 429 ? 14.408 -12.613 16.869 1.00 79.12 429 ILE A O 1
ATOM 3253 N N . ALA A 1 430 ? 14.942 -11.199 15.215 1.00 78.25 430 ALA A N 1
ATOM 3254 C CA . ALA A 1 430 ? 14.104 -10.103 15.697 1.00 78.25 430 ALA A CA 1
ATOM 3255 C C . ALA A 1 430 ? 12.604 -10.444 15.651 1.00 78.25 430 ALA A C 1
ATOM 3257 O O . ALA A 1 430 ? 11.891 -10.189 16.623 1.00 78.25 430 ALA A O 1
ATOM 3258 N N . ALA A 1 431 ? 12.128 -11.062 14.567 1.00 72.12 431 ALA A N 1
ATOM 3259 C CA . ALA A 1 431 ? 10.745 -11.504 14.418 1.00 72.12 431 ALA A CA 1
ATOM 3260 C C . ALA A 1 431 ? 10.388 -12.576 15.458 1.00 72.12 431 ALA A C 1
ATOM 3262 O O . ALA A 1 431 ? 9.371 -12.441 16.135 1.00 72.12 431 ALA A O 1
ATOM 3263 N N . ILE A 1 432 ? 11.253 -13.577 15.671 1.00 74.44 432 ILE A N 1
ATOM 3264 C CA . ILE A 1 432 ? 11.085 -14.596 16.722 1.00 74.44 432 ILE A CA 1
ATOM 3265 C C . ILE A 1 432 ? 11.089 -13.945 18.113 1.00 74.44 432 ILE A C 1
ATOM 3267 O O . ILE A 1 432 ? 10.219 -14.235 18.932 1.00 74.44 432 ILE A O 1
ATOM 3271 N N . ALA A 1 433 ? 12.010 -13.019 18.392 1.00 79.56 433 ALA A N 1
ATOM 3272 C CA . ALA A 1 433 ? 12.060 -12.317 19.674 1.00 79.56 433 ALA A CA 1
ATOM 3273 C C . ALA A 1 433 ? 10.793 -11.481 19.936 1.00 79.56 433 ALA A C 1
ATOM 3275 O O . ALA A 1 433 ? 10.311 -11.433 21.071 1.00 79.56 433 ALA A O 1
ATOM 3276 N N . VAL A 1 434 ? 10.219 -10.853 18.904 1.00 77.50 434 VAL A N 1
ATOM 3277 C CA . VAL A 1 434 ? 8.926 -10.159 18.993 1.00 77.50 434 VAL A CA 1
ATOM 3278 C C . VAL A 1 434 ? 7.776 -11.156 19.172 1.00 77.50 434 VAL A C 1
ATOM 3280 O O . VAL A 1 434 ? 6.953 -10.928 20.055 1.00 77.50 434 VAL A O 1
ATOM 3283 N N . ALA A 1 435 ? 7.761 -12.286 18.454 1.00 70.62 435 ALA A N 1
ATOM 3284 C CA . ALA A 1 435 ? 6.795 -13.377 18.645 1.00 70.62 435 ALA A CA 1
ATOM 3285 C C . ALA A 1 435 ? 6.765 -13.864 20.093 1.00 70.62 435 ALA A C 1
ATOM 3287 O O . ALA A 1 435 ? 5.708 -13.905 20.715 1.00 70.62 435 ALA A O 1
ATOM 3288 N N . LEU A 1 436 ? 7.930 -14.181 20.656 1.00 75.62 436 LEU A N 1
ATOM 3289 C CA . LEU A 1 436 ? 8.054 -14.675 22.024 1.00 75.62 436 LEU A CA 1
ATOM 3290 C C . LEU A 1 436 ? 7.649 -13.608 23.052 1.00 75.62 436 LEU A C 1
ATOM 3292 O O . LEU A 1 436 ? 7.018 -13.934 24.056 1.00 75.62 436 LEU A O 1
ATOM 3296 N N . ARG A 1 437 ? 7.946 -12.325 22.805 1.00 78.12 437 ARG A N 1
ATOM 3297 C CA . ARG A 1 437 ? 7.480 -11.210 23.653 1.00 78.12 437 ARG A CA 1
ATOM 3298 C C . ARG A 1 437 ? 5.965 -11.012 23.581 1.00 78.12 437 ARG A C 1
ATOM 3300 O O . ARG A 1 437 ? 5.354 -10.752 24.614 1.00 78.12 437 ARG A O 1
ATOM 3307 N N . GLN A 1 438 ? 5.363 -11.134 22.398 1.00 71.44 438 GLN A N 1
ATOM 3308 C CA . GLN A 1 438 ? 3.913 -11.038 22.216 1.00 71.44 438 GLN A CA 1
ATOM 3309 C C . GLN A 1 438 ? 3.199 -12.251 22.814 1.00 71.44 438 GLN A C 1
ATOM 3311 O O . GLN A 1 438 ? 2.287 -12.062 23.601 1.00 71.44 438 GLN A O 1
ATOM 3316 N N . SER A 1 439 ? 3.675 -13.471 22.561 1.00 62.78 439 SER A N 1
ATOM 3317 C CA . SER A 1 439 ? 3.152 -14.705 23.160 1.00 62.78 439 SER A CA 1
ATOM 3318 C C . SER A 1 439 ? 3.202 -14.666 24.693 1.00 62.78 439 SER A C 1
ATOM 3320 O O . SER A 1 439 ? 2.208 -14.983 25.338 1.00 62.78 439 SER A O 1
ATOM 3322 N N . ARG A 1 440 ? 4.296 -14.169 25.293 1.00 61.56 440 ARG A N 1
ATOM 3323 C CA . ARG A 1 440 ? 4.382 -13.948 26.750 1.00 61.56 440 ARG A CA 1
ATOM 3324 C C . ARG A 1 440 ? 3.413 -12.881 27.271 1.00 61.56 440 ARG A C 1
ATOM 3326 O O . ARG A 1 440 ? 2.981 -12.988 28.411 1.00 61.56 440 ARG A O 1
ATOM 3333 N N . ARG A 1 441 ? 3.067 -11.863 26.471 1.00 57.69 441 ARG A N 1
ATOM 3334 C CA . ARG A 1 441 ? 2.019 -10.887 26.824 1.00 57.69 441 ARG A CA 1
ATOM 3335 C C . ARG A 1 441 ? 0.624 -11.492 26.685 1.00 57.69 441 ARG A C 1
ATOM 3337 O O . ARG A 1 441 ? -0.148 -11.405 27.626 1.00 57.69 441 ARG A O 1
ATOM 3344 N N . SER A 1 442 ? 0.326 -12.170 25.580 1.00 48.12 442 SER A N 1
ATOM 3345 C CA . SER A 1 442 ? -0.964 -12.829 25.354 1.00 48.12 442 SER A CA 1
ATOM 3346 C C . SER A 1 442 ? -1.230 -13.940 26.372 1.00 48.12 442 SER A C 1
ATOM 3348 O O . SER A 1 442 ? -2.346 -14.049 26.859 1.00 48.12 442 SER A O 1
ATOM 3350 N N . GLY A 1 443 ? -0.207 -14.694 26.786 1.00 40.72 443 GLY A N 1
ATOM 3351 C CA . GLY A 1 443 ? -0.298 -15.657 27.891 1.00 40.72 443 GLY A CA 1
ATOM 3352 C C . GLY A 1 443 ? -0.492 -15.022 29.276 1.00 40.72 443 GLY A C 1
ATOM 3353 O O . GLY A 1 443 ? -0.913 -15.711 30.194 1.00 40.72 443 GLY A O 1
ATOM 3354 N N . ALA A 1 444 ? -0.228 -13.719 29.432 1.00 42.50 444 ALA A N 1
ATOM 3355 C CA . ALA A 1 444 ? -0.563 -12.952 30.636 1.00 42.50 444 ALA A CA 1
ATOM 3356 C C . ALA A 1 444 ? -1.930 -12.237 30.536 1.00 42.50 444 ALA A C 1
ATOM 3358 O O . ALA A 1 444 ? -2.482 -11.838 31.557 1.00 42.50 444 ALA A O 1
ATOM 3359 N N . SER A 1 445 ? -2.477 -12.073 29.325 1.00 36.00 445 SER A N 1
ATOM 3360 C CA . SER A 1 445 ? -3.791 -11.460 29.066 1.00 36.00 445 SER A CA 1
ATOM 3361 C C . SER A 1 445 ? -4.922 -12.479 28.866 1.00 36.00 445 SER A C 1
ATOM 3363 O O . SER A 1 445 ? -6.080 -12.143 29.094 1.00 36.00 445 SER A O 1
ATOM 3365 N N . GLY A 1 446 ? -4.609 -13.724 28.489 1.00 31.70 446 GLY A N 1
ATOM 3366 C CA . GLY A 1 446 ? -5.589 -14.783 28.206 1.00 31.70 446 GLY A CA 1
ATOM 3367 C C . GLY A 1 446 ? -6.469 -15.194 29.393 1.00 31.70 446 GLY A C 1
ATOM 3368 O O . GLY A 1 446 ? -7.530 -15.770 29.185 1.00 31.70 446 GLY A O 1
ATOM 3369 N N . GLU A 1 447 ? -6.077 -14.832 30.617 1.00 36.19 447 GLU A N 1
ATOM 3370 C CA . GLU A 1 447 ? -6.848 -15.057 31.848 1.00 36.19 447 GLU A CA 1
ATOM 3371 C C . GLU A 1 447 ? -7.939 -13.980 32.089 1.00 36.19 447 GLU A C 1
ATOM 3373 O O . GLU A 1 447 ? -8.644 -14.032 33.096 1.00 36.19 447 GLU A O 1
ATOM 3378 N N . GLN A 1 448 ? -8.056 -12.944 31.238 1.00 34.38 448 GLN A N 1
ATOM 3379 C CA . GLN A 1 448 ? -8.870 -11.747 31.539 1.00 34.38 448 GLN A CA 1
ATOM 3380 C C . GLN A 1 448 ? -9.971 -11.373 30.530 1.00 34.38 448 GLN A C 1
ATOM 3382 O O . GLN A 1 448 ? -10.763 -10.491 30.859 1.00 34.38 448 GLN A O 1
ATOM 3387 N N . ASP A 1 449 ? -10.081 -12.053 29.382 1.00 30.47 449 ASP A N 1
ATOM 3388 C CA . ASP A 1 449 ? -11.009 -11.691 28.283 1.00 30.47 449 ASP A CA 1
ATOM 3389 C C . ASP A 1 449 ? -12.221 -12.638 28.106 1.00 30.47 449 ASP A C 1
ATOM 3391 O O . ASP A 1 449 ? -12.856 -12.695 27.051 1.00 30.47 449 ASP A O 1
ATOM 3395 N N . ALA A 1 450 ? -12.606 -13.367 29.159 1.00 33.16 450 ALA A N 1
ATOM 3396 C CA . ALA A 1 450 ? -13.961 -13.921 29.238 1.00 33.16 450 ALA A CA 1
ATOM 3397 C C . ALA A 1 450 ? -14.971 -12.781 29.511 1.00 33.16 450 ALA A C 1
ATOM 3399 O O . ALA A 1 450 ? -14.652 -11.890 30.305 1.00 33.16 450 ALA A O 1
ATOM 3400 N N . PRO A 1 451 ? -16.192 -12.787 28.930 1.00 31.98 451 PRO A N 1
ATOM 3401 C CA . PRO A 1 451 ? -17.176 -11.729 29.160 1.00 31.98 451 PRO A CA 1
ATOM 3402 C C . PRO A 1 451 ? -17.518 -11.590 30.649 1.00 31.98 451 PRO A C 1
ATOM 3404 O O . PRO A 1 451 ? -18.230 -12.419 31.217 1.00 31.98 451 PRO A O 1
ATOM 3407 N N . ARG A 1 452 ? -17.002 -10.540 31.298 1.00 29.89 452 ARG A N 1
ATOM 3408 C CA . ARG A 1 452 ? -17.310 -10.255 32.702 1.00 29.89 452 ARG A CA 1
ATOM 3409 C C . ARG A 1 452 ? -18.790 -9.867 32.829 1.00 29.89 452 ARG A C 1
ATOM 3411 O O . ARG A 1 452 ? -19.198 -8.907 32.173 1.00 29.89 452 ARG A O 1
ATOM 3418 N N . PRO A 1 453 ? -19.584 -10.531 33.691 1.00 36.09 453 PRO A N 1
ATOM 3419 C CA . PRO A 1 453 ? -20.873 -9.984 34.094 1.00 36.09 453 PRO A CA 1
ATOM 3420 C C . PRO A 1 453 ? -20.657 -8.644 34.832 1.00 36.09 453 PRO A C 1
ATOM 3422 O O . PRO A 1 453 ? -19.586 -8.458 35.424 1.00 36.09 453 PRO A O 1
ATOM 3425 N N . PRO A 1 454 ? -21.636 -7.715 34.825 1.00 37.06 454 PRO A N 1
ATOM 3426 C CA . PRO A 1 454 ? -21.410 -6.312 35.202 1.00 37.06 454 PRO A CA 1
ATOM 3427 C C . PRO A 1 454 ? -20.904 -6.040 36.631 1.00 37.06 454 PRO A C 1
ATOM 3429 O O . PRO A 1 454 ? -20.399 -4.951 36.882 1.00 37.06 454 PRO A O 1
ATOM 3432 N N . ASP A 1 455 ? -20.988 -7.018 37.539 1.00 41.53 455 ASP A N 1
ATOM 3433 C CA . ASP A 1 455 ? -20.737 -6.849 38.979 1.00 41.53 455 ASP A CA 1
ATOM 3434 C C . ASP A 1 455 ? -19.543 -7.665 39.529 1.00 41.53 455 ASP A C 1
ATOM 3436 O O . ASP A 1 455 ? -19.418 -7.863 40.738 1.00 41.53 455 ASP A O 1
ATOM 3440 N N . ALA A 1 456 ? -18.643 -8.165 38.673 1.00 34.41 456 ALA A N 1
ATOM 3441 C CA . ALA A 1 456 ? -17.506 -8.991 39.106 1.00 34.41 456 ALA A CA 1
ATOM 3442 C C . ALA A 1 456 ? -16.444 -8.191 39.918 1.00 34.41 456 ALA A C 1
ATOM 3444 O O . ALA A 1 456 ? -15.802 -7.296 39.354 1.00 34.41 456 ALA A O 1
ATOM 3445 N N . PRO A 1 457 ? -16.169 -8.525 41.202 1.00 43.81 457 PRO A N 1
ATOM 3446 C CA . PRO A 1 457 ? -15.209 -7.789 42.032 1.00 43.81 457 PRO A CA 1
ATOM 3447 C C . PRO A 1 457 ? -13.752 -7.863 41.540 1.00 43.81 457 PRO A C 1
ATOM 3449 O O . PRO A 1 457 ? -13.346 -8.779 40.820 1.00 43.81 457 PRO A O 1
ATOM 3452 N N . ARG A 1 458 ? -12.931 -6.897 41.977 1.00 34.19 458 ARG A N 1
ATOM 3453 C CA . ARG A 1 458 ? -11.484 -6.853 41.694 1.00 34.19 458 ARG A CA 1
ATOM 3454 C C . ARG A 1 458 ? -10.779 -8.086 42.269 1.00 34.19 458 ARG A C 1
ATOM 3456 O O . ARG A 1 458 ? -10.892 -8.369 43.457 1.00 34.19 458 ARG A O 1
ATOM 3463 N N . ALA A 1 459 ? -10.006 -8.772 41.433 1.00 36.53 459 ALA A N 1
ATOM 3464 C CA . ALA A 1 459 ? -9.321 -10.004 41.799 1.00 36.53 459 ALA A CA 1
ATOM 3465 C C . ALA A 1 459 ? -7.872 -9.756 42.275 1.00 36.53 459 ALA A C 1
ATOM 3467 O O . ALA A 1 459 ? -6.971 -9.594 41.459 1.00 36.53 459 ALA A O 1
ATOM 3468 N N . GLU A 1 460 ? -7.641 -9.842 43.588 1.00 41.38 460 GLU A N 1
ATOM 3469 C CA . GLU A 1 460 ? -6.494 -10.581 44.150 1.00 41.38 460 GLU A CA 1
ATOM 3470 C C . GLU A 1 460 ? -7.073 -11.715 45.033 1.00 41.38 460 GLU A C 1
ATOM 3472 O O . GLU A 1 460 ? -7.278 -11.512 46.229 1.00 41.38 460 GLU A O 1
ATOM 3477 N N . PRO A 1 461 ? -7.403 -12.907 44.488 1.00 46.19 461 PRO A N 1
ATOM 3478 C CA . PRO A 1 461 ? -8.044 -13.965 45.282 1.00 46.19 461 PRO A CA 1
ATOM 3479 C C . PRO A 1 461 ? -7.061 -14.658 46.240 1.00 46.19 461 PRO A C 1
ATOM 3481 O O . PRO A 1 461 ? -7.413 -15.006 47.364 1.00 46.19 461 PRO A O 1
ATOM 3484 N N . ALA A 1 462 ? -5.803 -14.806 45.810 1.00 51.75 462 ALA A N 1
ATOM 3485 C CA . ALA A 1 462 ? -4.795 -15.615 46.495 1.00 51.75 462 ALA A CA 1
ATOM 3486 C C . ALA A 1 462 ? -4.281 -15.022 47.823 1.00 51.75 462 ALA A C 1
ATOM 3488 O O . ALA A 1 462 ? -3.785 -15.764 48.669 1.00 51.75 462 ALA A O 1
ATOM 3489 N N . SER A 1 463 ? -4.377 -13.702 48.031 1.00 63.75 463 SER A N 1
ATOM 3490 C CA . SER A 1 463 ? -3.894 -13.042 49.255 1.00 63.75 463 SER A CA 1
ATOM 3491 C C . SER A 1 463 ? -4.946 -13.015 50.371 1.00 63.75 463 SER A C 1
ATOM 3493 O O . SER A 1 463 ? -4.599 -13.144 51.549 1.00 63.75 463 SER A O 1
ATOM 3495 N N . ILE A 1 464 ? -6.232 -12.905 50.021 1.00 66.94 464 ILE A N 1
ATOM 3496 C CA . ILE A 1 464 ? -7.339 -12.802 50.984 1.00 66.94 464 ILE A CA 1
ATOM 3497 C C . ILE A 1 464 ? -7.687 -14.171 51.580 1.00 66.94 464 ILE A C 1
ATOM 3499 O O . ILE A 1 464 ? -7.821 -14.275 52.797 1.00 66.94 464 ILE A O 1
ATOM 3503 N N . GLU A 1 465 ? -7.771 -15.231 50.771 1.00 72.19 465 GLU A N 1
ATOM 3504 C CA . GLU A 1 465 ? -8.114 -16.581 51.257 1.00 72.19 465 GLU A CA 1
ATOM 3505 C C . GLU A 1 465 ? -7.027 -17.152 52.185 1.00 72.19 465 GLU A C 1
ATOM 3507 O O . GLU A 1 465 ? -7.332 -17.664 53.262 1.00 72.19 465 GLU A O 1
ATOM 3512 N N . ALA A 1 466 ? -5.748 -16.951 51.849 1.00 73.56 466 ALA A N 1
ATOM 3513 C CA . ALA A 1 466 ? -4.631 -17.308 52.726 1.00 73.56 466 ALA A CA 1
ATOM 3514 C C . ALA A 1 466 ? -4.659 -16.529 54.058 1.00 73.56 466 ALA A C 1
ATOM 3516 O O . ALA A 1 466 ? -4.399 -17.089 55.124 1.00 73.56 466 ALA A O 1
ATOM 3517 N N . THR A 1 467 ? -5.019 -15.242 54.016 1.00 77.88 467 THR A N 1
ATOM 3518 C CA . THR A 1 467 ? -5.176 -14.406 55.218 1.00 77.88 467 THR A CA 1
ATOM 3519 C C . THR A 1 467 ? -6.364 -14.864 56.070 1.00 77.88 467 THR A C 1
ATOM 3521 O O . THR A 1 467 ? -6.273 -14.868 57.300 1.00 77.88 467 THR A O 1
ATOM 3524 N N . LEU A 1 468 ? -7.459 -15.297 55.437 1.00 79.38 468 LEU A N 1
ATOM 3525 C CA . LEU A 1 468 ? -8.642 -15.810 56.120 1.00 79.38 468 LEU A CA 1
ATOM 3526 C C . LEU A 1 468 ? -8.341 -17.105 56.882 1.00 79.38 468 LEU A C 1
ATOM 3528 O O . LEU A 1 468 ? -8.696 -17.175 58.051 1.00 79.38 468 LEU A O 1
ATOM 3532 N N . CYS A 1 469 ? -7.620 -18.062 56.293 1.00 77.75 469 CYS A N 1
ATOM 3533 C CA . CYS A 1 469 ? -7.222 -19.314 56.958 1.00 77.75 469 CYS A CA 1
ATOM 3534 C C . CYS A 1 469 ? -6.378 -19.069 58.234 1.00 77.75 469 CYS A C 1
ATOM 3536 O O . CYS A 1 469 ? -6.606 -19.665 59.295 1.00 77.75 469 CYS A O 1
ATOM 3538 N N . VAL A 1 470 ? -5.453 -18.098 58.186 1.00 79.75 470 VAL A N 1
ATOM 3539 C CA . VAL A 1 470 ? -4.669 -17.670 59.363 1.00 79.75 470 VAL A CA 1
ATOM 3540 C C . VAL A 1 470 ? -5.568 -17.068 60.453 1.00 79.75 470 VAL A C 1
ATOM 3542 O O . VAL A 1 470 ? -5.367 -17.326 61.643 1.00 79.75 470 VAL A O 1
ATOM 3545 N N . LEU A 1 471 ? -6.580 -16.282 60.075 1.00 78.50 471 LEU A N 1
ATOM 3546 C CA . LEU A 1 471 ? -7.554 -15.717 61.015 1.00 78.50 471 LEU A CA 1
ATOM 3547 C C . LEU A 1 471 ? -8.536 -16.774 61.541 1.00 78.50 471 LEU A C 1
ATOM 3549 O O . LEU A 1 471 ? -8.872 -16.733 62.724 1.00 78.50 471 LEU A O 1
ATOM 3553 N N . ALA A 1 472 ? -8.940 -17.739 60.715 1.00 80.25 472 ALA A N 1
ATOM 3554 C CA . ALA A 1 472 ? -9.808 -18.850 61.088 1.00 80.25 472 ALA A CA 1
ATOM 3555 C C . ALA A 1 472 ? -9.179 -19.681 62.207 1.00 80.25 472 ALA A C 1
ATOM 3557 O O . ALA A 1 472 ? -9.798 -19.888 63.254 1.00 80.25 472 ALA A O 1
ATOM 3558 N N . THR A 1 473 ? -7.898 -20.014 62.038 1.00 79.44 473 THR A N 1
ATOM 3559 C CA . THR A 1 473 ? -7.077 -20.686 63.051 1.00 79.44 473 THR A CA 1
ATOM 3560 C C . THR A 1 473 ? -6.940 -19.840 64.324 1.00 79.44 473 THR A C 1
ATOM 3562 O O . THR A 1 473 ? -7.155 -20.339 65.426 1.00 79.44 473 THR A O 1
ATOM 3565 N N . ARG A 1 474 ? -6.625 -18.541 64.193 1.00 80.31 474 ARG A N 1
ATOM 3566 C CA . ARG A 1 474 ? -6.359 -17.637 65.331 1.00 80.31 474 ARG A CA 1
ATOM 3567 C C . ARG A 1 474 ? -7.593 -17.293 66.173 1.00 80.31 474 ARG A C 1
ATOM 3569 O O . ARG A 1 474 ? -7.449 -17.048 67.366 1.00 80.31 474 ARG A O 1
ATOM 3576 N N . PHE A 1 475 ? -8.773 -17.222 65.564 1.00 81.62 475 PHE A N 1
ATOM 3577 C CA . PHE A 1 475 ? -10.029 -16.850 66.230 1.00 81.62 475 PHE A CA 1
ATOM 3578 C C . PHE A 1 475 ? -10.995 -18.034 66.400 1.00 81.62 475 PHE A C 1
ATOM 3580 O O . PHE A 1 475 ? -12.163 -17.837 66.742 1.00 81.62 475 PHE A O 1
ATOM 3587 N N . HIS A 1 476 ? -10.508 -19.261 66.178 1.00 84.88 476 HIS A N 1
ATOM 3588 C CA . HIS A 1 476 ? -11.263 -20.513 66.286 1.00 84.88 476 HIS A CA 1
ATOM 3589 C C . HIS A 1 476 ? -12.621 -20.446 65.566 1.00 84.88 476 HIS A C 1
ATOM 3591 O O . HIS A 1 476 ? -13.679 -20.763 66.126 1.00 84.88 476 HIS A O 1
ATOM 3597 N N . LEU A 1 477 ? -12.603 -19.976 64.317 1.00 87.69 477 LEU A N 1
ATOM 3598 C CA . LEU A 1 477 ? -13.755 -20.062 63.426 1.00 87.69 477 LEU A CA 1
ATOM 3599 C C . LEU A 1 477 ? -13.973 -21.536 63.057 1.00 87.69 477 LEU A C 1
ATOM 3601 O O . LEU A 1 477 ? -13.030 -22.283 62.818 1.00 87.69 477 LEU A O 1
ATOM 3605 N N . THR A 1 478 ? -15.228 -21.968 63.068 1.00 88.25 478 THR A N 1
ATOM 3606 C CA . THR A 1 478 ? -15.613 -23.293 62.570 1.00 88.25 478 THR A CA 1
ATOM 3607 C C . THR A 1 478 ? -15.581 -23.298 61.043 1.00 88.25 478 THR A C 1
ATOM 3609 O O . THR A 1 478 ? -15.764 -22.253 60.425 1.00 88.25 478 THR A O 1
ATOM 3612 N N . GLN A 1 479 ? -15.441 -24.473 60.426 1.00 82.56 479 GLN A N 1
ATOM 3613 C CA . GLN A 1 479 ? -15.408 -24.626 58.964 1.00 82.56 479 GLN A CA 1
ATOM 3614 C C . GLN A 1 479 ? -16.572 -23.901 58.251 1.00 82.56 479 GLN A C 1
ATOM 3616 O O . GLN A 1 479 ? -16.366 -23.199 57.267 1.00 82.56 479 GLN A O 1
ATOM 3621 N N . ARG A 1 480 ? -17.793 -23.973 58.804 1.00 84.56 480 ARG A N 1
ATOM 3622 C CA . ARG A 1 480 ? -18.966 -23.261 58.260 1.00 84.56 480 ARG A CA 1
ATOM 3623 C C . ARG A 1 480 ? -18.934 -21.747 58.482 1.00 84.56 480 ARG A C 1
ATOM 3625 O O . ARG A 1 480 ? -19.470 -21.000 57.670 1.00 84.56 480 ARG A O 1
ATOM 3632 N N . GLU A 1 481 ? -18.310 -21.269 59.557 1.00 88.81 481 GLU A N 1
ATOM 3633 C CA . GLU A 1 481 ? -18.079 -19.832 59.742 1.00 88.81 481 GLU A CA 1
ATOM 3634 C C . GLU A 1 481 ? -16.974 -19.309 58.809 1.00 88.81 481 GLU A C 1
ATOM 3636 O O . GLU A 1 481 ? -17.067 -18.170 58.361 1.00 88.81 481 GLU A O 1
ATOM 3641 N N . GLU A 1 482 ? -15.965 -20.120 58.476 1.00 88.00 482 GLU A N 1
ATOM 3642 C CA . GLU A 1 482 ? -14.922 -19.780 57.499 1.00 88.00 482 GLU A CA 1
ATOM 3643 C C . GLU A 1 482 ? -15.488 -19.677 56.073 1.00 88.00 482 GLU A C 1
ATOM 3645 O O . GLU A 1 482 ? -15.282 -18.660 55.412 1.00 88.00 482 GLU A O 1
ATOM 3650 N N . GLU A 1 483 ? -16.287 -20.656 55.634 1.00 86.62 483 GLU A N 1
ATOM 3651 C CA . GLU A 1 483 ? -17.010 -20.622 54.350 1.00 86.62 483 GLU A CA 1
ATOM 3652 C C . GLU A 1 483 ? -17.883 -19.359 54.212 1.00 86.62 483 GLU A C 1
ATOM 3654 O O . GLU A 1 483 ? -17.812 -18.638 53.212 1.00 86.62 483 GLU A O 1
ATOM 3659 N N . VAL A 1 484 ? -18.676 -19.042 55.244 1.00 89.00 484 VAL A N 1
ATOM 3660 C CA . VAL A 1 484 ? -19.516 -17.833 55.272 1.00 89.00 484 VAL A CA 1
ATOM 3661 C C . VAL A 1 484 ? -18.655 -16.562 55.285 1.00 89.00 484 VAL A C 1
ATOM 3663 O O . VAL A 1 484 ? -18.958 -15.618 54.551 1.00 89.00 484 VAL A O 1
ATOM 3666 N N . ALA A 1 485 ? -17.563 -16.522 56.056 1.00 86.25 485 ALA A N 1
ATOM 3667 C CA . ALA A 1 485 ? -16.661 -15.371 56.105 1.00 86.25 485 ALA A CA 1
ATOM 3668 C C . ALA A 1 485 ? -15.952 -15.121 54.761 1.00 86.25 485 ALA A C 1
ATOM 3670 O O . ALA A 1 485 ? -15.833 -13.965 54.350 1.00 86.25 485 ALA A O 1
ATOM 3671 N N . ALA A 1 486 ? -15.555 -16.173 54.037 1.00 86.50 486 ALA A N 1
ATOM 3672 C CA . ALA A 1 486 ? -14.952 -16.074 52.707 1.00 86.50 486 ALA A CA 1
ATOM 3673 C C . ALA A 1 486 ? -15.905 -15.423 51.696 1.00 86.50 486 ALA A C 1
ATOM 3675 O O . ALA A 1 486 ? -15.516 -14.524 50.946 1.00 86.50 486 ALA A O 1
ATOM 3676 N N . LEU A 1 487 ? -17.179 -15.825 51.700 1.00 85.06 487 LEU A N 1
ATOM 3677 C CA . LEU A 1 487 ? -18.189 -15.238 50.820 1.00 85.06 487 LEU A CA 1
ATOM 3678 C C . LEU A 1 487 ? -18.556 -13.801 51.235 1.00 85.06 487 LEU A C 1
ATOM 3680 O O . LEU A 1 487 ? -18.743 -12.939 50.373 1.00 85.06 487 LEU A O 1
ATOM 3684 N N . MET A 1 488 ? -18.588 -13.499 52.538 1.00 84.25 488 MET A N 1
ATOM 3685 C CA . MET A 1 488 ? -18.763 -12.126 53.032 1.00 84.25 488 MET A CA 1
ATOM 3686 C C . MET A 1 488 ? -17.605 -11.207 52.610 1.00 84.25 488 MET A C 1
ATOM 3688 O O . MET A 1 488 ? -17.863 -10.071 52.202 1.00 84.25 488 MET A O 1
ATOM 3692 N N . ALA A 1 489 ? -16.362 -11.701 52.654 1.00 82.88 489 ALA A N 1
ATOM 3693 C CA . ALA A 1 489 ? -15.161 -10.986 52.219 1.00 82.88 489 ALA A CA 1
ATOM 3694 C C . ALA A 1 489 ? -15.154 -10.709 50.706 1.00 82.88 489 ALA A C 1
ATOM 3696 O O . ALA A 1 489 ? -14.796 -9.613 50.284 1.00 82.88 489 ALA A O 1
ATOM 3697 N N . LYS A 1 490 ? -15.647 -11.656 49.894 1.00 79.38 490 LYS A N 1
ATOM 3698 C CA . LYS A 1 490 ? -15.857 -11.492 48.440 1.00 79.38 490 LYS A CA 1
ATOM 3699 C C . LYS A 1 490 ? -16.972 -10.501 48.077 1.00 79.38 490 LYS A C 1
ATOM 3701 O O . LYS A 1 490 ? -17.179 -10.218 46.902 1.00 79.38 490 LYS A O 1
ATOM 3706 N N . GLY A 1 491 ? -17.680 -9.950 49.065 1.00 80.19 491 GLY A N 1
ATOM 3707 C CA . GLY A 1 491 ? -18.683 -8.908 48.860 1.00 80.19 491 GLY A CA 1
ATOM 3708 C C . GLY A 1 491 ? -20.121 -9.410 48.717 1.00 80.19 491 GLY A C 1
ATOM 3709 O O . GLY A 1 491 ? -21.021 -8.573 48.637 1.00 80.19 491 GLY A O 1
ATOM 3710 N N . TYR A 1 492 ? -20.391 -10.714 48.805 1.00 84.81 492 TYR A N 1
ATOM 3711 C CA . TYR A 1 492 ? -21.743 -11.267 48.642 1.00 84.81 492 TYR A CA 1
ATOM 3712 C C . TYR A 1 492 ? -22.725 -10.853 49.754 1.00 84.81 492 TYR A C 1
ATOM 3714 O O . TYR A 1 492 ? -22.342 -10.537 50.887 1.00 84.81 492 TYR A O 1
ATOM 3722 N N . THR A 1 493 ? -24.016 -10.788 49.426 1.00 86.88 493 THR A N 1
ATOM 3723 C CA . THR A 1 493 ? -25.097 -10.464 50.374 1.00 86.88 493 THR A CA 1
ATOM 3724 C C . THR A 1 493 ? -25.530 -11.713 51.149 1.00 86.88 493 THR A C 1
ATOM 3726 O O . THR A 1 493 ? -25.365 -12.829 50.668 1.00 86.88 493 THR A O 1
ATOM 3729 N N . LEU A 1 494 ? -26.092 -11.555 52.356 1.00 87.31 494 LEU A N 1
ATOM 3730 C CA . LEU A 1 494 ? -26.504 -12.711 53.172 1.00 87.31 494 LEU A CA 1
ATOM 3731 C C . LEU A 1 494 ? -27.534 -13.634 52.472 1.00 87.31 494 LEU A C 1
ATOM 3733 O O . LEU A 1 494 ? -27.384 -14.845 52.618 1.00 87.31 494 LEU A O 1
ATOM 3737 N N . PRO A 1 495 ? -28.518 -13.133 51.686 1.00 85.06 495 PRO A N 1
ATOM 3738 C CA . PRO A 1 495 ? -29.387 -13.989 50.870 1.00 85.06 495 PRO A CA 1
ATOM 3739 C C . PRO A 1 495 ? -28.619 -14.791 49.816 1.00 85.06 495 PRO A C 1
ATOM 3741 O O . PRO A 1 495 ? -28.784 -16.002 49.735 1.00 85.06 495 PRO A O 1
ATOM 3744 N N . HIS A 1 496 ? -27.693 -14.156 49.095 1.00 83.38 496 HIS A N 1
ATOM 3745 C CA . HIS A 1 496 ? -26.897 -14.843 48.080 1.00 83.38 496 HIS A CA 1
ATOM 3746 C C . HIS A 1 496 ? -25.959 -15.905 48.680 1.00 83.38 496 HIS A C 1
ATOM 3748 O O . HIS A 1 496 ? -25.711 -16.944 48.076 1.00 83.38 496 HIS A O 1
ATOM 3754 N N . ILE A 1 497 ? -25.464 -15.684 49.902 1.00 88.00 497 ILE A N 1
ATOM 3755 C CA . ILE A 1 497 ? -24.687 -16.682 50.657 1.00 88.00 497 ILE A CA 1
ATOM 3756 C C . ILE A 1 497 ? -25.569 -17.868 51.075 1.00 88.00 497 ILE A C 1
ATOM 3758 O O . ILE A 1 497 ? -25.110 -19.006 51.029 1.00 88.00 497 ILE A O 1
ATOM 3762 N N . ALA A 1 498 ? -26.826 -17.614 51.452 1.00 85.19 498 ALA A N 1
ATOM 3763 C CA . ALA A 1 498 ? -27.796 -18.651 51.803 1.00 85.19 498 ALA A CA 1
ATOM 3764 C C . ALA A 1 498 ? -28.106 -19.562 50.601 1.00 85.19 498 ALA A C 1
ATOM 3766 O O . ALA A 1 498 ? -28.062 -20.784 50.730 1.00 85.19 498 ALA A O 1
ATOM 3767 N N . GLU A 1 499 ? -28.305 -18.964 49.423 1.00 85.56 499 GLU A N 1
ATOM 3768 C CA . GLU A 1 499 ? -28.439 -19.665 48.138 1.00 85.56 499 GLU A CA 1
ATOM 3769 C C . GLU A 1 499 ? -27.168 -20.456 47.784 1.00 85.56 499 GLU A C 1
ATOM 3771 O O . GLU A 1 499 ? -27.243 -21.653 47.522 1.00 85.56 499 GLU A O 1
ATOM 3776 N N . THR A 1 500 ? -25.992 -19.819 47.842 1.00 85.81 500 THR A N 1
ATOM 3777 C CA . THR A 1 500 ? -24.699 -20.427 47.460 1.00 85.81 500 THR A CA 1
ATOM 3778 C C . THR A 1 500 ? -24.323 -21.632 48.329 1.00 85.81 500 THR A C 1
ATOM 3780 O O . THR A 1 500 ? -23.716 -22.581 47.839 1.00 85.81 500 THR A O 1
ATOM 3783 N N . LEU A 1 501 ? -24.660 -21.598 49.622 1.00 88.06 501 LEU A N 1
ATOM 3784 C CA . LEU A 1 501 ? -24.363 -22.669 50.581 1.00 88.06 501 LEU A CA 1
ATOM 3785 C C . LEU A 1 501 ? -25.556 -23.615 50.827 1.00 88.06 501 LEU A C 1
ATOM 3787 O O . LEU A 1 501 ? -25.448 -24.502 51.673 1.00 88.06 501 LEU A O 1
ATOM 3791 N N . CYS A 1 502 ? -26.677 -23.441 50.117 1.00 87.50 502 CYS A N 1
ATOM 3792 C CA . CYS A 1 502 ? -27.914 -24.221 50.266 1.00 87.50 502 CYS A CA 1
ATOM 3793 C C . CYS A 1 502 ? -28.435 -24.316 51.720 1.00 87.50 502 CYS A C 1
ATOM 3795 O O . CYS A 1 502 ? -28.873 -25.376 52.170 1.00 87.50 502 CYS A O 1
ATOM 3797 N N . ILE A 1 503 ? -28.395 -23.208 52.469 1.00 91.56 503 ILE A N 1
ATOM 3798 C CA . ILE A 1 503 ? -28.840 -23.118 53.874 1.00 91.56 503 ILE A CA 1
ATOM 3799 C C . ILE A 1 503 ? -29.826 -21.965 54.079 1.00 91.56 503 ILE A C 1
ATOM 3801 O O . ILE A 1 503 ? -29.921 -21.058 53.261 1.00 91.56 503 ILE A O 1
ATOM 3805 N N . SER A 1 504 ? -30.572 -21.970 55.189 1.00 92.06 504 SER A N 1
ATOM 3806 C CA . SER A 1 504 ? -31.539 -20.898 55.459 1.00 92.06 504 SER A CA 1
ATOM 3807 C C . SER A 1 504 ? -30.855 -19.544 55.708 1.00 92.06 504 SER A C 1
ATOM 3809 O O . SER A 1 504 ? -29.766 -19.468 56.288 1.00 92.06 504 SER A O 1
ATOM 3811 N N . LEU A 1 505 ? -31.533 -18.450 55.344 1.00 90.69 505 LEU A N 1
ATOM 3812 C CA . LEU A 1 505 ? -31.057 -17.088 55.608 1.00 90.69 505 LEU A CA 1
ATOM 3813 C C . LEU A 1 505 ? -30.821 -16.829 57.107 1.00 90.69 505 LEU A C 1
ATOM 3815 O O . LEU A 1 505 ? -29.891 -16.107 57.468 1.00 90.69 505 LEU A O 1
ATOM 3819 N N . ASP A 1 506 ? -31.616 -17.437 57.988 1.00 89.19 506 ASP A N 1
ATOM 3820 C CA . ASP A 1 506 ? -31.454 -17.296 59.438 1.00 89.19 506 ASP A CA 1
ATOM 3821 C C . ASP A 1 506 ? -30.250 -18.086 59.973 1.00 89.19 506 ASP A C 1
ATOM 3823 O O . ASP A 1 506 ? -29.552 -17.610 60.874 1.00 89.19 506 ASP A O 1
ATOM 3827 N N . THR A 1 507 ? -29.906 -19.214 59.344 1.00 90.88 507 THR A N 1
ATOM 3828 C CA . THR A 1 507 ? -28.638 -19.924 59.576 1.00 90.88 507 THR A CA 1
ATOM 3829 C C . THR A 1 507 ? -27.447 -19.030 59.206 1.00 90.88 507 THR A C 1
ATOM 3831 O O . THR A 1 507 ? -26.543 -18.842 60.022 1.00 90.88 507 THR A O 1
ATOM 3834 N N . VAL A 1 508 ? -27.473 -18.383 58.032 1.00 91.38 508 VAL A N 1
ATOM 3835 C CA . VAL A 1 508 ? -26.422 -17.435 57.603 1.00 91.38 508 VAL A CA 1
ATOM 3836 C C . VAL A 1 508 ? -26.336 -16.221 58.532 1.00 91.38 508 VAL A C 1
ATOM 3838 O O . VAL A 1 508 ? -25.237 -15.821 58.921 1.00 91.38 508 VAL A O 1
ATOM 3841 N N . ARG A 1 509 ? -27.472 -15.650 58.956 1.00 89.44 509 ARG A N 1
ATOM 3842 C CA . ARG A 1 509 ? -27.510 -14.563 59.951 1.00 89.44 509 ARG A CA 1
ATOM 3843 C C . ARG A 1 509 ? -26.856 -14.992 61.266 1.00 89.44 509 ARG A C 1
ATOM 3845 O O . ARG A 1 509 ? -26.030 -14.243 61.791 1.00 89.44 509 ARG A O 1
ATOM 3852 N N . SER A 1 510 ? -27.156 -16.195 61.758 1.00 90.88 510 SER A N 1
ATOM 3853 C CA . SER A 1 510 ? -26.554 -16.757 62.973 1.00 90.88 510 SER A CA 1
ATOM 3854 C C . SER A 1 510 ? -25.030 -16.900 62.850 1.00 90.88 510 SER A C 1
ATOM 3856 O O . SER A 1 510 ? -24.295 -16.373 63.692 1.00 90.88 510 SER A O 1
ATOM 3858 N N . HIS A 1 511 ? -24.539 -17.491 61.752 1.00 90.25 511 HIS A N 1
ATOM 3859 C CA . HIS A 1 511 ? -23.101 -17.578 61.474 1.00 90.25 511 HIS A CA 1
ATOM 3860 C C . HIS A 1 511 ? -22.454 -16.189 61.385 1.00 90.25 511 HIS A C 1
ATOM 3862 O O . HIS A 1 511 ? -21.459 -15.951 62.065 1.00 90.25 511 HIS A O 1
ATOM 3868 N N . SER A 1 512 ? -23.048 -15.234 60.658 1.00 89.69 512 SER A N 1
ATOM 3869 C CA . SER A 1 512 ? -22.512 -13.865 60.541 1.00 89.69 512 SER A CA 1
ATOM 3870 C C . SER A 1 512 ? -22.377 -13.155 61.897 1.00 89.69 512 SER A C 1
ATOM 3872 O O . SER A 1 512 ? -21.361 -12.514 62.162 1.00 89.69 512 SER A O 1
ATOM 3874 N N . LYS A 1 513 ? -23.342 -13.342 62.810 1.00 88.19 513 LYS A N 1
ATOM 3875 C CA . LYS A 1 513 ? -23.295 -12.792 64.173 1.00 88.19 513 LYS A CA 1
ATOM 3876 C C . LYS A 1 513 ? -22.188 -13.435 65.013 1.00 88.19 513 LYS A C 1
ATOM 3878 O O . LYS A 1 513 ? -21.546 -12.745 65.807 1.00 88.19 513 LYS A O 1
ATOM 3883 N N . SER A 1 514 ? -21.946 -14.735 64.842 1.00 87.81 514 SER A N 1
ATOM 3884 C CA . SER A 1 514 ? -20.845 -15.430 65.512 1.00 87.81 514 SER A CA 1
ATOM 3885 C C . SER A 1 514 ? -19.478 -15.008 64.955 1.00 87.81 514 SER A C 1
ATOM 3887 O O . SER A 1 514 ? -18.588 -14.706 65.745 1.00 87.81 514 SER A O 1
ATOM 3889 N N . ILE A 1 515 ? -19.343 -14.867 63.630 1.00 90.62 515 ILE A N 1
ATOM 3890 C CA . ILE A 1 515 ? -18.144 -14.360 62.936 1.00 90.62 515 ILE A CA 1
ATOM 3891 C C . ILE A 1 515 ? -17.777 -12.957 63.436 1.00 90.62 515 ILE A C 1
ATOM 3893 O O . ILE A 1 515 ? -16.656 -12.743 63.890 1.00 90.62 515 ILE A O 1
ATOM 3897 N N . TYR A 1 516 ? -18.731 -12.021 63.434 1.00 89.38 516 TYR A N 1
ATOM 3898 C CA . TYR A 1 516 ? -18.543 -10.658 63.946 1.00 89.38 516 TYR A CA 1
ATOM 3899 C C . TYR A 1 516 ? -18.083 -10.638 65.411 1.00 89.38 516 TYR A C 1
ATOM 3901 O O . TYR A 1 516 ? -17.115 -9.960 65.750 1.00 89.38 516 TYR A O 1
ATOM 3909 N N . ARG A 1 517 ? -18.706 -11.455 66.271 1.00 88.56 517 ARG A N 1
ATOM 3910 C CA . ARG A 1 517 ? -18.305 -11.605 67.679 1.00 88.56 517 ARG A CA 1
ATOM 3911 C C . ARG A 1 517 ? -16.901 -12.203 67.838 1.00 88.56 517 ARG A C 1
ATOM 3913 O O . ARG A 1 517 ? -16.171 -11.752 68.713 1.00 88.56 517 ARG A O 1
ATOM 3920 N N . LYS A 1 518 ? -16.527 -13.208 67.037 1.00 86.69 518 LYS A N 1
ATOM 3921 C CA . LYS A 1 518 ? -15.208 -13.868 67.102 1.00 86.69 518 LYS A CA 1
ATOM 3922 C C . LYS A 1 518 ? -14.080 -12.973 66.588 1.00 86.69 518 LYS A C 1
ATOM 3924 O O . LYS A 1 518 ? -13.002 -12.984 67.166 1.00 86.69 518 LYS A O 1
ATOM 3929 N N . LEU A 1 519 ? -14.332 -12.194 65.536 1.00 83.81 519 LEU A N 1
ATOM 3930 C CA . LEU A 1 519 ? -13.346 -11.304 64.912 1.00 83.81 519 LEU A CA 1
ATOM 3931 C C . LEU A 1 519 ? -13.310 -9.890 65.518 1.00 83.81 519 LEU A C 1
ATOM 3933 O O . LEU A 1 519 ? -12.418 -9.117 65.182 1.00 83.81 519 LEU A O 1
ATOM 3937 N N . GLY A 1 520 ? -14.253 -9.542 66.401 1.00 82.88 520 GLY A N 1
ATOM 3938 C CA . GLY A 1 520 ? -14.305 -8.230 67.055 1.00 82.88 520 GLY A CA 1
ATOM 3939 C C . GLY A 1 520 ? -14.713 -7.079 66.129 1.00 82.88 520 GLY A C 1
ATOM 3940 O O . GLY A 1 520 ? -14.334 -5.939 66.378 1.00 82.88 520 GLY A O 1
ATOM 3941 N N . VAL A 1 521 ? -15.464 -7.369 65.062 1.00 87.88 521 VAL A N 1
ATOM 3942 C CA . VAL A 1 521 ? -15.931 -6.382 64.071 1.00 87.88 521 VAL A CA 1
ATOM 3943 C C . VAL A 1 521 ? -17.451 -6.248 64.124 1.00 87.88 521 VAL A C 1
ATOM 3945 O O . VAL A 1 521 ? -18.161 -7.221 64.367 1.00 87.88 521 VAL A O 1
ATOM 3948 N N . HIS A 1 522 ? -17.974 -5.050 63.880 1.00 79.88 522 HIS A N 1
ATOM 3949 C CA . HIS A 1 522 ? -19.400 -4.735 63.990 1.00 79.88 522 HIS A CA 1
ATOM 3950 C C . HIS A 1 522 ? -20.100 -4.599 62.632 1.00 79.88 522 HIS A C 1
ATOM 3952 O O . HIS A 1 522 ? -21.333 -4.619 62.576 1.00 79.88 522 HIS A O 1
ATOM 3958 N N . LYS A 1 523 ? -19.347 -4.477 61.530 1.00 82.81 523 LYS A N 1
ATOM 3959 C CA . LYS A 1 523 ? -19.892 -4.335 60.168 1.00 82.81 523 LYS A CA 1
ATOM 3960 C C . LYS A 1 523 ? -19.145 -5.189 59.145 1.00 82.81 523 LYS A C 1
ATOM 3962 O O . LYS A 1 523 ? -17.944 -5.413 59.243 1.00 82.81 523 LYS A O 1
ATOM 3967 N N . LYS A 1 524 ? -19.844 -5.552 58.063 1.00 78.12 524 LYS A N 1
ATOM 3968 C CA . LYS A 1 524 ? -19.259 -6.235 56.893 1.00 78.12 524 LYS A CA 1
ATOM 3969 C C . LYS A 1 524 ? -18.070 -5.478 56.288 1.00 78.12 524 LYS A C 1
ATOM 3971 O O . LYS A 1 524 ? -17.140 -6.113 55.809 1.00 78.12 524 LYS A O 1
ATOM 3976 N N . ARG A 1 525 ? -18.087 -4.138 56.302 1.00 79.12 525 ARG A N 1
ATOM 3977 C CA . ARG A 1 525 ? -16.964 -3.345 55.777 1.00 79.12 525 ARG A CA 1
ATOM 3978 C C . ARG A 1 525 ? -15.719 -3.472 56.659 1.00 79.12 525 ARG A C 1
ATOM 3980 O O . ARG A 1 525 ? -14.657 -3.748 56.126 1.00 79.12 525 ARG A O 1
ATOM 3987 N N . GLU A 1 526 ? -15.883 -3.424 57.981 1.00 79.75 526 GLU A N 1
ATOM 3988 C CA . GLU A 1 526 ? -14.797 -3.623 58.954 1.00 79.75 526 GLU A CA 1
ATOM 3989 C C . GLU A 1 526 ? -14.165 -5.025 58.839 1.00 79.75 526 GLU A C 1
ATOM 3991 O O . GLU A 1 526 ? -12.953 -5.163 58.969 1.00 79.75 526 GLU A O 1
ATOM 3996 N N . LEU A 1 527 ? -14.958 -6.060 58.520 1.00 80.88 527 LEU A N 1
ATOM 3997 C CA . LEU A 1 527 ? -14.448 -7.403 58.198 1.00 80.88 527 LEU A CA 1
ATOM 3998 C C . LEU A 1 527 ? -13.529 -7.401 56.961 1.00 80.88 527 LEU A C 1
ATOM 4000 O O . LEU A 1 527 ? -12.485 -8.049 56.969 1.00 80.88 527 LEU A O 1
ATOM 4004 N N . ILE A 1 528 ? -13.916 -6.679 55.905 1.00 84.38 528 ILE A N 1
ATOM 4005 C CA . ILE A 1 528 ? -13.130 -6.556 54.668 1.00 84.38 528 ILE A CA 1
ATOM 4006 C C . ILE A 1 528 ? -11.857 -5.740 54.931 1.00 84.38 528 ILE A C 1
ATOM 4008 O O . ILE A 1 528 ? -10.770 -6.189 54.580 1.00 84.38 528 ILE A O 1
ATOM 4012 N N . ASP A 1 529 ? -11.965 -4.603 55.623 1.00 81.38 529 ASP A N 1
ATOM 4013 C CA . ASP A 1 529 ? -10.823 -3.745 55.971 1.00 81.38 529 ASP A CA 1
ATOM 4014 C C . ASP A 1 529 ? -9.792 -4.489 56.856 1.00 81.38 529 ASP A C 1
ATOM 4016 O O . ASP A 1 529 ? -8.579 -4.327 56.688 1.00 81.38 529 ASP A O 1
ATOM 4020 N N . LEU A 1 530 ? -10.252 -5.362 57.764 1.00 81.50 530 LEU A N 1
ATOM 4021 C CA . LEU A 1 530 ? -9.400 -6.228 58.592 1.00 81.50 530 LEU A CA 1
ATOM 4022 C C . LEU A 1 530 ? -8.635 -7.265 57.751 1.00 81.50 530 LEU A C 1
ATOM 4024 O O . LEU A 1 530 ? -7.466 -7.530 58.025 1.00 81.50 530 LEU A O 1
ATOM 4028 N N . LEU A 1 531 ? -9.259 -7.835 56.717 1.00 81.25 531 LEU A N 1
ATOM 4029 C CA . LEU A 1 531 ? -8.609 -8.776 55.796 1.00 81.25 531 LEU A CA 1
ATOM 4030 C C . LEU A 1 531 ? -7.623 -8.069 54.852 1.00 81.25 531 LEU A C 1
ATOM 4032 O O . LEU A 1 531 ? -6.495 -8.536 54.672 1.00 81.25 531 LEU A O 1
ATOM 4036 N N . GLU A 1 532 ? -8.018 -6.922 54.291 1.00 79.19 532 GLU A N 1
ATOM 4037 C CA . GLU A 1 532 ? -7.182 -6.108 53.402 1.00 79.19 532 GLU A CA 1
ATOM 4038 C C . GLU A 1 532 ? -5.910 -5.641 54.131 1.00 79.19 532 GLU A C 1
ATOM 4040 O O . GLU A 1 532 ? -4.801 -5.935 53.677 1.00 79.19 532 GLU A O 1
ATOM 4045 N N . SER A 1 533 ? -6.044 -5.011 55.305 1.00 77.75 533 SER A N 1
ATOM 4046 C CA . SER A 1 533 ? -4.903 -4.538 56.107 1.00 77.75 533 SER A CA 1
ATOM 4047 C C . SER A 1 533 ? -3.911 -5.661 56.431 1.00 77.75 533 SER A C 1
ATOM 4049 O O . SER A 1 533 ? -2.717 -5.532 56.140 1.00 77.75 533 SER A O 1
ATOM 4051 N N . ARG A 1 534 ? -4.399 -6.808 56.917 1.00 75.50 534 ARG A N 1
ATOM 4052 C CA . ARG A 1 534 ? -3.565 -7.963 57.282 1.00 75.50 534 ARG A CA 1
ATOM 4053 C C . ARG A 1 534 ? -2.828 -8.586 56.093 1.00 75.50 534 ARG A C 1
ATOM 4055 O O . ARG A 1 534 ? -1.675 -8.996 56.235 1.00 75.50 534 ARG A O 1
ATOM 4062 N N . SER A 1 535 ? -3.445 -8.606 54.909 1.00 74.56 535 SER A N 1
ATOM 4063 C CA . SER A 1 535 ? -2.774 -9.087 53.693 1.00 74.56 535 SER A CA 1
ATOM 4064 C C . SER A 1 535 ? -1.594 -8.182 53.295 1.00 74.56 535 SER A C 1
ATOM 4066 O O . SER A 1 535 ? -0.534 -8.678 52.897 1.00 74.56 535 SER A O 1
ATOM 4068 N N . THR A 1 536 ? -1.711 -6.860 53.492 1.00 70.38 536 THR A N 1
ATOM 4069 C CA . THR A 1 536 ? -0.612 -5.915 53.22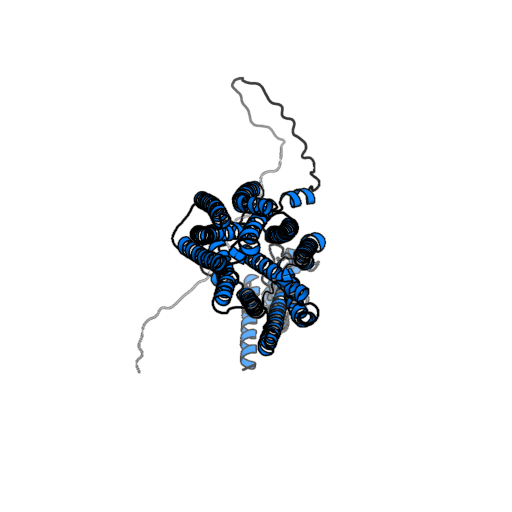0 1.00 70.38 536 THR A CA 1
ATOM 4070 C C . THR A 1 536 ? 0.534 -6.004 54.232 1.00 70.38 536 THR A C 1
ATOM 4072 O O . THR A 1 536 ? 1.691 -5.827 53.845 1.00 70.38 536 THR A O 1
ATOM 4075 N N . GLU A 1 537 ? 0.251 -6.326 55.499 1.00 66.88 537 GLU A N 1
ATOM 4076 C CA . GLU A 1 537 ? 1.275 -6.585 56.523 1.00 66.88 537 GLU A CA 1
ATOM 4077 C C . GLU A 1 537 ? 2.091 -7.840 56.190 1.00 66.88 537 GLU A C 1
ATOM 4079 O O . GLU A 1 537 ? 3.319 -7.768 56.101 1.00 66.88 537 GLU A O 1
ATOM 4084 N N . ASN A 1 538 ? 1.420 -8.962 55.902 1.00 63.78 538 ASN A N 1
ATOM 4085 C CA . ASN A 1 538 ? 2.080 -10.213 55.510 1.00 63.78 538 ASN A CA 1
ATOM 4086 C C . ASN A 1 538 ? 2.956 -10.033 54.256 1.00 63.78 538 ASN A C 1
ATOM 4088 O O . ASN A 1 538 ? 4.075 -10.545 54.196 1.00 63.78 538 ASN A O 1
ATOM 4092 N N . ARG A 1 539 ? 2.497 -9.241 53.278 1.00 60.19 539 ARG A N 1
ATOM 4093 C CA . ARG A 1 539 ? 3.254 -8.912 52.057 1.00 60.19 539 ARG A CA 1
ATOM 4094 C C . ARG A 1 539 ? 4.488 -8.034 52.315 1.00 60.19 539 ARG A C 1
ATOM 4096 O O . ARG A 1 539 ? 5.444 -8.117 51.546 1.00 60.19 539 ARG A O 1
ATOM 4103 N N . LYS A 1 540 ? 4.500 -7.211 53.372 1.00 58.34 540 LYS A N 1
ATOM 4104 C CA . LYS A 1 540 ? 5.697 -6.465 53.808 1.00 58.34 540 LYS A CA 1
ATOM 4105 C C . LYS A 1 540 ? 6.675 -7.372 54.558 1.00 58.34 540 LYS A C 1
ATOM 4107 O O . LYS A 1 540 ? 7.857 -7.380 54.223 1.00 58.34 540 LYS A O 1
ATOM 4112 N N . ALA A 1 541 ? 6.181 -8.180 55.498 1.00 58.06 541 ALA A N 1
ATOM 4113 C CA . ALA A 1 541 ? 6.999 -9.121 56.266 1.00 58.06 541 ALA A CA 1
ATOM 4114 C C . ALA A 1 541 ? 7.709 -10.146 55.361 1.00 58.06 541 ALA A C 1
ATOM 4116 O O . ALA A 1 541 ? 8.921 -10.318 55.457 1.00 58.06 541 ALA A O 1
ATOM 4117 N N . GLY A 1 542 ? 6.991 -10.742 54.402 1.00 54.69 542 GLY A N 1
ATOM 4118 C CA . GLY A 1 542 ? 7.559 -11.696 53.440 1.00 54.69 542 GLY A CA 1
ATOM 4119 C C . GLY A 1 542 ? 8.547 -11.098 52.428 1.00 54.69 542 GLY A C 1
ATOM 4120 O O . GLY A 1 542 ? 9.214 -11.850 51.721 1.00 54.69 542 GLY A O 1
ATOM 4121 N N . ARG A 1 543 ? 8.656 -9.763 52.343 1.00 48.12 543 ARG A N 1
ATOM 4122 C CA . ARG A 1 543 ? 9.670 -9.080 51.524 1.00 48.12 543 ARG A CA 1
ATOM 4123 C C . ARG A 1 543 ? 10.957 -8.833 52.315 1.00 48.12 543 ARG A C 1
ATOM 4125 O O . ARG A 1 543 ? 12.028 -9.059 51.782 1.00 48.12 543 ARG A O 1
ATOM 4132 N N . SER A 1 544 ? 10.831 -8.483 53.598 1.00 46.59 544 SER A N 1
ATOM 4133 C CA . SER A 1 544 ? 11.954 -8.227 54.516 1.00 46.59 544 SER A CA 1
ATOM 4134 C C . SER A 1 544 ? 12.672 -9.484 55.034 1.00 46.59 544 SER A C 1
ATOM 4136 O O . SER A 1 544 ? 13.618 -9.355 55.801 1.00 46.59 544 SER A O 1
ATOM 4138 N N . ALA A 1 545 ? 12.201 -10.682 54.675 1.00 48.41 545 ALA A N 1
ATOM 4139 C CA . ALA A 1 545 ? 12.860 -11.962 54.964 1.00 48.41 545 ALA A CA 1
ATOM 4140 C C . ALA A 1 545 ? 13.529 -12.577 53.715 1.00 48.41 545 ALA A C 1
ATOM 4142 O O . ALA A 1 545 ? 13.863 -13.763 53.704 1.00 48.41 545 ALA A O 1
ATOM 4143 N N . LYS A 1 546 ? 13.626 -11.797 52.631 1.00 45.28 546 LYS A N 1
ATOM 4144 C CA . LYS A 1 546 ? 14.196 -12.197 51.336 1.00 45.28 546 LYS A CA 1
ATOM 4145 C C . LYS A 1 546 ? 15.297 -11.244 50.845 1.00 45.28 546 LYS A C 1
ATOM 4147 O O . LYS A 1 546 ? 15.929 -11.544 49.832 1.00 45.28 546 LYS A O 1
ATOM 4152 N N . ASP A 1 547 ? 15.479 -10.148 51.577 1.00 40.25 547 ASP A N 1
ATOM 4153 C CA . ASP A 1 547 ? 16.660 -9.287 51.618 1.00 40.25 547 ASP A CA 1
ATOM 4154 C C . ASP A 1 547 ? 17.467 -9.676 52.877 1.00 40.25 547 ASP A C 1
ATOM 4156 O O . ASP A 1 547 ? 18.714 -9.627 52.815 1.00 40.25 547 ASP A O 1
#

pLDDT: mean 73.72, std 21.13, range [22.83, 96.44]

Foldseek 3Di:
DDDDDDDDDDYDDDDDDDDDDPPPPPPPPDDDDDDDDDDDDDDDDDDDDDDDDDDDDDPPDPPPPDDPPVVLVVLVALQLLLQLLLLQLLLVCLLQPVACVVVDLVLLLLLLVLLLVLLVVLLVVVVPDDDDPVRLLVVLVVLLVLLLCLLVQSRVPDVVSSNVSSNSNSNSSSSLQLLSLLVLLQDDLLSSLLSLLSSLLSNLVVQLVCLPDDSVVSSVSNSCSSVSSSVSSVVSVVSCVVRHDTDPQDDDDPCLVVLDPVLVLVLLQLLLVLLLLCLLQQDPAPVLSDNVLSPPLSVLSVVVSVVSCCVCPVVVDDLVVCVVVLVVLQLVLLVLLLPCCVVDVNNNVSSVVSNVSSSVSVQSSVQSNSCNVSVRRRNSSSSVSCSSSPSVSVSVSSVSCVVDPDPSPDDRDPVSSVVSVVSSVVSVVSVVVVVVVVVVVCVVCVVPPDDDDPDQDDDPLPLLLVLLVVLCVVLVPDPVLSLLLSCLLSVDDLVVSCVVVVHDSVVSVVSVVVNCVSNVHDDSVVSNVVSVVSSVVVVVVVVVVVD

Sequence (547 aa):
MRCPRITSLRGKRGRDGANHIIDAMRANQRRDSMEGTPSAVDRPCKAATEQEVGNAAMPLVASERKPIGALAKVASLPFLAAFALASFRIGAWTMFRNGPGLADGAIPFTAYVVQALVMAAIIAADRKIDYSEHAFVRLIGVAAAGGTVATALIISSLPPLVFIGSVIHGAASGFCVVALGVHFCSIDPVRSCFGLSLAFALYGIATWMFSFMPAQAIAVASLLSYPLTYACYLMAMETDREGSPRKPASKPGAGVRQRIPWSMIFLLGLCTLASFITQVLVPTTERLLSSSYKLYWPVLLIVVFAFCCLWIFALRRSVRDLWPFFMLVIFSGLLCFIAFRHDDPVFAASFLRATRECFMLFCWIVIAESAYDEGIPALPYFAGCTLGLLSVPVAITAGVGLLLPRDPTLQPSSLAVFAVTAVTFTLVIAAIAVALRQSRRSGASGEQDAPRPPDAPRAEPASIEATLCVLATRFHLTQREEEVAALMAKGYTLPHIAETLCISLDTVRSHSKSIYRKLGVHKKRELIDLLESRSTENRKAGRSAKD

Secondary structure (DSSP, 8-state):
-------------------SSSSSSSS-----------------------------------------HHHHHHHTS-HHHHHHHHHHHHHHHHHHHSSHHHH-THHHHHHHHHHHHHHHHHHHHHTT----HHHHHHHHHHHHHHHHHHHHHHHT--HHHHHHHHHHHHHHHHHHHHHHHHHHHHS-HHHHHHHHHHHHHHHHHHHHHHTTS-HHHHHHHHHHHHHHHHHHHHHHHHHHHHHS-PPP-----TTHHHHS-HHHHHHHHHHHHHHHHHHHHS---GGGGSHHHHHHHHHHHHHHHHHHHIIIIIS---SGGGHHHHHHHHHHHHHHHHHHTTT-HHHHHHHHHHHHHHHHHHHHHHHHHHHHHHT--HHHHHHHHHIIIIIHHHHHHHHHHHHS---TT-PPPHHHHHHHHHHHHHHHHHHHHHHHHHHHHHHHHTTS-S---TTPPP--HHHHHHHHHHHHHHTT--HHHHHHHHHHHTT--HHHHHHHTT--HHHHHHHHHHHHHHHT-SSHHHHHHHHHHHHHHHHHHTTTT--

Radius of gyration: 37.19 Å; chains: 1; bounding box: 99×50×114 Å